Protein AF-A0A6G6IY30-F1 (afdb_monomer_lite)

Organism: Pseudomonas nitroreducens (NCBI:txid46680)

Structure (mmCIF, N/CA/C/O backbone):
data_AF-A0A6G6IY30-F1
#
_entry.id   AF-A0A6G6IY30-F1
#
loop_
_atom_site.group_PDB
_atom_site.id
_atom_site.type_symbol
_atom_site.label_atom_id
_atom_site.label_alt_id
_atom_site.label_comp_id
_atom_site.label_asym_id
_atom_site.label_entity_id
_atom_site.label_seq_id
_atom_site.pdbx_PDB_ins_code
_atom_site.Cartn_x
_atom_site.Cartn_y
_atom_site.Cartn_z
_atom_site.occupancy
_atom_site.B_iso_or_equiv
_atom_site.auth_seq_id
_atom_site.auth_comp_id
_atom_site.auth_asym_id
_atom_site.auth_atom_id
_atom_site.pdbx_PDB_model_num
ATOM 1 N N . MET A 1 1 ? -0.760 -27.935 48.244 1.00 74.88 1 MET A N 1
ATOM 2 C CA . MET A 1 1 ? -1.096 -29.223 47.609 1.00 74.88 1 MET A CA 1
ATOM 3 C C . MET A 1 1 ? -0.314 -30.324 48.293 1.00 74.88 1 MET A C 1
ATOM 5 O O . MET A 1 1 ? 0.797 -30.069 48.748 1.00 74.88 1 MET A O 1
ATOM 9 N N . ALA A 1 2 ? -0.911 -31.503 48.416 1.00 81.94 2 ALA A N 1
ATOM 10 C CA . ALA A 1 2 ? -0.220 -32.692 48.879 1.00 81.94 2 ALA A CA 1
ATOM 11 C C . ALA A 1 2 ? 0.757 -33.182 47.806 1.00 81.94 2 ALA A C 1
ATOM 13 O O . ALA A 1 2 ? 0.450 -33.161 46.615 1.00 81.94 2 ALA A O 1
ATOM 14 N N . ASP A 1 3 ? 1.928 -33.615 48.257 1.00 88.12 3 ASP A N 1
ATOM 15 C CA . ASP A 1 3 ? 3.005 -34.149 47.432 1.00 88.12 3 ASP A CA 1
ATOM 16 C C . ASP A 1 3 ? 3.190 -35.632 47.764 1.00 88.12 3 ASP A C 1
ATOM 18 O O . ASP A 1 3 ? 3.112 -36.033 48.930 1.00 88.12 3 ASP A O 1
ATOM 22 N N . ILE A 1 4 ? 3.431 -36.451 46.744 1.00 89.62 4 ILE A N 1
ATOM 23 C CA . ILE A 1 4 ? 3.616 -37.892 46.898 1.00 89.62 4 ILE A CA 1
ATOM 24 C C . ILE A 1 4 ? 4.835 -38.248 47.760 1.00 89.62 4 ILE A C 1
ATOM 26 O O . ILE A 1 4 ? 4.812 -39.245 48.489 1.00 89.62 4 ILE A O 1
ATOM 30 N N . SER A 1 5 ? 5.865 -37.399 47.766 1.00 87.88 5 SER A N 1
ATOM 31 C CA . SER A 1 5 ? 7.059 -37.551 48.605 1.00 87.88 5 SER A CA 1
ATOM 32 C C . SER A 1 5 ? 6.736 -37.559 50.101 1.00 87.88 5 SER A C 1
ATOM 34 O O . SER A 1 5 ? 7.393 -38.277 50.856 1.00 87.88 5 SER A O 1
ATOM 36 N N . ASN A 1 6 ? 5.670 -36.870 50.526 1.00 87.75 6 ASN A N 1
ATOM 37 C CA . ASN A 1 6 ? 5.211 -36.884 51.918 1.00 87.75 6 ASN A CA 1
ATOM 38 C C . ASN A 1 6 ? 4.704 -38.266 52.355 1.00 87.75 6 ASN A C 1
ATOM 40 O O . ASN A 1 6 ? 4.743 -38.582 53.541 1.00 87.75 6 ASN A O 1
ATOM 44 N N . TYR A 1 7 ? 4.232 -39.086 51.412 1.00 87.31 7 TYR A N 1
ATOM 45 C CA . TYR A 1 7 ? 3.699 -40.421 51.683 1.00 87.31 7 TYR A CA 1
ATOM 46 C C . TYR A 1 7 ? 4.750 -41.508 51.462 1.00 87.31 7 TYR A C 1
ATOM 48 O O . TYR A 1 7 ? 4.895 -42.405 52.289 1.00 87.31 7 TYR A O 1
ATOM 56 N N . ILE A 1 8 ? 5.540 -41.403 50.391 1.00 87.69 8 ILE A N 1
ATOM 57 C CA . ILE A 1 8 ? 6.654 -42.323 50.117 1.00 87.69 8 ILE A CA 1
ATOM 58 C C . ILE A 1 8 ? 7.752 -42.192 51.186 1.00 87.69 8 ILE A C 1
ATOM 60 O O . ILE A 1 8 ? 8.374 -43.186 51.557 1.00 87.69 8 ILE A O 1
ATOM 64 N N . GLY A 1 9 ? 7.942 -40.998 51.754 1.00 86.06 9 GLY A N 1
ATOM 65 C CA . GLY A 1 9 ? 8.866 -40.759 52.866 1.00 86.06 9 GLY A CA 1
ATOM 66 C C . GLY A 1 9 ? 8.504 -41.479 54.173 1.00 86.06 9 GLY A C 1
ATOM 67 O O . GLY A 1 9 ? 9.334 -41.533 55.076 1.00 86.06 9 GLY A O 1
ATOM 68 N N . LEU A 1 10 ? 7.298 -42.055 54.282 1.00 89.62 10 LEU A N 1
ATOM 69 C CA . LEU A 1 10 ? 6.868 -42.859 55.435 1.00 89.62 10 LEU A CA 1
ATOM 70 C C . LEU A 1 10 ? 7.262 -44.341 55.319 1.00 89.62 10 LEU A C 1
ATOM 72 O O . LEU A 1 10 ? 7.050 -45.108 56.260 1.00 89.62 10 LEU A O 1
ATOM 76 N N . ILE A 1 11 ? 7.816 -44.765 54.178 1.00 89.75 11 ILE A N 1
ATOM 77 C CA . ILE A 1 11 ? 8.273 -46.140 53.970 1.00 89.75 11 ILE A CA 1
ATOM 78 C C . ILE A 1 11 ? 9.508 -46.396 54.841 1.00 89.75 11 ILE A C 1
ATOM 80 O O . ILE A 1 11 ? 10.459 -45.615 54.856 1.00 89.75 11 ILE A O 1
ATOM 84 N N . THR A 1 12 ? 9.502 -47.508 55.576 1.00 88.88 12 THR A N 1
ATOM 85 C CA . THR A 1 12 ? 10.610 -47.886 56.458 1.00 88.88 12 THR A CA 1
ATOM 86 C C . THR A 1 12 ? 11.897 -48.150 55.671 1.00 88.88 12 THR A C 1
ATOM 88 O O . THR A 1 12 ? 11.880 -48.575 54.512 1.00 88.88 12 THR A O 1
ATOM 91 N N . THR A 1 13 ? 13.041 -47.959 56.329 1.00 86.38 13 THR A N 1
ATOM 92 C CA . THR A 1 13 ? 14.377 -48.124 55.728 1.00 86.38 13 THR A CA 1
ATOM 93 C C . THR A 1 13 ? 14.647 -49.526 55.169 1.00 86.38 13 THR A C 1
ATOM 95 O O . THR A 1 13 ? 15.509 -49.688 54.311 1.00 86.38 13 THR A O 1
ATOM 98 N N . GLU A 1 14 ? 13.902 -50.539 55.620 1.00 86.56 14 GLU A N 1
ATOM 99 C CA . GLU A 1 14 ? 13.985 -51.926 55.141 1.00 86.56 14 GLU A CA 1
ATOM 100 C C . GLU A 1 14 ? 13.488 -52.108 53.694 1.00 86.56 14 GLU A C 1
ATOM 102 O O . GLU A 1 14 ? 13.921 -53.028 52.995 1.00 86.56 14 GLU A O 1
ATOM 107 N N . HIS A 1 15 ? 12.588 -51.237 53.228 1.00 85.25 15 HIS A N 1
ATOM 108 C CA . HIS A 1 15 ? 11.982 -51.330 51.896 1.00 85.25 15 HIS A CA 1
ATOM 109 C C . HIS A 1 15 ? 12.271 -50.121 51.000 1.00 85.25 15 HIS A C 1
ATOM 111 O O . HIS A 1 15 ? 12.047 -50.195 49.789 1.00 85.25 15 HIS A O 1
ATOM 117 N N . SER A 1 16 ? 12.818 -49.035 51.556 1.00 84.12 16 SER A N 1
ATOM 118 C CA . SER A 1 16 ? 13.135 -47.806 50.820 1.00 84.12 16 SER A CA 1
ATOM 119 C C . SER A 1 16 ? 14.216 -47.985 49.745 1.00 84.12 16 SER A C 1
ATOM 121 O O . SER A 1 16 ? 14.288 -47.195 48.809 1.00 84.12 16 SER A O 1
ATOM 123 N N . ASP A 1 17 ? 15.063 -49.015 49.858 1.00 87.50 17 ASP A N 1
ATOM 124 C CA . ASP A 1 17 ? 16.134 -49.324 48.901 1.00 87.50 17 ASP A CA 1
ATOM 125 C C . ASP A 1 17 ? 15.680 -50.230 47.736 1.00 87.50 17 ASP A C 1
ATOM 127 O O . ASP A 1 17 ? 16.493 -50.573 46.876 1.00 87.50 17 ASP A O 1
ATOM 131 N N . LYS A 1 18 ? 14.403 -50.647 47.691 1.00 91.00 18 LYS A N 1
ATOM 132 C CA . LYS A 1 18 ? 13.867 -51.589 46.692 1.00 91.00 18 LYS A CA 1
ATOM 133 C C . LYS A 1 18 ? 13.130 -50.849 45.560 1.00 91.00 18 LYS A C 1
ATOM 135 O O . LYS A 1 18 ? 11.953 -50.522 45.718 1.00 91.00 18 LYS A O 1
ATOM 140 N N . PRO A 1 19 ? 13.722 -50.678 44.358 1.00 90.06 19 PRO A N 1
ATOM 141 C CA . PRO A 1 19 ? 13.162 -49.793 43.326 1.00 90.06 19 PRO A CA 1
ATOM 142 C C . PRO A 1 19 ? 11.775 -50.213 42.820 1.00 90.06 19 PRO A C 1
ATOM 144 O O . PRO A 1 19 ? 10.910 -49.375 42.595 1.00 90.06 19 PRO A O 1
ATOM 147 N N . LYS A 1 20 ? 11.531 -51.524 42.676 1.00 91.38 20 LYS A N 1
ATOM 148 C CA . LYS A 1 20 ? 10.233 -52.053 42.213 1.00 91.38 20 LYS A CA 1
ATOM 149 C C . LYS A 1 20 ? 9.117 -51.886 43.245 1.00 91.38 20 LYS A C 1
ATOM 151 O O . LYS A 1 20 ? 7.963 -51.746 42.861 1.00 91.38 20 LYS A O 1
ATOM 156 N N . PHE A 1 21 ? 9.458 -51.933 44.532 1.00 90.50 21 PHE A N 1
ATOM 157 C CA . PHE A 1 21 ? 8.496 -51.729 45.611 1.00 90.50 21 PHE A CA 1
ATOM 158 C C . PHE A 1 21 ? 8.098 -50.255 45.687 1.00 90.50 21 PHE A C 1
ATOM 160 O O . PHE A 1 21 ? 6.912 -49.951 45.658 1.00 90.50 21 PHE A O 1
ATOM 167 N N . MET A 1 22 ? 9.084 -49.353 45.665 1.00 90.81 22 MET A N 1
ATOM 168 C CA . MET A 1 22 ? 8.852 -47.906 45.654 1.00 90.81 22 MET A CA 1
ATOM 169 C C . MET A 1 22 ? 7.984 -47.481 44.464 1.00 90.81 22 MET A C 1
ATOM 171 O O . MET A 1 22 ? 6.976 -46.817 44.667 1.00 90.81 22 MET A O 1
ATOM 175 N N . ALA A 1 23 ? 8.294 -47.963 43.254 1.00 89.31 23 ALA A N 1
ATOM 176 C CA . ALA A 1 23 ? 7.504 -47.674 42.056 1.00 89.31 23 ALA A CA 1
ATOM 177 C C . ALA A 1 23 ? 6.065 -48.225 42.124 1.00 89.31 23 ALA A C 1
ATOM 179 O O . ALA A 1 23 ? 5.136 -47.614 41.601 1.00 89.31 23 ALA A O 1
ATOM 180 N N . MET A 1 24 ? 5.860 -49.381 42.764 1.00 92.44 24 MET A N 1
ATOM 181 C CA . MET A 1 24 ? 4.523 -49.952 42.956 1.00 92.44 24 MET A CA 1
ATOM 182 C C . MET A 1 24 ? 3.704 -49.131 43.954 1.00 92.44 24 MET A C 1
ATOM 184 O O . MET A 1 24 ? 2.546 -48.826 43.677 1.00 92.44 24 MET A O 1
ATOM 188 N N . VAL A 1 25 ? 4.303 -48.736 45.081 1.00 89.75 25 VAL A N 1
ATOM 189 C CA . VAL A 1 25 ? 3.638 -47.885 46.077 1.00 89.75 25 VAL A CA 1
ATOM 190 C C . VAL A 1 25 ? 3.325 -46.513 45.483 1.00 89.75 25 VAL A C 1
ATOM 192 O O . VAL A 1 25 ? 2.208 -46.034 45.641 1.00 89.75 25 VAL A O 1
ATOM 195 N N . GLU A 1 26 ? 4.257 -45.919 44.739 1.00 91.81 26 GLU A N 1
ATOM 196 C CA . GLU A 1 26 ? 4.050 -44.659 44.022 1.00 91.81 26 GLU A CA 1
ATOM 197 C C . GLU A 1 26 ? 2.852 -44.744 43.070 1.00 91.81 26 GLU A C 1
ATOM 199 O O . GLU A 1 26 ? 1.930 -43.938 43.162 1.00 91.81 26 GLU A O 1
ATOM 204 N N . ALA A 1 27 ? 2.793 -45.784 42.233 1.00 91.81 27 ALA A N 1
ATOM 205 C CA . ALA A 1 27 ? 1.693 -45.985 41.291 1.00 91.81 27 ALA A CA 1
ATOM 206 C C . ALA A 1 27 ? 0.325 -46.184 41.973 1.00 91.81 27 ALA A C 1
ATOM 208 O O . ALA A 1 27 ? -0.705 -45.833 41.400 1.00 91.81 27 ALA A O 1
ATOM 209 N N . VAL A 1 28 ? 0.296 -46.747 43.185 1.00 93.25 28 VAL A N 1
ATOM 210 C CA . VAL A 1 28 ? -0.941 -46.950 43.958 1.00 93.25 28 VAL A CA 1
ATOM 211 C C . VAL A 1 28 ? -1.367 -45.677 44.691 1.00 93.25 28 VAL A C 1
ATOM 213 O O . VAL A 1 28 ? -2.562 -45.406 44.807 1.00 93.25 28 VAL A O 1
ATOM 216 N N . VAL A 1 29 ? -0.408 -44.898 45.194 1.00 92.69 29 VAL A N 1
ATOM 217 C CA . VAL A 1 29 ? -0.665 -43.720 46.033 1.00 92.69 29 VAL A CA 1
ATOM 218 C C . VAL A 1 29 ? -0.887 -42.457 45.196 1.00 92.69 29 VAL A C 1
ATOM 220 O O . VAL A 1 29 ? -1.693 -41.619 45.598 1.00 92.69 29 VAL A O 1
ATOM 223 N N . GLN A 1 30 ? -0.263 -42.325 44.020 1.00 93.19 30 GLN A N 1
ATOM 224 C CA . GLN A 1 30 ? -0.407 -41.147 43.151 1.00 93.19 30 GLN A CA 1
ATOM 225 C C . GLN A 1 30 ? -1.874 -40.801 42.838 1.00 93.19 30 GLN A C 1
ATOM 227 O O . GLN A 1 30 ? -2.254 -39.658 43.087 1.00 93.19 30 GLN A O 1
ATOM 232 N N . PRO A 1 31 ? -2.756 -41.750 42.453 1.00 93.56 31 PRO A N 1
ATOM 233 C CA . PRO A 1 31 ? -4.168 -41.434 42.223 1.00 93.56 31 PRO A CA 1
ATOM 234 C C . PRO A 1 31 ? -4.896 -40.898 43.467 1.00 93.56 31 PRO A C 1
ATOM 236 O O . PRO A 1 31 ? -5.834 -40.114 43.345 1.00 93.56 31 PRO A O 1
ATOM 239 N N . MET A 1 32 ? -4.482 -41.305 44.675 1.00 92.88 32 MET A N 1
ATOM 240 C CA . MET A 1 32 ? -5.059 -40.800 45.928 1.00 92.88 32 MET A CA 1
ATOM 241 C C . MET A 1 32 ? -4.589 -39.376 46.234 1.00 92.88 32 MET A C 1
ATOM 243 O O . MET A 1 32 ? -5.383 -38.560 46.699 1.00 92.88 32 MET A O 1
ATOM 247 N N . VAL A 1 33 ? -3.317 -39.069 45.959 1.00 93.06 33 VAL A N 1
ATOM 248 C CA . VAL A 1 33 ? -2.762 -37.712 46.079 1.00 93.06 33 VAL A CA 1
ATOM 249 C C . VAL A 1 33 ? -3.434 -36.777 45.075 1.00 93.06 33 VAL A C 1
ATOM 251 O O . VAL A 1 33 ? -3.845 -35.679 45.449 1.00 93.06 33 VAL A O 1
ATOM 254 N N . ASP A 1 34 ? -3.633 -37.237 43.840 1.00 92.50 34 ASP A N 1
ATOM 255 C CA . ASP A 1 34 ? -4.336 -36.487 42.798 1.00 92.50 34 ASP A CA 1
ATOM 256 C C . ASP A 1 34 ? -5.797 -36.226 43.188 1.00 92.50 34 ASP A C 1
ATOM 258 O O . ASP A 1 34 ? -6.268 -35.094 43.084 1.00 92.50 34 ASP A O 1
ATOM 262 N N . ALA A 1 35 ? -6.503 -37.231 43.720 1.00 91.75 35 ALA A N 1
ATOM 263 C CA . ALA A 1 35 ? -7.871 -37.068 44.217 1.00 91.75 35 ALA A CA 1
ATOM 264 C C . ALA A 1 35 ? -7.954 -36.082 45.395 1.00 91.75 35 ALA A C 1
ATOM 266 O O . ALA A 1 35 ? -8.883 -35.274 45.466 1.00 91.75 35 ALA A O 1
ATOM 267 N N . LEU A 1 36 ? -6.973 -36.109 46.305 1.00 92.19 36 LEU A N 1
ATOM 268 C CA . LEU A 1 36 ? -6.897 -35.160 47.412 1.00 92.19 36 LEU A CA 1
ATOM 269 C C . LEU A 1 36 ? -6.678 -33.735 46.889 1.00 92.19 36 LEU A C 1
ATOM 271 O O . LEU A 1 36 ? -7.414 -32.831 47.280 1.00 92.19 36 LEU A O 1
ATOM 275 N N . ASN A 1 37 ? -5.721 -33.544 45.980 1.00 92.50 37 ASN A N 1
ATOM 276 C CA . ASN A 1 37 ? -5.433 -32.246 45.374 1.00 92.50 37 ASN A CA 1
ATOM 277 C C . ASN A 1 37 ? -6.635 -31.709 44.589 1.00 92.50 37 ASN A C 1
ATOM 279 O O . ASN A 1 37 ? -6.975 -30.541 44.751 1.00 92.50 37 ASN A O 1
ATOM 283 N N . ALA A 1 38 ? -7.333 -32.563 43.836 1.00 90.44 38 ALA A N 1
ATOM 284 C CA . ALA A 1 38 ? -8.576 -32.198 43.166 1.00 90.44 38 ALA A CA 1
ATOM 285 C C . ALA A 1 38 ? -9.639 -31.737 44.178 1.00 90.44 38 ALA A C 1
ATOM 287 O O . ALA A 1 38 ? -10.200 -30.656 44.036 1.00 90.44 38 ALA A O 1
ATOM 288 N N . SER A 1 39 ? -9.867 -32.499 45.256 1.00 90.69 39 SER A N 1
ATOM 289 C CA . SER A 1 39 ? -10.851 -32.130 46.286 1.00 90.69 39 SER A CA 1
ATOM 290 C C . SER A 1 39 ? -10.506 -30.833 47.030 1.00 90.69 39 SER A C 1
ATOM 292 O O . SER A 1 39 ? -11.401 -30.067 47.380 1.00 90.69 39 SER A O 1
ATOM 294 N N . GLN A 1 40 ? -9.215 -30.573 47.252 1.00 91.12 40 GLN A N 1
ATOM 295 C CA . GLN A 1 40 ? -8.723 -29.355 47.896 1.00 91.12 40 GLN A CA 1
ATOM 296 C C . GLN A 1 40 ? -8.741 -28.144 46.958 1.00 91.12 40 GLN A C 1
ATOM 298 O O . GLN A 1 40 ? -8.815 -27.020 47.447 1.00 91.12 40 GLN A O 1
ATOM 303 N N . GLY A 1 41 ? -8.667 -28.366 45.642 1.00 89.62 41 GLY A N 1
ATOM 304 C CA . GLY A 1 41 ? -8.769 -27.327 44.617 1.00 89.62 41 GLY A CA 1
ATOM 305 C C . GLY A 1 41 ? -10.199 -26.835 44.391 1.00 89.62 41 GLY A C 1
ATOM 306 O O . GLY A 1 41 ? -10.386 -25.656 44.108 1.00 89.62 41 GLY A O 1
ATOM 307 N N . LEU A 1 42 ? -11.207 -27.688 44.620 1.00 89.50 42 LEU A N 1
ATOM 308 C CA . LEU A 1 42 ? -12.617 -27.361 44.364 1.00 89.50 42 LEU A CA 1
ATOM 309 C C . LEU A 1 42 ? -13.079 -26.010 44.946 1.00 89.50 42 LEU A C 1
ATOM 311 O O . LEU A 1 42 ? -13.721 -25.267 44.214 1.00 89.50 42 LEU A O 1
ATOM 315 N N . PRO A 1 43 ? -12.785 -25.627 46.207 1.00 91.31 43 PRO A N 1
ATOM 316 C CA . PRO A 1 43 ? -13.203 -24.321 46.717 1.00 91.31 43 PRO A CA 1
ATOM 317 C C . PRO A 1 43 ? -12.634 -23.138 45.923 1.00 91.31 43 PRO A C 1
ATOM 319 O O . PRO A 1 43 ? -13.337 -22.149 45.749 1.00 91.31 43 PRO A O 1
ATOM 322 N N . ALA A 1 44 ? -11.393 -23.245 45.436 1.00 89.38 44 ALA A N 1
ATOM 323 C CA . ALA A 1 44 ? -10.766 -22.206 44.623 1.00 89.38 44 ALA A CA 1
ATOM 324 C C . ALA A 1 44 ? -11.379 -22.144 43.216 1.00 89.38 44 ALA A C 1
ATOM 326 O O . ALA A 1 44 ? -11.564 -21.054 42.685 1.00 89.38 44 ALA A O 1
ATOM 327 N N . ASP A 1 45 ? -11.770 -23.289 42.647 1.00 89.56 45 ASP A N 1
ATOM 328 C CA . ASP A 1 45 ? -12.423 -23.347 41.332 1.00 89.56 45 ASP A CA 1
ATOM 329 C C . ASP A 1 45 ? -13.791 -22.634 41.310 1.00 89.56 45 ASP A C 1
ATOM 331 O O . ASP A 1 45 ? -14.236 -22.200 40.249 1.00 89.56 45 ASP A O 1
ATOM 335 N N . PHE A 1 46 ? -14.461 -22.503 42.465 1.00 92.25 46 PHE A N 1
ATOM 336 C CA . PHE A 1 46 ? -15.724 -21.764 42.633 1.00 92.25 46 PHE A CA 1
ATOM 337 C C . PHE A 1 46 ? -15.550 -20.390 43.302 1.00 92.25 46 PHE A C 1
ATOM 339 O O . PHE A 1 46 ? -16.545 -19.723 43.600 1.00 92.25 46 PHE A O 1
ATOM 346 N N . ASP A 1 47 ? -14.314 -19.951 43.546 1.00 92.44 47 ASP A N 1
ATOM 347 C CA . ASP A 1 47 ? -14.049 -18.595 44.019 1.00 92.44 47 ASP A CA 1
ATOM 348 C C . ASP A 1 47 ? -14.381 -17.598 42.900 1.00 92.44 47 ASP A C 1
ATOM 350 O O . ASP A 1 47 ? -13.940 -17.765 41.764 1.00 92.44 47 ASP A O 1
ATOM 354 N N . LEU A 1 48 ? -15.149 -16.546 43.195 1.00 91.12 48 LEU A N 1
ATOM 355 C CA . LEU A 1 48 ? -15.557 -15.558 42.192 1.00 91.12 48 LEU A CA 1
ATOM 356 C C . LEU A 1 48 ? -14.364 -14.857 41.526 1.00 91.12 48 LEU A C 1
ATOM 358 O O . LEU A 1 48 ? -14.522 -14.341 40.424 1.00 91.12 48 LEU A O 1
ATOM 362 N N . ASP A 1 49 ? -13.189 -14.841 42.153 1.00 90.69 49 ASP A N 1
ATOM 363 C CA . ASP A 1 49 ? -11.974 -14.195 41.652 1.00 90.69 49 ASP A CA 1
ATOM 364 C C . ASP A 1 49 ? -11.086 -15.140 40.832 1.00 90.69 49 ASP A C 1
ATOM 366 O O . ASP A 1 49 ? -10.238 -14.673 40.074 1.00 90.69 49 ASP A O 1
ATOM 370 N N . LEU A 1 50 ? -11.359 -16.450 40.847 1.00 89.56 50 LEU A N 1
ATOM 371 C CA . LEU A 1 50 ? -10.577 -17.464 40.124 1.00 89.56 50 LEU A CA 1
ATOM 372 C C . LEU A 1 50 ? -11.405 -18.339 39.169 1.00 89.56 50 LEU A C 1
ATOM 374 O O . LEU A 1 50 ? -10.850 -18.871 38.211 1.00 89.56 50 LEU A O 1
ATOM 378 N N . ALA A 1 51 ? -12.714 -18.462 39.387 1.00 90.50 51 ALA A N 1
ATOM 379 C CA . ALA A 1 51 ? -13.602 -19.305 38.595 1.00 90.50 51 ALA A CA 1
ATOM 380 C C . ALA A 1 51 ? -13.618 -18.891 37.117 1.00 90.50 51 ALA A C 1
ATOM 382 O O . ALA A 1 51 ? -13.628 -17.702 36.789 1.00 90.50 51 ALA A O 1
ATOM 383 N N . ILE A 1 52 ? -13.660 -19.881 36.226 1.00 88.81 52 ILE A N 1
ATOM 384 C CA . ILE A 1 52 ? -13.710 -19.717 34.766 1.00 88.81 52 ILE A CA 1
ATOM 385 C C . ILE A 1 52 ? -14.736 -20.685 34.169 1.00 88.81 52 ILE A C 1
ATOM 387 O O . ILE A 1 52 ? -15.037 -21.721 34.766 1.00 88.81 52 ILE A O 1
ATOM 391 N N . GLY A 1 53 ? -15.293 -20.353 33.004 1.00 89.62 53 GLY A N 1
ATOM 392 C CA . GLY A 1 53 ? -16.222 -21.210 32.264 1.00 89.62 53 GLY A CA 1
ATOM 393 C C . GLY A 1 53 ? -17.378 -21.766 33.109 1.00 89.62 53 GLY A C 1
ATOM 394 O O . GLY A 1 53 ? -18.128 -21.022 33.742 1.00 89.62 53 GLY A O 1
ATOM 395 N N . ALA A 1 54 ? -17.516 -23.096 33.129 1.00 90.62 54 ALA A N 1
ATOM 396 C CA . ALA A 1 54 ? -18.649 -23.785 33.750 1.00 90.62 54 ALA A CA 1
ATOM 397 C C . ALA A 1 54 ? -18.768 -23.537 35.264 1.00 90.62 54 ALA A C 1
ATOM 399 O O . ALA A 1 54 ? -19.878 -23.454 35.788 1.00 90.62 54 ALA A O 1
ATOM 400 N N . GLN A 1 55 ? -17.654 -23.403 35.985 1.00 93.19 55 GLN A N 1
ATOM 401 C CA . GLN A 1 55 ? -17.679 -23.119 37.419 1.00 93.19 55 GLN A CA 1
ATOM 402 C C . GLN A 1 55 ? -18.212 -21.710 37.689 1.00 93.19 55 GLN A C 1
ATOM 404 O O . GLN A 1 55 ? -19.056 -21.533 38.569 1.00 93.19 55 GLN A O 1
ATOM 409 N N . LEU A 1 56 ? -17.800 -20.728 36.882 1.00 92.56 56 LEU A N 1
ATOM 410 C CA . LEU A 1 56 ? -18.316 -19.360 36.961 1.00 92.56 56 LEU A CA 1
ATOM 411 C C . LEU A 1 56 ? -19.816 -19.302 36.614 1.00 92.56 56 LEU A C 1
ATOM 413 O O . LEU A 1 56 ? -20.569 -18.560 37.244 1.00 92.56 56 LEU A O 1
ATOM 417 N N . ASP A 1 57 ? -20.277 -20.138 35.679 1.00 91.94 57 ASP A N 1
ATOM 418 C CA . ASP A 1 57 ? -21.706 -20.282 35.359 1.00 91.94 57 ASP A CA 1
ATOM 419 C C . ASP A 1 57 ? -22.526 -20.802 36.526 1.00 91.94 57 ASP A C 1
ATOM 421 O O . ASP A 1 57 ? -23.614 -20.287 36.794 1.00 91.94 57 ASP A O 1
ATOM 425 N N . VAL A 1 58 ? -21.991 -21.785 37.252 1.00 93.44 58 VAL A N 1
ATOM 426 C CA . VAL A 1 58 ? -22.613 -22.264 38.484 1.00 93.44 58 VAL A CA 1
ATOM 427 C C . VAL A 1 58 ? -22.672 -21.129 39.504 1.00 93.44 58 VAL A C 1
ATOM 429 O O . VAL A 1 58 ? -23.745 -20.881 40.041 1.00 93.44 58 VAL A O 1
ATOM 432 N N . VAL A 1 59 ? -21.590 -20.379 39.734 1.00 93.75 59 VAL A N 1
ATOM 433 C CA . VAL A 1 59 ? -21.619 -19.233 40.666 1.00 93.75 59 VAL A CA 1
ATOM 434 C C . VAL A 1 59 ? -22.695 -18.213 40.268 1.00 93.75 59 VAL A C 1
ATOM 436 O O . VAL A 1 59 ? -23.484 -17.788 41.114 1.00 93.75 59 VAL A O 1
ATOM 439 N N . GLY A 1 60 ? -22.794 -17.863 38.984 1.00 91.88 60 GLY A N 1
ATOM 440 C CA . GLY A 1 60 ? -23.824 -16.944 38.498 1.00 91.88 60 GLY A CA 1
ATOM 441 C C . GLY A 1 60 ? -25.250 -17.470 38.690 1.00 91.88 60 GLY A C 1
ATOM 442 O O . GLY A 1 60 ? -26.119 -16.724 39.150 1.00 91.88 60 GLY A O 1
ATOM 443 N N . LEU A 1 61 ? -25.482 -18.771 38.472 1.00 92.88 61 LEU A N 1
ATOM 444 C CA . LEU A 1 61 ? -26.772 -19.414 38.741 1.00 92.88 61 LEU A CA 1
ATOM 445 C C . LEU A 1 61 ? -27.192 -19.262 40.210 1.00 92.88 61 LEU A C 1
ATOM 447 O O . LEU A 1 61 ? -28.354 -18.966 40.483 1.00 92.88 61 LEU A O 1
ATOM 451 N N . TRP A 1 62 ? -26.256 -19.420 41.151 1.00 90.56 62 TRP A N 1
ATOM 452 C CA . TRP A 1 62 ? -26.521 -19.246 42.586 1.00 90.56 62 TRP A CA 1
ATOM 453 C C . TRP A 1 62 ? -26.837 -17.793 42.954 1.00 90.56 62 TRP A C 1
ATOM 455 O O . TRP A 1 62 ? -27.668 -17.538 43.824 1.00 90.56 62 TRP A O 1
ATOM 465 N N . VAL A 1 63 ? -26.194 -16.836 42.285 1.00 91.25 63 VAL A N 1
ATOM 466 C CA . VAL A 1 63 ? -26.434 -15.395 42.466 1.00 91.25 63 VAL A CA 1
ATOM 467 C C . VAL A 1 63 ? -27.734 -14.934 41.781 1.00 91.25 63 VAL A C 1
ATOM 469 O O . VAL A 1 63 ? -28.302 -13.899 42.149 1.00 91.25 63 VAL A O 1
ATOM 472 N N . GLY A 1 64 ? -28.244 -15.720 40.829 1.00 89.69 64 GLY A N 1
ATOM 473 C CA . GLY A 1 64 ? -29.484 -15.461 40.101 1.00 89.69 64 GLY A CA 1
ATOM 474 C C . GLY A 1 64 ? -29.284 -14.621 38.840 1.00 89.69 64 GLY A C 1
ATOM 475 O O . GLY A 1 64 ? -30.121 -13.772 38.532 1.00 89.69 64 GLY A O 1
ATOM 476 N N . ILE A 1 65 ? -28.170 -14.819 38.132 1.00 89.12 65 ILE A N 1
ATOM 477 C CA . ILE A 1 65 ? -27.883 -14.172 36.849 1.00 89.12 65 ILE A CA 1
ATOM 478 C C . ILE A 1 65 ? -27.279 -15.179 35.866 1.00 89.12 65 ILE A C 1
ATOM 480 O O . ILE A 1 65 ? -26.558 -16.085 36.270 1.00 89.12 65 ILE A O 1
ATOM 484 N N . SER A 1 66 ? -27.609 -15.052 34.579 1.00 89.31 66 SER A N 1
ATOM 485 C CA . SER A 1 66 ? -27.079 -15.914 33.516 1.00 89.31 66 SER A CA 1
ATOM 486 C C . SER A 1 66 ? -26.045 -15.170 32.677 1.00 89.31 66 SER A C 1
ATOM 488 O O . SER A 1 66 ? -26.148 -13.957 32.502 1.00 89.31 66 SER A O 1
ATOM 490 N N . ARG A 1 67 ? -25.085 -15.914 32.118 1.00 87.19 67 ARG A N 1
ATOM 491 C CA . ARG A 1 67 ? -24.114 -15.439 31.119 1.00 87.19 67 ARG A CA 1
ATOM 492 C C . ARG A 1 67 ? -24.775 -15.037 29.802 1.00 87.19 67 ARG A C 1
ATOM 494 O O . ARG A 1 67 ? -24.245 -14.207 29.070 1.00 87.19 67 ARG A O 1
ATOM 501 N N . ASN A 1 68 ? -25.915 -15.650 29.498 1.00 84.31 68 ASN A N 1
ATOM 502 C CA . ASN A 1 68 ? -26.662 -15.395 28.279 1.00 84.31 68 ASN A CA 1
ATOM 503 C C . ASN A 1 68 ? -27.615 -14.227 28.516 1.00 84.31 68 ASN A C 1
ATOM 505 O O . ASN A 1 68 ? -28.578 -14.357 29.275 1.00 84.31 68 ASN A O 1
ATOM 509 N N . VAL A 1 69 ? -27.347 -13.100 27.864 1.00 79.31 69 VAL A N 1
ATOM 510 C CA . VAL A 1 69 ? -28.132 -11.874 28.012 1.00 79.31 69 VAL A CA 1
ATOM 511 C C . VAL A 1 69 ? -28.737 -11.469 26.678 1.00 79.31 69 VAL A C 1
ATOM 513 O O . VAL A 1 69 ? -28.118 -11.605 25.626 1.00 79.31 69 VAL A O 1
ATOM 516 N N . ASN A 1 70 ? -29.972 -10.979 26.720 1.00 73.69 70 ASN A N 1
ATOM 517 C CA . ASN A 1 70 ? -30.604 -10.348 25.571 1.00 73.69 70 ASN A CA 1
ATOM 518 C C . ASN A 1 70 ? -30.010 -8.953 25.388 1.00 73.69 70 ASN A C 1
ATOM 520 O O . ASN A 1 70 ? -30.195 -8.093 26.252 1.00 73.69 70 ASN A O 1
ATOM 524 N N . ALA A 1 71 ? -29.338 -8.739 24.264 1.00 66.81 71 ALA A N 1
ATOM 525 C CA . ALA A 1 71 ? -28.846 -7.440 23.832 1.00 66.81 71 ALA A CA 1
ATOM 526 C C . ALA A 1 71 ? -29.579 -6.997 22.553 1.00 66.81 71 ALA A C 1
ATOM 528 O O . ALA A 1 71 ? -30.020 -7.855 21.782 1.00 66.81 71 ALA A O 1
ATOM 529 N N . PRO A 1 72 ? -29.740 -5.686 22.304 1.00 64.12 72 PRO A N 1
ATOM 530 C CA . PRO A 1 72 ? -30.303 -5.182 21.055 1.00 64.12 72 PRO A CA 1
ATOM 531 C C . PRO A 1 72 ? -29.561 -5.747 19.841 1.00 64.12 72 PRO A C 1
ATOM 533 O O . PRO A 1 72 ? -28.328 -5.765 19.813 1.00 64.12 72 PRO A O 1
ATOM 536 N N . LEU A 1 73 ? -30.304 -6.202 18.829 1.00 61.53 73 LEU A N 1
ATOM 537 C CA . LEU A 1 73 ? -29.710 -6.613 17.557 1.00 61.53 73 LEU A CA 1
ATOM 538 C C . LEU A 1 73 ? -29.319 -5.364 16.767 1.00 61.53 73 LEU A C 1
ATOM 540 O O . LEU A 1 73 ? -30.119 -4.813 16.013 1.00 61.53 73 LEU A O 1
ATOM 544 N N . SER A 1 74 ? -28.078 -4.919 16.946 1.00 56.78 74 SER A N 1
ATOM 545 C CA . SER A 1 74 ? -27.461 -3.942 16.054 1.00 56.78 74 SER A CA 1
ATOM 546 C C . SER A 1 74 ? -26.870 -4.663 14.848 1.00 56.78 74 SER A C 1
ATOM 548 O O . SER A 1 74 ? -26.268 -5.727 14.982 1.00 56.78 74 SER A O 1
ATOM 550 N N . GLY A 1 75 ? -27.050 -4.095 13.661 1.00 56.19 75 GLY A N 1
ATOM 551 C CA . GLY A 1 75 ? -26.362 -4.585 12.476 1.00 56.19 75 GLY A CA 1
ATOM 552 C C . GLY A 1 75 ? -26.976 -5.823 11.790 1.00 56.19 75 GLY A C 1
ATOM 553 O O . GLY A 1 75 ? -26.281 -6.492 11.033 1.00 56.19 75 GLY A O 1
ATOM 554 N N . VAL A 1 76 ? -28.246 -6.163 12.052 1.00 62.59 76 VAL A N 1
ATOM 555 C CA . VAL A 1 76 ? -28.921 -7.344 11.456 1.00 62.59 76 VAL A CA 1
ATOM 556 C C . VAL A 1 76 ? -29.942 -6.967 10.382 1.00 62.59 76 VAL A C 1
ATOM 558 O O . VAL A 1 76 ? -30.088 -7.661 9.376 1.00 62.59 76 VAL A O 1
ATOM 561 N N . TYR A 1 77 ? -30.658 -5.866 10.595 1.00 72.00 77 TYR A N 1
ATOM 562 C CA . TYR A 1 77 ? -31.720 -5.419 9.702 1.00 72.00 77 TYR A CA 1
ATOM 563 C C . TYR A 1 77 ? -31.251 -4.296 8.792 1.00 72.00 77 TYR A C 1
ATOM 565 O O . TYR A 1 77 ? -30.289 -3.595 9.098 1.00 72.00 77 TYR A O 1
ATOM 573 N N . PHE A 1 78 ? -31.976 -4.121 7.689 1.00 72.44 78 PHE A N 1
ATOM 574 C CA . PHE A 1 78 ? -31.757 -3.048 6.737 1.00 72.44 78 PHE A CA 1
ATOM 575 C C . PHE A 1 78 ? -31.607 -1.705 7.455 1.00 72.44 78 PHE A C 1
ATOM 577 O O . PHE A 1 78 ? -32.499 -1.279 8.193 1.00 72.44 78 PHE A O 1
ATOM 584 N N . SER A 1 79 ? -30.484 -1.042 7.205 1.00 67.88 79 SER A N 1
ATOM 585 C CA . SER A 1 79 ? -30.194 0.291 7.704 1.00 67.88 79 SER A CA 1
ATOM 586 C C . SER A 1 79 ? -29.536 1.095 6.601 1.00 67.88 79 SER A C 1
ATOM 588 O O . SER A 1 79 ? -28.639 0.622 5.900 1.00 67.88 79 SER A O 1
ATOM 590 N N . LEU A 1 80 ? -29.975 2.341 6.468 1.00 60.34 80 LEU A N 1
ATOM 591 C CA . LEU A 1 80 ? -29.281 3.302 5.630 1.00 60.34 80 LEU A CA 1
ATOM 592 C C . LEU A 1 80 ? -27.910 3.592 6.247 1.00 60.34 80 LEU A C 1
ATOM 594 O O . LEU A 1 80 ? -27.766 3.597 7.469 1.00 60.34 80 LEU A O 1
ATOM 598 N N . ASP A 1 81 ? -26.920 3.792 5.381 1.00 47.44 81 ASP A N 1
ATOM 599 C CA . ASP A 1 81 ? -25.567 4.226 5.742 1.00 47.44 81 ASP A CA 1
ATOM 600 C C . ASP A 1 81 ? -24.795 3.283 6.691 1.00 47.44 81 ASP A C 1
ATOM 602 O O . ASP A 1 81 ? -23.832 3.694 7.337 1.00 47.44 81 ASP A O 1
ATOM 606 N N . VAL A 1 82 ? -25.172 1.996 6.741 1.00 47.75 82 VAL A N 1
ATOM 607 C CA . VAL A 1 82 ? -24.446 0.941 7.468 1.00 47.75 82 VAL A CA 1
ATOM 608 C C . VAL A 1 82 ? -23.991 -0.145 6.490 1.00 47.75 82 VAL A C 1
ATOM 610 O O . VAL A 1 82 ? -24.798 -0.739 5.769 1.00 47.75 82 VAL A O 1
ATOM 613 N N . VAL A 1 83 ? -22.679 -0.400 6.458 1.00 45.28 83 VAL A N 1
ATOM 614 C CA . VAL A 1 83 ? -22.049 -1.392 5.570 1.00 45.28 83 VAL A CA 1
ATOM 615 C C . VAL A 1 83 ? -22.657 -2.778 5.800 1.00 45.28 83 VAL A C 1
ATOM 617 O O . VAL A 1 83 ? -22.800 -3.216 6.938 1.00 45.28 83 VAL A O 1
ATOM 620 N N . GLY A 1 84 ? -23.020 -3.475 4.718 1.00 53.38 84 GLY A N 1
ATOM 621 C CA . GLY A 1 84 ? -23.597 -4.823 4.772 1.00 53.38 84 GLY A CA 1
ATOM 622 C C . GLY A 1 84 ? -25.108 -4.875 5.014 1.00 53.38 84 GLY A C 1
ATOM 623 O O . GLY A 1 84 ? -25.686 -5.956 4.952 1.00 53.38 84 GLY A O 1
ATOM 624 N N . LEU A 1 85 ? -25.762 -3.733 5.257 1.00 71.38 85 LEU A N 1
ATOM 625 C CA . LEU A 1 85 ? -27.196 -3.653 5.578 1.00 71.38 85 LEU A CA 1
ATOM 626 C C . LEU A 1 85 ? -27.960 -2.652 4.711 1.00 71.38 85 LEU A C 1
ATOM 628 O O . LEU A 1 85 ? -29.122 -2.358 4.981 1.00 71.38 85 LEU A O 1
ATOM 632 N N . GLY A 1 86 ? -27.320 -2.136 3.664 1.00 70.75 86 GLY A N 1
ATOM 633 C CA . GLY A 1 86 ? -27.938 -1.224 2.711 1.00 70.75 86 GLY A CA 1
ATOM 634 C C . GLY A 1 86 ? -28.861 -1.926 1.712 1.00 70.75 86 GLY A C 1
ATOM 635 O O . GLY A 1 86 ? -29.274 -3.078 1.883 1.00 70.75 86 GLY A O 1
ATOM 636 N N . PHE A 1 87 ? -29.181 -1.211 0.630 1.00 65.50 87 PHE A N 1
ATOM 637 C CA . PHE A 1 87 ? -29.976 -1.758 -0.472 1.00 65.50 87 PHE A CA 1
ATOM 638 C C . PHE A 1 87 ? -29.350 -3.046 -1.010 1.00 65.50 87 PHE A C 1
ATOM 640 O O . PHE A 1 87 ? -28.137 -3.129 -1.185 1.00 65.50 87 PHE A O 1
ATOM 647 N N . ASP A 1 88 ? -30.202 -4.050 -1.228 1.00 59.56 88 ASP A N 1
ATOM 648 C CA . ASP A 1 88 ? -29.841 -5.393 -1.698 1.00 59.56 88 ASP A CA 1
ATOM 649 C C . ASP A 1 88 ? -28.865 -6.177 -0.794 1.00 59.56 88 ASP A C 1
ATOM 651 O O . ASP A 1 88 ? -28.336 -7.208 -1.208 1.00 59.56 88 ASP A O 1
ATOM 655 N N . GLN A 1 89 ? -28.649 -5.726 0.449 1.00 59.31 89 GLN A N 1
ATOM 656 C CA . GLN A 1 89 ? -27.772 -6.384 1.429 1.00 59.31 89 GLN A CA 1
ATOM 657 C C . GLN A 1 89 ? -28.477 -6.652 2.767 1.00 59.31 89 GLN A C 1
ATOM 659 O O . GLN A 1 89 ? -28.359 -7.745 3.315 1.00 59.31 89 GLN A O 1
ATOM 664 N N . GLY A 1 90 ? -29.246 -5.685 3.277 1.00 57.94 90 GLY A N 1
ATOM 665 C CA . GLY A 1 90 ? -29.941 -5.804 4.559 1.00 57.94 90 GLY A CA 1
ATOM 666 C C . GLY A 1 90 ? -31.292 -6.514 4.474 1.00 57.94 90 GLY A C 1
ATOM 667 O O . GLY A 1 90 ? -32.074 -6.297 3.546 1.00 57.94 90 GLY A O 1
ATOM 668 N N . ALA A 1 91 ? -31.609 -7.326 5.485 1.00 73.38 91 ALA A N 1
ATOM 669 C CA . ALA A 1 91 ? -32.933 -7.922 5.637 1.00 73.38 91 ALA A CA 1
ATOM 670 C C . ALA A 1 91 ? -33.927 -6.888 6.187 1.00 73.38 91 ALA A C 1
ATOM 672 O O . ALA A 1 91 ? -33.690 -6.270 7.225 1.00 73.38 91 ALA A O 1
ATOM 673 N N . TRP A 1 92 ? -35.058 -6.694 5.511 1.00 75.12 92 TRP A N 1
ATOM 674 C CA . TRP A 1 92 ? -36.114 -5.813 6.009 1.00 75.12 92 TRP A CA 1
ATOM 675 C C . TRP A 1 92 ? -36.715 -6.387 7.288 1.00 75.12 92 TRP A C 1
ATOM 677 O O . TRP A 1 92 ? -37.218 -7.507 7.282 1.00 75.12 92 TRP A O 1
ATOM 687 N N . LYS A 1 93 ? -36.694 -5.598 8.362 1.00 73.00 93 LYS A N 1
ATOM 688 C CA . LYS A 1 93 ? -37.296 -5.975 9.639 1.00 73.00 93 LYS A CA 1
ATOM 689 C C . LYS A 1 93 ? -38.814 -6.080 9.505 1.00 73.00 93 LYS A C 1
ATOM 691 O O . LYS A 1 93 ? -39.493 -5.085 9.244 1.00 73.00 93 LYS A O 1
ATOM 696 N N . GLY A 1 94 ? -39.344 -7.283 9.677 1.00 69.56 94 GLY A N 1
ATOM 697 C CA . GLY A 1 94 ? -40.769 -7.561 9.708 1.00 69.56 94 GLY A CA 1
ATOM 698 C C . GLY A 1 94 ? -41.412 -7.258 11.071 1.00 69.56 94 GLY A C 1
ATOM 699 O O . GLY A 1 94 ? -40.719 -7.076 12.070 1.00 69.56 94 GLY A O 1
ATOM 700 N N . PRO A 1 95 ? -42.757 -7.253 11.157 1.00 70.31 95 PRO A N 1
ATOM 701 C CA . PRO A 1 95 ? -43.489 -6.962 12.398 1.00 70.31 95 PRO A CA 1
ATOM 702 C C . PRO A 1 95 ? -43.286 -7.970 13.544 1.00 70.31 95 PRO A C 1
ATOM 704 O O . PRO A 1 95 ? -43.686 -7.686 14.669 1.00 70.31 95 PRO A O 1
ATOM 707 N N . PHE A 1 96 ? -42.736 -9.154 13.256 1.00 70.75 96 PHE A N 1
ATOM 708 C CA . PHE A 1 96 ? -42.529 -10.246 14.217 1.00 70.75 96 PHE A CA 1
ATOM 709 C C . PHE A 1 96 ? -41.054 -10.640 14.364 1.00 70.75 96 PHE A C 1
ATOM 711 O O . PHE A 1 96 ? -40.754 -11.630 15.032 1.00 70.75 96 PHE A O 1
ATOM 718 N N . ASP A 1 97 ? -40.151 -9.893 13.730 1.00 70.56 97 ASP A N 1
ATOM 719 C CA . ASP A 1 97 ? -38.722 -10.147 13.832 1.00 70.56 97 ASP A CA 1
ATOM 720 C C . ASP A 1 97 ? -38.187 -9.592 15.160 1.00 70.56 97 ASP A C 1
ATOM 722 O O . ASP A 1 97 ? -38.624 -8.526 15.606 1.00 70.56 97 ASP A O 1
ATOM 726 N N . PRO A 1 98 ? -37.275 -10.312 15.834 1.00 68.25 98 PRO A N 1
ATOM 727 C CA . PRO A 1 98 ? -36.853 -9.960 17.181 1.00 68.25 98 PRO A CA 1
ATOM 728 C C . PRO A 1 98 ? -36.042 -8.657 17.208 1.00 68.25 98 PRO A C 1
ATOM 730 O O . PRO A 1 98 ? -35.147 -8.445 16.391 1.00 68.25 98 PRO A O 1
ATOM 733 N N . ASP A 1 99 ? -36.317 -7.803 18.196 1.00 64.88 99 ASP A N 1
ATOM 734 C CA . ASP A 1 99 ? -35.558 -6.569 18.466 1.00 64.88 99 ASP A CA 1
ATOM 735 C C . ASP A 1 99 ? -34.234 -6.832 19.205 1.00 64.88 99 ASP A C 1
ATOM 737 O O . ASP A 1 99 ? -33.330 -5.995 19.219 1.00 64.88 99 ASP A O 1
ATOM 741 N N . THR A 1 100 ? -34.120 -8.000 19.840 1.00 66.81 100 THR A N 1
ATOM 742 C CA . THR A 1 100 ? -32.996 -8.393 20.694 1.00 66.81 100 THR A CA 1
ATOM 743 C C . THR A 1 100 ? -32.532 -9.814 20.376 1.00 66.81 100 THR A C 1
ATOM 745 O O . THR A 1 100 ? -33.304 -10.645 19.897 1.00 66.81 100 THR A O 1
ATOM 748 N N . GLY A 1 101 ? -31.252 -10.087 20.611 1.00 68.19 101 GLY A N 1
ATOM 749 C CA . GLY A 1 101 ? -30.611 -11.382 20.415 1.00 68.19 101 GLY A CA 1
ATOM 750 C C . GLY A 1 101 ? -29.900 -11.834 21.680 1.00 68.19 101 GLY A C 1
ATOM 751 O O . GLY A 1 101 ? -29.523 -11.014 22.514 1.00 68.19 101 GLY A O 1
ATOM 752 N N . ILE A 1 102 ? -29.712 -13.145 21.820 1.00 73.56 102 ILE A N 1
ATOM 753 C CA . ILE A 1 102 ? -28.982 -13.721 22.950 1.00 73.56 102 ILE A CA 1
ATOM 754 C C . ILE A 1 102 ? -27.487 -13.655 22.641 1.00 73.56 102 ILE A C 1
ATOM 756 O O . ILE A 1 102 ? -27.028 -14.263 21.674 1.00 73.56 102 ILE A O 1
ATOM 760 N N . ILE A 1 103 ? -26.734 -12.959 23.486 1.00 73.44 103 ILE A N 1
ATOM 761 C CA . ILE A 1 103 ? -25.270 -12.954 23.477 1.00 73.44 103 ILE A CA 1
ATOM 762 C C . ILE A 1 103 ? -24.748 -13.668 24.726 1.00 73.44 103 ILE A C 1
ATOM 764 O O . ILE A 1 103 ? -25.327 -13.548 25.806 1.00 73.44 103 ILE A O 1
ATOM 768 N N . SER A 1 104 ? -23.657 -14.421 24.581 1.00 78.69 104 SER A N 1
ATOM 769 C CA . SER A 1 104 ? -22.937 -15.019 25.708 1.00 78.69 104 SER A CA 1
ATOM 770 C C . SER A 1 104 ? -21.781 -14.108 26.093 1.00 78.69 104 SER A C 1
ATOM 772 O O . SER A 1 104 ? -20.934 -13.810 25.254 1.00 78.69 104 SER A O 1
ATOM 774 N N . LEU A 1 105 ? -21.730 -13.698 27.356 1.00 80.06 105 LEU A N 1
ATOM 775 C CA . LEU A 1 105 ? -20.634 -12.893 27.895 1.00 80.06 105 LEU A CA 1
ATOM 776 C C . LEU A 1 105 ? -19.347 -13.721 28.059 1.00 80.06 105 LEU A C 1
ATOM 778 O O . LEU A 1 105 ? -19.398 -14.929 28.321 1.00 80.06 105 LEU A O 1
ATOM 782 N N . ASP A 1 106 ? -18.195 -13.067 27.925 1.00 82.38 106 ASP A N 1
ATOM 783 C CA . ASP A 1 106 ? -16.902 -13.620 28.331 1.00 82.38 106 ASP A CA 1
ATOM 784 C C . ASP A 1 106 ? -16.787 -13.687 29.870 1.00 82.38 106 ASP A C 1
ATOM 786 O O . ASP A 1 106 ? -17.576 -13.078 30.598 1.00 82.38 106 ASP A O 1
ATOM 790 N N . ASP A 1 107 ? -15.815 -14.449 30.378 1.00 81.81 107 ASP A N 1
ATOM 791 C CA . ASP A 1 107 ? -15.664 -14.694 31.820 1.00 81.81 107 ASP A CA 1
ATOM 792 C C . ASP A 1 107 ? -15.347 -13.422 32.627 1.00 81.81 107 ASP A C 1
ATOM 794 O O . ASP A 1 107 ? -15.704 -13.341 33.805 1.00 81.81 107 ASP A O 1
ATOM 798 N N . GLU A 1 108 ? -14.689 -12.425 32.033 1.00 84.25 108 GLU A N 1
ATOM 799 C CA . GLU A 1 108 ? -14.329 -11.185 32.720 1.00 84.25 108 GLU A CA 1
ATOM 800 C C . GLU A 1 108 ? -15.555 -10.276 32.853 1.00 84.25 108 GLU A C 1
ATOM 802 O O . GLU A 1 108 ? -15.938 -9.903 33.969 1.00 84.25 108 GLU A O 1
ATOM 807 N N . THR A 1 109 ? -16.262 -10.032 31.745 1.00 83.62 109 THR A N 1
ATOM 808 C CA . THR A 1 109 ? -17.515 -9.261 31.740 1.00 83.62 109 THR A CA 1
ATOM 809 C C . THR A 1 109 ? -18.584 -9.922 32.611 1.00 83.62 109 THR A C 1
ATOM 811 O O . THR A 1 109 ? -19.288 -9.256 33.378 1.00 83.62 109 THR A O 1
ATOM 814 N N . TYR A 1 110 ? -18.702 -11.251 32.550 1.00 89.25 110 TYR A N 1
ATOM 815 C CA . TYR A 1 110 ? -19.688 -11.979 33.342 1.00 89.25 110 TYR A CA 1
ATOM 816 C C . TYR A 1 110 ? -19.403 -11.905 34.847 1.00 89.25 110 TYR A C 1
ATOM 818 O O . TYR A 1 110 ? -20.324 -11.747 35.650 1.00 89.25 110 TYR A O 1
ATOM 826 N N . ARG A 1 111 ? -18.131 -11.934 35.252 1.00 90.62 111 ARG A N 1
ATOM 827 C CA . ARG A 1 111 ? -17.729 -11.771 36.656 1.00 90.62 111 ARG A CA 1
ATOM 828 C C . ARG A 1 111 ? -18.097 -10.396 37.203 1.00 90.62 111 ARG A C 1
ATOM 830 O O . ARG A 1 111 ? -18.594 -10.307 38.328 1.00 90.62 111 ARG A O 1
ATOM 837 N N . ILE A 1 112 ? -17.905 -9.340 36.411 1.00 87.88 112 ILE A N 1
ATOM 838 C CA . ILE A 1 112 ? -18.342 -7.980 36.762 1.00 87.88 112 ILE A CA 1
ATOM 839 C C . ILE A 1 112 ? -19.859 -7.958 36.983 1.00 87.88 112 ILE A C 1
ATOM 841 O O . ILE A 1 112 ? -20.330 -7.465 38.012 1.00 87.88 112 ILE A O 1
ATOM 845 N N . LEU A 1 113 ? -20.625 -8.574 36.079 1.00 88.25 113 LEU A N 1
ATOM 846 C CA . LEU A 1 113 ? -22.079 -8.679 36.206 1.00 88.25 113 LEU A CA 1
ATOM 847 C C . LEU A 1 113 ? -22.504 -9.444 37.474 1.00 88.25 113 LEU A C 1
ATOM 849 O O . LEU A 1 113 ? -23.413 -9.005 38.180 1.00 88.25 113 LEU A O 1
ATOM 853 N N . ILE A 1 114 ? -21.832 -10.551 37.809 1.00 91.81 114 ILE A N 1
ATOM 854 C CA . ILE A 1 114 ? -22.086 -11.303 39.047 1.00 91.81 114 ILE A CA 1
ATOM 855 C C . ILE A 1 114 ? -21.805 -10.430 40.277 1.00 91.81 114 ILE A C 1
ATOM 857 O O . ILE A 1 114 ? -22.637 -10.373 41.185 1.00 91.81 114 ILE A O 1
ATOM 861 N N . ARG A 1 115 ? -20.677 -9.707 40.313 1.00 90.69 115 ARG A N 1
ATOM 862 C CA . ARG A 1 115 ? -20.343 -8.787 41.417 1.00 90.69 115 ARG A CA 1
ATOM 863 C C . ARG A 1 115 ? -21.405 -7.705 41.587 1.00 90.69 115 ARG A C 1
ATOM 865 O O . ARG A 1 115 ? -21.872 -7.473 42.704 1.00 90.69 115 ARG A O 1
ATOM 872 N N . ALA A 1 116 ? -21.837 -7.100 40.486 1.00 88.56 116 ALA A N 1
ATOM 873 C CA . ALA A 1 116 ? -22.899 -6.106 40.501 1.00 88.56 116 ALA A CA 1
ATOM 874 C C . ALA A 1 116 ? -24.225 -6.687 41.006 1.00 88.56 116 ALA A C 1
ATOM 876 O O . ALA A 1 116 ? -24.910 -6.059 41.813 1.00 88.56 116 ALA A O 1
ATOM 877 N N . LYS A 1 117 ? -24.570 -7.916 40.600 1.00 89.88 117 LYS A N 1
ATOM 878 C CA . LYS A 1 117 ? -25.779 -8.603 41.063 1.00 89.88 117 LYS A CA 1
ATOM 879 C C . LYS A 1 117 ? -25.724 -8.934 42.555 1.00 89.88 117 LYS A C 1
ATOM 881 O O . LYS A 1 117 ? -26.723 -8.749 43.246 1.00 89.88 117 LYS A O 1
ATOM 886 N N . ILE A 1 118 ? -24.571 -9.362 43.073 1.00 90.56 118 ILE A N 1
ATOM 887 C CA . ILE A 1 118 ? -24.359 -9.554 44.518 1.00 90.56 118 ILE A CA 1
ATOM 888 C C . ILE A 1 118 ? -24.580 -8.234 45.266 1.00 90.56 118 ILE A C 1
ATOM 890 O O . ILE A 1 118 ? -25.250 -8.226 46.299 1.00 90.56 118 ILE A O 1
ATOM 894 N N . GLY A 1 119 ? -24.047 -7.127 44.737 1.00 89.00 119 GLY A N 1
ATOM 895 C CA . GLY A 1 119 ? -24.270 -5.786 45.276 1.00 89.00 119 GLY A CA 1
ATOM 896 C C . GLY A 1 119 ? -25.752 -5.410 45.289 1.00 89.00 119 GLY A C 1
ATOM 897 O O . GLY A 1 119 ? -26.286 -5.059 46.337 1.00 89.00 119 GLY A O 1
ATOM 898 N N . ALA A 1 120 ? -26.440 -5.580 44.158 1.00 87.00 120 ALA A N 1
ATOM 899 C CA . ALA A 1 120 ? -27.869 -5.301 44.025 1.00 87.00 120 ALA A CA 1
ATOM 900 C C . ALA A 1 120 ? -28.731 -6.153 44.973 1.00 87.00 120 ALA A C 1
ATOM 902 O O . ALA A 1 120 ? -29.672 -5.643 45.570 1.00 87.00 120 ALA A O 1
ATOM 903 N N . ASN A 1 121 ? -28.389 -7.429 45.180 1.00 88.38 121 ASN A N 1
ATOM 904 C CA . ASN A 1 121 ? -29.105 -8.308 46.111 1.00 88.38 121 ASN A CA 1
ATOM 905 C C . ASN A 1 121 ? -28.940 -7.890 47.589 1.00 88.38 121 ASN A C 1
ATOM 907 O O . ASN A 1 121 ? -29.743 -8.293 48.428 1.00 88.38 121 ASN A O 1
ATOM 911 N N . ARG A 1 122 ? -27.896 -7.119 47.927 1.00 88.19 122 ARG A N 1
ATOM 912 C CA . ARG A 1 122 ? -27.628 -6.600 49.284 1.00 88.19 122 ARG A CA 1
ATOM 913 C C . ARG A 1 122 ? -28.062 -5.147 49.478 1.00 88.19 122 ARG A C 1
ATOM 915 O O . ARG A 1 122 ? -27.880 -4.608 50.566 1.00 88.19 122 ARG A O 1
ATOM 922 N N . TRP A 1 123 ? -28.585 -4.519 48.435 1.00 88.19 123 TRP A N 1
ATOM 923 C CA . TRP A 1 123 ? -28.876 -3.097 48.410 1.00 88.19 123 TRP A CA 1
ATOM 924 C C . TRP A 1 123 ? -30.118 -2.742 49.234 1.00 88.19 123 TRP A C 1
ATOM 926 O O . TRP A 1 123 ? -31.154 -3.398 49.134 1.00 88.19 123 TRP A O 1
ATOM 936 N N . ASP A 1 124 ? -30.023 -1.670 50.020 1.00 85.31 124 ASP A N 1
ATOM 937 C CA . ASP A 1 124 ? -31.095 -1.178 50.894 1.00 85.31 124 ASP A CA 1
ATOM 938 C C . ASP A 1 124 ? -32.041 -0.150 50.240 1.00 85.31 124 ASP A C 1
ATOM 940 O O . ASP A 1 124 ? -32.937 0.377 50.901 1.00 85.31 124 ASP A O 1
ATOM 944 N N . GLY A 1 125 ? -31.857 0.147 48.950 1.00 81.12 125 GLY A N 1
ATOM 945 C CA . GLY A 1 125 ? -32.666 1.120 48.208 1.00 81.12 125 GLY A CA 1
ATOM 946 C C . GLY A 1 125 ? -32.134 2.558 48.243 1.00 81.12 125 GLY A C 1
ATOM 947 O O . GLY A 1 125 ? -32.727 3.439 47.620 1.00 81.12 125 GLY A O 1
ATOM 948 N N . THR A 1 126 ? -31.021 2.827 48.935 1.00 85.38 126 THR A N 1
ATOM 949 C CA . THR A 1 126 ? -30.436 4.176 49.019 1.00 85.38 126 THR A CA 1
ATOM 950 C C . THR A 1 126 ? -29.591 4.544 47.794 1.00 85.38 126 THR A C 1
ATOM 952 O O . THR A 1 126 ? -28.881 3.712 47.222 1.00 85.38 126 THR A O 1
ATOM 955 N N . LEU A 1 127 ? -29.593 5.831 47.423 1.00 80.62 127 LEU A N 1
ATOM 956 C CA . LEU A 1 127 ? -28.795 6.338 46.296 1.00 80.62 127 LEU A CA 1
ATOM 957 C C . LEU A 1 127 ? -27.284 6.135 46.504 1.00 80.62 127 LEU A C 1
ATOM 959 O O . LEU A 1 127 ? -26.579 5.741 45.577 1.00 80.62 127 LEU A O 1
ATOM 963 N N . GLY A 1 128 ? -26.787 6.324 47.731 1.00 80.38 128 GLY A N 1
ATOM 964 C CA . GLY A 1 128 ? -25.360 6.186 48.042 1.00 80.38 128 GLY A CA 1
ATOM 965 C C . GLY A 1 128 ? -24.808 4.783 47.773 1.00 80.38 128 GLY A C 1
ATOM 966 O O . GLY A 1 128 ? -23.754 4.648 47.156 1.00 80.38 128 GLY A O 1
ATOM 967 N N . GLN A 1 129 ? -25.535 3.733 48.170 1.00 85.00 129 GLN A N 1
ATOM 968 C CA . GLN A 1 129 ? -25.128 2.352 47.881 1.00 85.00 129 GLN A CA 1
ATOM 969 C C . GLN A 1 129 ? -25.308 1.991 46.403 1.00 85.00 129 GLN A C 1
ATOM 971 O O . GLN A 1 129 ? -24.486 1.265 45.850 1.00 85.00 129 GLN A O 1
ATOM 976 N N . SER A 1 130 ? -26.336 2.526 45.733 1.00 83.25 130 SER A N 1
ATOM 977 C CA . SER A 1 130 ? -26.541 2.264 44.302 1.00 83.25 130 SER A CA 1
ATOM 978 C C . SER A 1 130 ? -25.382 2.772 43.437 1.00 83.25 130 SER A C 1
ATOM 980 O O . SER A 1 130 ? -24.979 2.088 42.498 1.00 83.25 130 SER A O 1
ATOM 982 N N . LYS A 1 131 ? -24.766 3.906 43.811 1.00 82.75 131 LYS A N 1
ATOM 983 C CA . LYS A 1 131 ? -23.558 4.426 43.155 1.00 82.75 131 LYS A CA 1
ATOM 984 C C . LYS A 1 131 ? -22.378 3.463 43.288 1.00 82.75 131 LYS A C 1
ATOM 986 O O . LYS A 1 131 ? -21.724 3.182 42.296 1.00 82.75 131 LYS A O 1
ATOM 991 N N . GLN A 1 132 ? -22.158 2.890 44.473 1.00 83.81 132 GLN A N 1
ATOM 992 C CA . GLN A 1 132 ? -21.084 1.909 44.684 1.00 83.81 132 GLN A CA 1
ATOM 993 C C . GLN A 1 132 ? -21.258 0.659 43.812 1.00 83.81 132 GLN A C 1
ATOM 995 O O . GLN A 1 132 ? -20.274 0.083 43.365 1.00 83.81 132 GLN A O 1
ATOM 1000 N N . ILE A 1 133 ? -22.503 0.241 43.562 1.00 86.44 133 ILE A N 1
ATOM 1001 C CA . ILE A 1 133 ? -22.807 -0.901 42.689 1.00 86.44 133 ILE A CA 1
ATOM 1002 C C . ILE A 1 133 ? -22.551 -0.544 41.223 1.00 86.44 133 ILE A C 1
ATOM 1004 O O . ILE A 1 133 ? -21.970 -1.344 40.495 1.00 86.44 133 ILE A O 1
ATOM 1008 N N . LEU A 1 134 ? -22.962 0.652 40.795 1.00 84.88 134 LEU A N 1
ATOM 1009 C CA . LEU A 1 134 ? -22.695 1.161 39.450 1.00 84.88 134 LEU A CA 1
ATOM 1010 C C . LEU A 1 134 ? -21.196 1.299 39.174 1.00 84.88 134 LEU A C 1
ATOM 1012 O O . LEU A 1 134 ? -20.760 0.914 38.096 1.00 84.88 134 LEU A O 1
ATOM 1016 N N . ASP A 1 135 ? -20.418 1.741 40.160 1.00 83.31 135 ASP A N 1
ATOM 1017 C CA . ASP A 1 135 ? -18.964 1.923 40.045 1.00 83.31 135 ASP A CA 1
ATOM 1018 C C . ASP A 1 135 ? -18.191 0.605 39.902 1.00 83.31 135 ASP A C 1
ATOM 1020 O O . ASP A 1 135 ? -17.053 0.595 39.438 1.00 83.31 135 ASP A O 1
ATOM 1024 N N . LEU A 1 136 ? -18.804 -0.529 40.269 1.00 81.75 136 LEU A N 1
ATOM 1025 C CA . LEU A 1 136 ? -18.242 -1.854 39.984 1.00 81.75 136 LEU A CA 1
ATOM 1026 C C . LEU A 1 136 ? -18.342 -2.220 38.499 1.00 81.75 136 LEU A C 1
ATOM 1028 O O . LEU A 1 136 ? -17.553 -3.036 38.032 1.00 81.75 136 LEU A O 1
ATOM 1032 N N . ILE A 1 137 ? -19.333 -1.674 37.789 1.00 80.50 137 ILE A N 1
ATOM 1033 C CA . ILE A 1 137 ? -19.613 -1.969 36.376 1.00 80.50 137 ILE A CA 1
ATOM 1034 C C . ILE A 1 137 ? -18.952 -0.925 35.482 1.00 80.50 137 ILE A C 1
ATOM 1036 O O . ILE A 1 137 ? -18.292 -1.261 34.504 1.00 80.50 137 ILE A O 1
ATOM 1040 N N . PHE A 1 138 ? -19.151 0.343 35.828 1.00 81.12 138 PHE A N 1
ATOM 1041 C CA . PHE A 1 138 ? -18.678 1.503 35.099 1.00 81.12 138 PHE A CA 1
ATOM 1042 C C . PHE A 1 138 ? -17.567 2.140 35.927 1.00 81.12 138 PHE A C 1
ATOM 1044 O O . PHE A 1 138 ? -17.824 2.782 36.941 1.00 81.12 138 PHE A O 1
ATOM 1051 N N . SER A 1 139 ? -16.323 1.897 35.525 1.00 70.44 139 SER A N 1
ATOM 1052 C CA . SER A 1 139 ? -15.133 2.408 36.206 1.00 70.44 139 SER A CA 1
ATOM 1053 C C . SER A 1 139 ? -14.223 3.132 35.214 1.00 70.44 139 SER A C 1
ATOM 1055 O O . SER A 1 139 ? -14.381 2.991 34.002 1.00 70.44 139 SER A O 1
ATOM 1057 N N . GLY A 1 140 ? -13.281 3.926 35.724 1.00 79.56 140 GLY A N 1
ATOM 1058 C CA . GLY A 1 140 ? -12.426 4.772 34.890 1.00 79.56 140 GLY A CA 1
ATOM 1059 C C . GLY A 1 140 ? -13.150 6.041 34.441 1.00 79.56 140 GLY A C 1
ATOM 1060 O O . GLY A 1 140 ? -13.708 6.753 35.275 1.00 79.56 140 GLY A O 1
ATOM 1061 N N . ASP A 1 141 ? -13.130 6.301 33.134 1.00 81.50 141 ASP A N 1
ATOM 1062 C CA . ASP A 1 141 ? -13.613 7.549 32.525 1.00 81.50 141 ASP A CA 1
ATOM 1063 C C . ASP A 1 141 ? -15.118 7.523 32.188 1.00 81.50 141 ASP A C 1
ATOM 1065 O O . ASP A 1 141 ? -15.661 8.500 31.675 1.00 81.50 141 ASP A O 1
ATOM 1069 N N . THR A 1 142 ? -15.818 6.413 32.454 1.00 85.50 142 THR A N 1
ATOM 1070 C CA . THR A 1 142 ? -17.285 6.361 32.394 1.00 85.50 142 THR A CA 1
ATOM 1071 C C . THR A 1 142 ? -17.860 6.785 33.739 1.00 85.50 142 THR A C 1
ATOM 1073 O O . THR A 1 142 ? -17.687 6.106 34.753 1.00 85.50 142 THR A O 1
ATOM 1076 N N . HIS A 1 143 ? -18.630 7.865 33.739 1.00 87.50 143 HIS A N 1
ATOM 1077 C CA . HIS A 1 143 ? -19.218 8.433 34.941 1.00 87.50 143 HIS A CA 1
ATOM 1078 C C . HIS A 1 143 ? -20.735 8.259 34.933 1.00 87.50 143 HIS A C 1
ATOM 1080 O O . HIS A 1 143 ? -21.424 8.686 34.010 1.00 87.50 143 HIS A O 1
ATOM 1086 N N . VAL A 1 144 ? -21.276 7.641 35.984 1.00 87.44 144 VAL A N 1
ATOM 1087 C CA . VAL A 1 144 ? -22.719 7.401 36.114 1.00 87.44 144 VAL A CA 1
ATOM 1088 C C . VAL A 1 144 ? -23.278 8.171 37.302 1.00 87.44 144 VAL A C 1
ATOM 1090 O O . VAL A 1 144 ? -22.732 8.107 38.403 1.00 87.44 144 VAL A O 1
ATOM 1093 N N . PHE A 1 145 ? -24.394 8.866 37.104 1.00 86.31 145 PHE A N 1
ATOM 1094 C CA . PHE A 1 145 ? -25.113 9.565 38.165 1.00 86.31 145 PHE A CA 1
ATOM 1095 C C . PHE A 1 145 ? -26.608 9.251 38.133 1.00 86.31 145 PHE A C 1
ATOM 1097 O O . PHE A 1 145 ? -27.175 8.907 37.097 1.00 86.31 145 PHE A O 1
ATOM 1104 N N . ILE A 1 146 ? -27.247 9.372 39.296 1.00 87.31 146 ILE A N 1
ATOM 1105 C CA . ILE A 1 146 ? -28.691 9.206 39.452 1.00 87.31 146 ILE A CA 1
ATOM 1106 C C . ILE A 1 146 ? -29.280 10.546 39.875 1.00 87.31 146 ILE A C 1
ATOM 1108 O O . ILE A 1 146 ? -28.805 11.159 40.831 1.00 87.31 146 ILE A O 1
ATOM 1112 N N . GLU A 1 147 ? -30.334 10.972 39.191 1.00 86.31 147 GLU A N 1
ATOM 1113 C CA . GLU A 1 147 ? -31.136 12.135 39.556 1.00 86.31 147 GLU A CA 1
ATOM 1114 C C . GLU A 1 147 ? -32.516 11.670 40.036 1.00 86.31 147 GLU A C 1
ATOM 1116 O O . GLU A 1 147 ? -33.254 11.005 39.303 1.00 86.31 147 GLU A O 1
ATOM 1121 N N . ASP A 1 148 ? -32.869 12.021 41.273 1.00 85.81 148 ASP A N 1
ATOM 1122 C CA . ASP A 1 148 ? -34.232 11.876 41.786 1.00 85.81 148 ASP A CA 1
ATOM 1123 C C . ASP A 1 148 ? -35.074 13.078 41.350 1.00 85.81 148 ASP A C 1
ATOM 1125 O O . ASP A 1 148 ? -34.797 14.218 41.726 1.00 85.81 148 ASP A O 1
ATOM 1129 N N . ARG A 1 149 ? -36.131 12.814 40.580 1.00 86.38 149 ARG A N 1
ATOM 1130 C CA . ARG A 1 149 ? -37.048 13.846 40.079 1.00 86.38 149 ARG A CA 1
ATOM 1131 C C . ARG A 1 149 ? -38.137 14.231 41.078 1.00 86.38 149 ARG A C 1
ATOM 1133 O O . ARG A 1 149 ? -38.991 15.054 40.756 1.00 86.38 149 ARG A O 1
ATOM 1140 N N . GLN A 1 150 ? -38.133 13.641 42.275 1.00 86.19 150 GLN A N 1
ATOM 1141 C CA . GLN A 1 150 ? -39.089 13.902 43.357 1.00 86.19 150 GLN A CA 1
ATOM 1142 C C . GLN A 1 150 ? -40.556 13.591 42.999 1.00 86.19 150 GLN A C 1
ATOM 1144 O O . GLN A 1 150 ? -41.481 14.008 43.692 1.00 86.19 150 GLN A O 1
ATOM 1149 N N . ASP A 1 151 ? -40.795 12.824 41.934 1.00 88.56 151 ASP A N 1
ATOM 1150 C CA . ASP A 1 151 ? -42.122 12.482 41.407 1.00 88.56 151 ASP A CA 1
ATOM 1151 C C . ASP A 1 151 ? -42.352 10.955 41.353 1.00 88.56 151 ASP A C 1
ATOM 1153 O O . ASP A 1 151 ? -43.136 10.447 40.537 1.00 88.56 151 ASP A O 1
ATOM 1157 N N . MET A 1 152 ? -41.656 10.226 42.237 1.00 85.50 152 MET A N 1
ATOM 1158 C CA . MET A 1 152 ? -41.492 8.765 42.217 1.00 85.50 152 MET A CA 1
ATOM 1159 C C . MET A 1 152 ? -40.822 8.253 40.935 1.00 85.50 152 MET A C 1
ATOM 1161 O O . MET A 1 152 ? -41.096 7.131 40.499 1.00 85.50 152 MET A O 1
ATOM 1165 N N . SER A 1 153 ? -39.941 9.055 40.331 1.00 85.56 153 SER A N 1
ATOM 1166 C CA . SER A 1 153 ? -39.077 8.630 39.238 1.00 85.56 153 SER A CA 1
ATOM 1167 C C . SER A 1 153 ? -37.620 9.008 39.430 1.00 85.56 153 SER A C 1
ATOM 1169 O O . SER A 1 153 ? -37.299 10.023 40.041 1.00 85.56 153 SER A O 1
ATOM 1171 N N . ILE A 1 154 ? -36.752 8.175 38.866 1.00 87.25 154 ILE A N 1
ATOM 1172 C CA . ILE A 1 154 ? -35.319 8.434 38.781 1.00 87.25 154 ILE A CA 1
ATOM 1173 C C . ILE A 1 154 ? -34.875 8.475 37.320 1.00 87.25 154 ILE A C 1
ATOM 1175 O O . ILE A 1 154 ? -35.450 7.802 36.452 1.00 87.25 154 ILE A O 1
ATOM 1179 N N . LEU A 1 155 ? -33.851 9.280 37.066 1.00 86.38 155 LEU A N 1
ATOM 1180 C CA . LEU A 1 155 ? -33.076 9.299 35.833 1.00 86.38 155 LEU A CA 1
ATOM 1181 C C . LEU A 1 155 ? -31.686 8.745 36.125 1.00 86.38 155 LEU A C 1
ATOM 1183 O O . LEU A 1 155 ? -31.103 9.051 37.163 1.00 86.38 155 LEU A O 1
ATOM 1187 N N . LEU A 1 156 ? -31.159 7.962 35.189 1.00 87.25 156 LEU A N 1
ATOM 1188 C CA . LEU A 1 156 ? -29.761 7.559 35.194 1.00 87.25 156 LEU A CA 1
ATOM 1189 C C . LEU A 1 156 ? -29.035 8.257 34.043 1.00 87.25 156 LEU A C 1
ATOM 1191 O O . LEU A 1 156 ? -29.393 8.057 32.881 1.00 87.25 156 LEU A O 1
ATOM 1195 N N . GLY A 1 157 ? -28.035 9.067 34.373 1.00 88.62 157 GLY A N 1
ATOM 1196 C CA . GLY A 1 157 ? -27.168 9.742 33.415 1.00 88.62 157 GLY A CA 1
ATOM 1197 C C . GLY A 1 157 ? -25.808 9.057 33.324 1.00 88.62 157 GLY A C 1
ATOM 1198 O O . GLY A 1 157 ? -25.233 8.697 34.349 1.00 88.62 157 GLY A O 1
ATOM 1199 N N . ILE A 1 158 ? -25.304 8.885 32.105 1.00 89.12 158 ILE A N 1
ATOM 1200 C CA . ILE A 1 158 ? -23.979 8.343 31.797 1.00 89.12 158 ILE A CA 1
ATOM 1201 C C . ILE A 1 158 ? -23.220 9.387 30.977 1.00 89.12 158 ILE A C 1
ATOM 1203 O O . ILE A 1 158 ? -23.640 9.751 29.876 1.00 89.12 158 ILE A O 1
ATOM 1207 N N . SER A 1 159 ? -22.111 9.869 31.520 1.00 88.56 159 SER A N 1
ATOM 1208 C CA . SER A 1 159 ? -21.218 10.848 30.907 1.00 88.56 159 SER A CA 1
ATOM 1209 C C . SER A 1 159 ? -19.786 10.319 30.838 1.00 88.56 159 SER A C 1
ATOM 1211 O O . SER A 1 159 ? -19.473 9.272 31.408 1.00 88.56 159 SER A O 1
ATOM 1213 N N . GLY A 1 160 ? -18.912 11.045 30.140 1.00 86.31 160 GLY A N 1
ATOM 1214 C CA . GLY A 1 160 ? -17.548 10.587 29.894 1.00 86.31 160 GLY A CA 1
ATOM 1215 C C . GLY A 1 160 ? -17.527 9.516 28.805 1.00 86.31 160 GLY A C 1
ATOM 1216 O O . GLY A 1 160 ? -18.223 9.651 27.798 1.00 86.31 160 GLY A O 1
ATOM 1217 N N . GLU A 1 161 ? -16.720 8.471 28.965 1.00 81.81 161 GLU A N 1
ATOM 1218 C CA . GLU A 1 161 ? -16.631 7.395 27.971 1.00 81.81 161 GLU A CA 1
ATOM 1219 C C . GLU A 1 161 ? -17.941 6.614 27.860 1.00 81.81 161 GLU A C 1
ATOM 1221 O O . GLU A 1 161 ? -18.487 6.130 28.858 1.00 81.81 161 GLU A O 1
ATOM 1226 N N . ILE A 1 162 ? -18.441 6.474 26.630 1.00 80.19 162 ILE A N 1
ATOM 1227 C CA . ILE A 1 162 ? -19.669 5.737 26.345 1.00 80.19 162 ILE A CA 1
ATOM 1228 C C . ILE A 1 162 ? -19.385 4.236 26.525 1.00 80.19 162 ILE A C 1
ATOM 1230 O O . ILE A 1 162 ? -18.531 3.686 25.827 1.00 80.19 162 ILE A O 1
ATOM 1234 N N . PRO A 1 163 ? -20.114 3.530 27.411 1.00 78.75 163 PRO A N 1
ATOM 1235 C CA . PRO A 1 163 ? -19.935 2.095 27.607 1.00 78.75 163 PRO A CA 1
ATOM 1236 C C . PRO A 1 163 ? -20.198 1.297 26.334 1.00 78.75 163 PRO A C 1
ATOM 1238 O O . PRO A 1 163 ? -20.988 1.708 25.483 1.00 78.75 163 PRO A O 1
ATOM 1241 N N . SER A 1 164 ? -19.633 0.092 26.241 1.00 73.25 164 SER A N 1
ATOM 1242 C CA . SER A 1 164 ? -19.960 -0.823 25.143 1.00 73.25 164 SER A CA 1
ATOM 1243 C C . SER A 1 164 ? -21.469 -1.093 25.062 1.00 73.25 164 SER A C 1
ATOM 1245 O O . SER A 1 164 ? -22.182 -1.060 26.072 1.00 73.25 164 SER A O 1
ATOM 1247 N N . ALA A 1 165 ? -21.957 -1.424 23.862 1.00 69.12 165 ALA A N 1
ATOM 1248 C CA . ALA A 1 165 ? -23.367 -1.754 23.638 1.00 69.12 165 ALA A CA 1
ATOM 1249 C C . ALA A 1 165 ? -23.864 -2.869 24.575 1.00 69.12 165 ALA A C 1
ATOM 1251 O O . ALA A 1 165 ? -25.016 -2.860 25.002 1.00 69.12 165 ALA A O 1
ATOM 1252 N N . VAL A 1 166 ? -22.979 -3.802 24.944 1.00 72.56 166 VAL A N 1
ATOM 1253 C CA . VAL A 1 166 ? -23.266 -4.883 25.894 1.00 72.56 166 VAL A CA 1
ATOM 1254 C C . VAL A 1 166 ? -23.519 -4.332 27.297 1.00 72.56 166 VAL A C 1
ATOM 1256 O O . VAL A 1 166 ? -24.527 -4.678 27.903 1.00 72.56 166 VAL A O 1
ATOM 1259 N N . PHE A 1 167 ? -22.663 -3.446 27.814 1.00 77.06 167 PHE A N 1
ATOM 1260 C CA . PHE A 1 167 ? -22.859 -2.858 29.144 1.00 77.06 167 PHE A CA 1
ATOM 1261 C C . PHE A 1 167 ? -24.096 -1.961 29.213 1.00 77.06 167 PHE A C 1
ATOM 1263 O O . PHE A 1 167 ? -24.840 -2.007 30.195 1.00 77.06 167 PHE A O 1
ATOM 1270 N N . LEU A 1 168 ? -24.360 -1.194 28.155 1.00 76.75 168 LEU A N 1
ATOM 1271 C CA . LEU A 1 168 ? -25.590 -0.417 28.040 1.00 76.75 168 LEU A CA 1
ATOM 1272 C C . LEU A 1 168 ? -26.827 -1.323 27.986 1.00 76.75 168 LEU A C 1
ATOM 1274 O O . LEU A 1 168 ? -27.789 -1.057 28.702 1.00 76.75 168 LEU A O 1
ATOM 1278 N N . ALA A 1 169 ? -26.774 -2.444 27.261 1.00 73.88 169 ALA A N 1
ATOM 1279 C CA . ALA A 1 169 ? -27.841 -3.445 27.240 1.00 73.88 169 ALA A CA 1
ATOM 1280 C C . ALA A 1 169 ? -28.051 -4.145 28.593 1.00 73.88 169 ALA A C 1
ATOM 1282 O O . ALA A 1 169 ? -29.187 -4.421 28.975 1.00 73.88 169 ALA A O 1
ATOM 1283 N N . LEU A 1 170 ? -26.982 -4.412 29.353 1.00 78.31 170 LEU A N 1
ATOM 1284 C CA . LEU A 1 170 ? -27.089 -4.967 30.708 1.00 78.31 170 LEU A CA 1
ATOM 1285 C C . LEU A 1 170 ? -27.866 -4.028 31.640 1.00 78.31 170 LEU A C 1
ATOM 1287 O O . LEU A 1 170 ? -28.634 -4.471 32.500 1.00 78.31 170 LEU A O 1
ATOM 1291 N N . LEU A 1 171 ? -27.684 -2.726 31.441 1.00 77.88 171 LEU A N 1
ATOM 1292 C CA . LEU A 1 171 ? -28.302 -1.683 32.236 1.00 77.88 171 LEU A CA 1
ATOM 1293 C C . LEU A 1 171 ? -29.750 -1.388 31.808 1.00 77.88 171 LEU A C 1
ATOM 1295 O O . LEU A 1 171 ? -30.640 -1.357 32.661 1.00 77.88 171 LEU A O 1
ATOM 1299 N N . THR A 1 172 ? -30.011 -1.219 30.508 1.00 75.06 172 THR A N 1
ATOM 1300 C CA . THR A 1 172 ? -31.365 -0.979 29.976 1.00 75.06 172 THR A CA 1
ATOM 1301 C C . THR A 1 172 ? -32.239 -2.231 30.036 1.00 75.06 172 THR A C 1
ATOM 1303 O O . THR A 1 172 ? -33.438 -2.137 30.292 1.00 75.06 172 THR A O 1
ATOM 1306 N N . GLY A 1 173 ? -31.639 -3.415 29.891 1.00 74.38 173 GLY A N 1
ATOM 1307 C CA . GLY A 1 173 ? -32.298 -4.716 30.012 1.00 74.38 173 GLY A CA 1
ATOM 1308 C C . GLY A 1 173 ? -32.649 -5.118 31.447 1.00 74.38 173 GLY A C 1
ATOM 1309 O O . GLY A 1 173 ? -33.276 -6.155 31.654 1.00 74.38 173 GLY A O 1
ATOM 1310 N N . GLY A 1 174 ? -32.267 -4.317 32.450 1.00 75.56 174 GLY A N 1
ATOM 1311 C CA . GLY A 1 174 ? -32.628 -4.547 33.851 1.00 75.56 174 GLY A CA 1
ATOM 1312 C C . GLY A 1 174 ? -31.910 -5.728 34.511 1.00 75.56 174 GLY A C 1
ATOM 1313 O O . GLY A 1 174 ? -32.356 -6.205 35.556 1.00 75.56 174 GLY A O 1
ATOM 1314 N N . TYR A 1 175 ? -30.792 -6.194 33.945 1.00 78.62 175 TYR A N 1
ATOM 1315 C CA . TYR A 1 175 ? -29.990 -7.279 34.526 1.00 78.62 175 TYR A CA 1
ATOM 1316 C C . TYR A 1 175 ? -29.342 -6.867 35.855 1.00 78.62 175 TYR A C 1
ATOM 1318 O O . TYR A 1 175 ? -29.109 -7.708 36.727 1.00 78.62 175 TYR A O 1
ATOM 1326 N N . ILE A 1 176 ? -29.134 -5.560 36.045 1.00 77.56 176 ILE A N 1
ATOM 1327 C CA . ILE A 1 176 ? -28.708 -4.946 37.303 1.00 77.56 176 ILE A CA 1
ATOM 1328 C C . ILE A 1 176 ? -29.880 -4.116 37.861 1.00 77.56 176 ILE A C 1
ATOM 1330 O O . ILE A 1 176 ? -30.090 -2.977 37.438 1.00 77.56 176 ILE A O 1
ATOM 1334 N N . PRO A 1 177 ? -30.683 -4.659 38.795 1.00 70.88 177 PRO A N 1
ATOM 1335 C CA . PRO A 1 177 ? -31.884 -3.992 39.293 1.00 70.88 177 PRO A CA 1
ATOM 1336 C C . PRO A 1 177 ? -31.544 -2.937 40.358 1.00 70.88 177 PRO A C 1
ATOM 1338 O O . PRO A 1 177 ? -31.836 -3.101 41.537 1.00 70.88 177 PRO A O 1
ATOM 1341 N N . ILE A 1 178 ? -30.944 -1.824 39.943 1.00 78.00 178 ILE A N 1
ATOM 1342 C CA . ILE A 1 178 ? -30.684 -0.635 40.781 1.00 78.00 178 ILE A CA 1
ATOM 1343 C C . ILE A 1 178 ? -31.875 0.332 40.765 1.00 78.00 178 ILE A C 1
ATOM 1345 O O . ILE A 1 178 ? -31.758 1.532 40.525 1.00 78.00 178 ILE A O 1
ATOM 1349 N N . LYS A 1 179 ? -33.066 -0.219 40.978 1.00 83.00 179 LYS A N 1
ATOM 1350 C CA . LYS A 1 179 ? -34.328 0.516 40.999 1.00 83.00 179 LYS A CA 1
ATOM 1351 C C . LYS A 1 179 ? -35.120 0.098 42.239 1.00 83.00 179 LYS A C 1
ATOM 1353 O O . LYS A 1 179 ? -35.449 -1.085 42.335 1.00 83.00 179 LYS A O 1
ATOM 1358 N N . PRO A 1 180 ? -35.466 1.021 43.155 1.00 81.38 180 PRO A N 1
ATOM 1359 C CA . PRO A 1 180 ? -36.291 0.671 44.304 1.00 81.38 180 PRO A CA 1
ATOM 1360 C C . PRO A 1 180 ? -37.698 0.248 43.858 1.00 81.38 180 PRO A C 1
ATOM 1362 O O . PRO A 1 180 ? -38.225 0.737 42.851 1.00 81.38 180 PRO A O 1
ATOM 1365 N N . GLU A 1 181 ? -38.328 -0.649 44.614 1.00 81.06 181 GLU A N 1
ATOM 1366 C CA . GLU A 1 181 ? -39.704 -1.069 44.347 1.00 81.06 181 GLU A CA 1
ATOM 1367 C C . GLU A 1 181 ? -40.662 0.137 44.415 1.00 81.06 181 GLU A C 1
ATOM 1369 O O . GLU A 1 181 ? -40.570 0.979 45.306 1.00 81.06 181 GLU A O 1
ATOM 1374 N N . GLY A 1 182 ? -41.565 0.258 43.436 1.00 78.62 182 GLY A N 1
ATOM 1375 C CA . GLY A 1 182 ? -42.521 1.371 43.342 1.00 78.62 182 GLY A CA 1
ATOM 1376 C C . GLY A 1 182 ? -41.998 2.659 42.685 1.00 78.62 182 GLY A C 1
ATOM 1377 O O . GLY A 1 182 ? -42.808 3.507 42.317 1.00 78.62 182 GLY A O 1
ATOM 1378 N N . VAL A 1 183 ? -40.688 2.799 42.447 1.00 83.75 183 VAL A N 1
ATOM 1379 C CA . VAL A 1 183 ? -40.095 3.960 41.749 1.00 83.75 183 VAL A CA 1
ATOM 1380 C C . VAL A 1 183 ? -39.963 3.669 40.254 1.00 83.75 183 VAL A C 1
ATOM 1382 O O . VAL A 1 183 ? -39.484 2.606 39.858 1.00 83.75 183 VAL A O 1
ATOM 1385 N N . ARG A 1 184 ? -40.378 4.583 39.368 1.00 83.25 184 ARG A N 1
ATOM 1386 C CA . ARG A 1 184 ? -40.223 4.399 37.911 1.00 83.25 184 ARG A CA 1
ATOM 1387 C C . ARG A 1 184 ? -38.816 4.803 37.451 1.00 83.25 184 ARG A C 1
ATOM 1389 O O . ARG A 1 184 ? -38.316 5.853 37.835 1.00 83.25 184 ARG A O 1
ATOM 1396 N N . MET A 1 185 ? -38.197 3.982 36.603 1.00 77.81 185 MET A N 1
ATOM 1397 C CA . MET A 1 185 ? -37.023 4.417 35.845 1.00 77.81 185 MET A CA 1
ATOM 1398 C C . MET A 1 185 ? -37.573 5.211 34.667 1.00 77.81 185 MET A C 1
ATOM 1400 O O . MET A 1 185 ? -38.279 4.638 33.838 1.00 77.81 185 MET A O 1
ATOM 1404 N N . SER A 1 186 ? -37.387 6.530 34.664 1.00 68.00 186 SER A N 1
ATOM 1405 C CA . SER A 1 186 ? -38.044 7.371 33.664 1.00 68.00 186 SER A CA 1
ATOM 1406 C C . SER A 1 186 ? -37.253 7.441 32.368 1.00 68.00 186 SER A C 1
ATOM 1408 O O . SER A 1 186 ? -37.871 7.425 31.308 1.00 68.00 186 SER A O 1
ATOM 1410 N N . VAL A 1 187 ? -35.929 7.602 32.453 1.00 66.69 187 VAL A N 1
ATOM 1411 C CA . VAL A 1 187 ? -35.050 7.814 31.298 1.00 66.69 187 VAL A CA 1
ATOM 1412 C C . VAL A 1 187 ? -33.638 7.340 31.643 1.00 66.69 187 VAL A C 1
ATOM 1414 O O . VAL A 1 187 ? -33.136 7.622 32.733 1.00 66.69 187 VAL A O 1
ATOM 1417 N N . TYR A 1 188 ? -33.004 6.668 30.688 1.00 80.94 188 TYR A N 1
ATOM 1418 C CA . TYR A 1 188 ? -31.557 6.519 30.622 1.00 80.94 188 TYR A CA 1
ATOM 1419 C C . TYR A 1 188 ? -31.026 7.585 29.667 1.00 80.94 188 TYR A C 1
ATOM 1421 O O . TYR A 1 188 ? -31.535 7.707 28.551 1.00 80.94 188 TYR A O 1
ATOM 1429 N N . VAL A 1 189 ? -30.054 8.375 30.107 1.00 84.25 189 VAL A N 1
ATOM 1430 C CA . VAL A 1 189 ? -29.438 9.422 29.291 1.00 84.25 189 VAL A CA 1
ATOM 1431 C C . VAL A 1 189 ? -27.962 9.109 29.151 1.00 84.25 189 VAL A C 1
ATOM 1433 O O . VAL A 1 189 ? -27.269 8.978 30.152 1.00 84.25 189 VAL A O 1
ATOM 1436 N N . VAL A 1 190 ? -27.482 9.008 27.919 1.00 85.88 190 VAL A N 1
ATOM 1437 C CA . VAL A 1 190 ? -26.061 8.818 27.611 1.00 85.88 190 VAL A CA 1
ATOM 1438 C C . VAL A 1 190 ? -25.570 10.036 26.852 1.00 85.88 190 VAL A C 1
ATOM 1440 O O . VAL A 1 190 ? -26.297 10.571 26.012 1.00 85.88 190 VAL A O 1
ATOM 1443 N N . THR A 1 191 ? -24.359 10.494 27.146 1.00 86.31 191 THR A N 1
ATOM 1444 C CA . THR A 1 191 ? -23.699 11.527 26.344 1.00 86.31 191 THR A CA 1
ATOM 1445 C C . THR A 1 191 ? -23.639 11.124 24.863 1.00 86.31 191 THR A C 1
ATOM 1447 O O . THR A 1 191 ? -23.435 9.960 24.525 1.00 86.31 191 THR A O 1
ATOM 1450 N N . SER A 1 192 ? -23.857 12.080 23.961 1.00 77.69 192 SER A N 1
ATOM 1451 C CA . SER A 1 192 ? -23.810 11.849 22.507 1.00 77.69 192 SER A CA 1
ATOM 1452 C C . SER A 1 192 ? -22.391 11.806 21.942 1.00 77.69 192 SER A C 1
ATOM 1454 O O . SER A 1 192 ? -22.211 11.414 20.791 1.00 77.69 192 SER A O 1
ATOM 1456 N N . VAL A 1 193 ? -21.392 12.205 22.730 1.00 72.06 193 VAL A N 1
ATOM 1457 C CA . VAL A 1 193 ? -19.978 12.216 22.347 1.00 72.06 193 VAL A CA 1
ATOM 1458 C C . VAL A 1 193 ? -19.191 11.484 23.428 1.00 72.06 193 VAL A C 1
ATOM 1460 O O . VAL A 1 193 ? -19.272 11.859 24.598 1.00 72.06 193 VAL A O 1
ATOM 1463 N N . SER A 1 194 ? -18.442 10.444 23.045 1.00 74.31 194 SER A N 1
ATOM 1464 C CA . SER A 1 194 ? -17.590 9.711 23.991 1.00 74.31 194 SER A CA 1
ATOM 1465 C C . SER A 1 194 ? -16.565 10.645 24.627 1.00 74.31 194 SER A C 1
ATOM 1467 O O . SER A 1 194 ? -16.054 11.548 23.967 1.00 74.31 194 SER A O 1
ATOM 1469 N N . GLY A 1 195 ? -16.322 10.466 25.921 1.00 75.62 195 GLY A N 1
ATOM 1470 C CA . GLY A 1 195 ? -15.428 11.287 26.739 1.00 75.62 195 GLY A CA 1
ATOM 1471 C C . GLY A 1 195 ? -15.994 12.646 27.166 1.00 75.62 195 GLY A C 1
ATOM 1472 O O . GLY A 1 195 ? -15.338 13.354 27.927 1.00 75.62 195 GLY A O 1
ATOM 1473 N N . ALA A 1 196 ? -17.199 13.032 26.729 1.00 82.88 196 ALA A N 1
ATOM 1474 C CA . ALA A 1 196 ? -17.775 14.338 27.053 1.00 82.88 196 ALA A CA 1
ATOM 1475 C C . ALA A 1 196 ? -18.774 14.283 28.232 1.00 82.88 196 ALA A C 1
ATOM 1477 O O . ALA A 1 196 ? -19.590 13.353 28.310 1.00 82.88 196 ALA A O 1
ATOM 1478 N N . PRO A 1 197 ? -18.793 15.302 29.118 1.00 89.31 197 PRO A N 1
ATOM 1479 C CA . PRO A 1 197 ? -19.890 15.525 30.059 1.00 89.31 197 PRO A CA 1
ATOM 1480 C C . PRO A 1 197 ? -21.225 15.741 29.334 1.00 89.31 197 PRO A C 1
ATOM 1482 O O . PRO A 1 197 ? -21.251 16.207 28.193 1.00 89.31 197 PRO A O 1
ATOM 1485 N N . ILE A 1 198 ? -22.349 15.475 30.000 1.00 90.94 198 ILE A N 1
ATOM 1486 C CA . ILE A 1 198 ? -23.671 15.798 29.448 1.00 90.94 198 ILE A CA 1
ATOM 1487 C C . ILE A 1 198 ? -23.877 17.321 29.468 1.00 90.94 198 ILE A C 1
ATOM 1489 O O . ILE A 1 198 ? -23.482 18.016 30.400 1.00 90.94 198 ILE A O 1
ATOM 1493 N N . PHE A 1 199 ? -24.510 17.867 28.437 1.00 91.56 199 PHE A N 1
ATOM 1494 C CA . PHE A 1 199 ? -24.815 19.286 28.351 1.00 91.56 199 PHE A CA 1
ATOM 1495 C C . PHE A 1 199 ? -25.813 19.707 29.438 1.00 91.56 199 PHE A C 1
ATOM 1497 O O . PHE A 1 199 ? -26.897 19.130 29.559 1.00 91.56 199 PHE A O 1
ATOM 1504 N N . GLY A 1 200 ? -25.485 20.764 30.180 1.00 89.44 200 GLY A N 1
ATOM 1505 C CA . GLY A 1 200 ? -26.384 21.390 31.144 1.00 89.44 200 GLY A CA 1
ATOM 1506 C C . GLY A 1 200 ? -25.993 22.826 31.477 1.00 89.44 200 GLY A C 1
ATOM 1507 O O . GLY A 1 200 ? -24.902 23.292 31.157 1.00 89.44 200 GLY A O 1
ATOM 1508 N N . PHE A 1 201 ? -26.911 23.554 32.108 1.00 90.06 201 PHE A N 1
ATOM 1509 C CA . PHE A 1 201 ? -26.703 24.955 32.478 1.00 90.06 201 PHE A CA 1
ATOM 1510 C C . PHE A 1 201 ? -26.154 25.081 33.899 1.00 90.06 201 PHE A C 1
ATOM 1512 O O . PHE A 1 201 ? -26.504 24.292 34.772 1.00 90.06 201 PHE A O 1
ATOM 1519 N N . ASP A 1 202 ? -25.316 26.097 34.122 1.00 86.56 202 ASP A N 1
ATOM 1520 C CA . ASP A 1 202 ? -24.786 26.491 35.437 1.00 86.56 202 ASP A CA 1
ATOM 1521 C C . ASP A 1 202 ? -24.067 25.373 36.224 1.00 86.56 202 ASP A C 1
ATOM 1523 O O . ASP A 1 202 ? -23.923 25.438 37.446 1.00 86.56 202 ASP A O 1
ATOM 1527 N N . MET A 1 203 ? -23.557 24.361 35.515 1.00 85.94 203 MET A N 1
ATOM 1528 C CA . MET A 1 203 ? -22.737 23.275 36.050 1.00 85.94 203 MET A CA 1
ATOM 1529 C C . MET A 1 203 ? -21.464 23.115 35.216 1.00 85.94 203 MET A C 1
ATOM 1531 O O . MET A 1 203 ? -21.474 23.321 34.002 1.00 85.94 203 MET A O 1
ATOM 1535 N N . ASN A 1 204 ? -20.356 22.777 35.878 1.00 89.12 204 ASN A N 1
ATOM 1536 C CA . ASN A 1 204 ? -19.081 22.502 35.221 1.00 89.12 204 ASN A CA 1
ATOM 1537 C C . ASN A 1 204 ? -18.302 21.430 35.996 1.00 89.12 204 ASN A C 1
ATOM 1539 O O . ASN A 1 204 ? -17.536 21.747 36.909 1.00 89.12 204 ASN A O 1
ATOM 1543 N N . ASN A 1 205 ? -18.560 20.162 35.681 1.00 90.25 205 ASN A N 1
ATOM 1544 C CA . ASN A 1 205 ? -17.880 18.997 36.249 1.00 90.25 205 ASN A CA 1
ATOM 1545 C C . ASN A 1 205 ? -17.865 17.819 35.248 1.00 90.25 205 ASN A C 1
ATOM 1547 O O . ASN A 1 205 ? -18.317 17.953 34.115 1.00 90.25 205 ASN A O 1
ATOM 1551 N N . GLU A 1 206 ? -17.347 16.664 35.674 1.00 88.06 206 GLU A N 1
ATOM 1552 C CA . GLU A 1 206 ? -17.244 15.426 34.874 1.00 88.06 206 GLU A CA 1
ATOM 1553 C C . GLU A 1 206 ? -18.602 14.826 34.438 1.00 88.06 206 GLU A C 1
ATOM 1555 O O . GLU A 1 206 ? -18.676 14.047 33.486 1.00 88.06 206 GLU A O 1
ATOM 1560 N N . TYR A 1 207 ? -19.696 15.213 35.104 1.00 89.81 207 TYR A N 1
ATOM 1561 C CA . TYR A 1 207 ? -21.050 14.750 34.798 1.00 89.81 207 TYR A CA 1
ATOM 1562 C C . TYR A 1 207 ? -21.778 15.682 33.836 1.00 89.81 207 TYR A C 1
ATOM 1564 O O . TYR A 1 207 ? -22.384 15.226 32.866 1.00 89.81 207 TYR A O 1
ATOM 1572 N N . VAL A 1 208 ? -21.725 16.987 34.120 1.00 91.38 208 VAL A N 1
ATOM 1573 C CA . VAL A 1 208 ? -22.490 18.019 33.422 1.00 91.38 208 VAL A CA 1
ATOM 1574 C C . VAL A 1 208 ? -21.637 19.264 33.178 1.00 91.38 208 VAL A C 1
ATOM 1576 O O . VAL A 1 208 ? -21.046 19.814 34.113 1.00 91.38 208 VAL A O 1
ATOM 1579 N N . ALA A 1 209 ? -21.623 19.741 31.931 1.00 92.31 209 ALA A N 1
ATOM 1580 C CA . ALA A 1 209 ? -20.919 20.954 31.522 1.00 92.31 209 ALA A CA 1
ATOM 1581 C C . ALA A 1 209 ? -21.740 21.803 30.535 1.00 92.31 209 ALA A C 1
ATOM 1583 O O . ALA A 1 209 ? -22.635 21.304 29.853 1.00 92.31 209 ALA A O 1
ATOM 1584 N N . GLY A 1 210 ? -21.429 23.099 30.469 1.00 90.06 210 GLY A N 1
ATOM 1585 C CA . GLY A 1 210 ? -22.098 24.064 29.592 1.00 90.06 210 GLY A CA 1
ATOM 1586 C C . GLY A 1 210 ? -21.670 23.998 28.124 1.00 90.06 210 GLY A C 1
ATOM 1587 O O . GLY A 1 210 ? -21.122 23.005 27.648 1.00 90.06 210 GLY A O 1
ATOM 1588 N N . PHE A 1 211 ? -21.927 25.089 27.398 1.00 83.12 211 PHE A N 1
ATOM 1589 C CA . PHE A 1 211 ? -21.536 25.236 25.992 1.00 83.12 211 PHE A CA 1
ATOM 1590 C C . PHE A 1 211 ? -20.040 24.970 25.771 1.00 83.12 211 PHE A C 1
ATOM 1592 O O . PHE A 1 211 ? -19.224 25.184 26.665 1.00 83.12 211 PHE A O 1
ATOM 1599 N N . ASP A 1 212 ? -19.714 24.494 24.569 1.00 77.44 212 ASP A N 1
ATOM 1600 C CA . ASP A 1 212 ? -18.364 24.163 24.085 1.00 77.44 212 ASP A CA 1
ATOM 1601 C C . ASP A 1 212 ? -17.650 22.998 24.799 1.00 77.44 212 ASP A C 1
ATOM 1603 O O . ASP A 1 212 ? -16.619 22.538 24.314 1.00 77.44 212 ASP A O 1
ATOM 1607 N N . VAL A 1 213 ? -18.201 22.480 25.905 1.00 82.00 213 VAL A N 1
ATOM 1608 C CA . VAL A 1 213 ? -17.650 21.334 26.653 1.00 82.00 213 VAL A CA 1
ATOM 1609 C C . VAL A 1 213 ? -18.653 20.182 26.753 1.00 82.00 213 VAL A C 1
ATOM 1611 O O . VAL A 1 213 ? -18.287 19.030 26.534 1.00 82.00 213 VAL A O 1
ATOM 1614 N N . GLY A 1 214 ? -19.915 20.467 27.084 1.00 83.81 214 GLY A N 1
ATOM 1615 C CA . GLY A 1 214 ? -20.953 19.452 27.258 1.00 83.81 214 GLY A CA 1
ATOM 1616 C C . GLY A 1 214 ? -21.569 18.981 25.938 1.00 83.81 214 GLY A C 1
ATOM 1617 O O . GLY A 1 214 ? -21.849 19.784 25.046 1.00 83.81 214 GLY A O 1
ATOM 1618 N N . ALA A 1 215 ? -21.845 17.681 25.837 1.00 86.06 215 ALA A N 1
ATOM 1619 C CA . ALA A 1 215 ? -22.519 17.052 24.704 1.00 86.06 215 ALA A CA 1
ATOM 1620 C C . ALA A 1 215 ? -23.972 16.684 25.042 1.00 86.06 215 ALA A C 1
ATOM 1622 O O . ALA A 1 215 ? -24.310 16.364 26.179 1.00 86.06 215 ALA A O 1
ATOM 1623 N N . TRP A 1 216 ? -24.871 16.713 24.057 1.00 87.12 216 TRP A N 1
ATOM 1624 C CA . TRP A 1 216 ? -26.288 16.418 24.293 1.00 87.12 216 TRP A CA 1
ATOM 1625 C C . TRP A 1 216 ? -26.493 15.013 24.860 1.00 87.12 216 TRP A C 1
ATOM 1627 O O . TRP A 1 216 ? -25.879 14.061 24.387 1.00 87.12 216 TRP A O 1
ATOM 1637 N N . GLY A 1 217 ? -27.384 14.878 25.840 1.00 84.44 217 GLY A N 1
ATOM 1638 C CA . GLY A 1 217 ? -27.818 13.581 26.345 1.00 84.44 217 GLY A CA 1
ATOM 1639 C C . GLY A 1 217 ? -28.879 12.950 25.438 1.00 84.44 217 GLY A C 1
ATOM 1640 O O . GLY A 1 217 ? -29.873 13.598 25.108 1.00 84.44 217 GLY A O 1
ATOM 1641 N N . GLY A 1 218 ? -28.685 11.693 25.046 1.00 82.25 218 GLY A N 1
ATOM 1642 C CA . GLY A 1 218 ? -29.593 10.924 24.195 1.00 82.25 218 GLY A CA 1
ATOM 1643 C C . GLY A 1 218 ? -30.059 9.614 24.834 1.00 82.25 218 GLY A C 1
ATOM 1644 O O . GLY A 1 218 ? -29.554 9.195 25.874 1.00 82.25 218 GLY A O 1
ATOM 1645 N N . ASN A 1 219 ? -31.037 8.962 24.198 1.00 78.56 219 ASN A N 1
ATOM 1646 C CA . ASN A 1 219 ? -31.442 7.601 24.561 1.00 78.56 219 ASN A CA 1
ATOM 1647 C C . ASN A 1 219 ? -30.286 6.622 24.241 1.00 78.56 219 ASN A C 1
ATOM 1649 O O . ASN A 1 219 ? -29.778 6.695 23.119 1.00 78.56 219 ASN A O 1
ATOM 1653 N N . PRO A 1 220 ? -29.909 5.705 25.158 1.00 72.00 220 PRO A N 1
ATOM 1654 C CA . PRO A 1 220 ? -29.033 4.559 24.899 1.00 72.00 220 PRO A CA 1
ATOM 1655 C C . PRO A 1 220 ? -29.191 3.894 23.534 1.00 72.00 220 PRO A C 1
ATOM 1657 O O . PRO A 1 220 ? -28.198 3.592 22.883 1.00 72.00 220 PRO A O 1
ATOM 1660 N N . ASP A 1 221 ? -30.431 3.692 23.085 1.00 65.38 221 ASP A N 1
ATOM 1661 C CA . ASP A 1 221 ? -30.717 2.970 21.840 1.00 65.38 221 ASP A CA 1
ATOM 1662 C C . ASP A 1 221 ? -30.283 3.747 20.584 1.00 65.38 221 ASP A C 1
ATOM 1664 O O . ASP A 1 221 ? -30.146 3.173 19.507 1.00 65.38 221 ASP A O 1
ATOM 1668 N N . ASN A 1 222 ? -30.053 5.057 20.721 1.00 65.50 222 ASN A N 1
ATOM 1669 C CA . ASN A 1 222 ? -29.628 5.951 19.643 1.00 65.50 222 ASN A CA 1
ATOM 1670 C C . ASN A 1 222 ? -28.125 6.263 19.696 1.00 65.50 222 ASN A C 1
ATOM 1672 O O . ASN A 1 222 ? -27.650 7.113 18.939 1.00 65.50 222 ASN A O 1
ATOM 1676 N N . VAL A 1 223 ? -27.380 5.626 20.602 1.00 63.62 223 VAL A N 1
ATOM 1677 C CA . VAL A 1 223 ? -25.927 5.761 20.668 1.00 63.62 223 VAL A CA 1
ATOM 1678 C C . VAL A 1 223 ? -25.330 5.083 19.436 1.00 63.62 223 VAL A C 1
ATOM 1680 O O . VAL A 1 223 ? -25.381 3.862 19.283 1.00 63.62 223 VAL A O 1
ATOM 1683 N N . VAL A 1 224 ? -24.773 5.887 18.531 1.00 59.06 224 VAL A N 1
ATOM 1684 C CA . VAL A 1 224 ? -24.072 5.378 17.352 1.00 59.06 224 VAL A CA 1
ATOM 1685 C C . VAL A 1 224 ? -22.652 5.027 17.764 1.00 59.06 224 VAL A C 1
ATOM 1687 O O . VAL A 1 224 ? -21.821 5.905 17.978 1.00 59.06 224 VAL A O 1
ATOM 1690 N N . TYR A 1 225 ? -22.379 3.731 17.871 1.00 63.06 225 TYR A N 1
ATOM 1691 C CA . TYR A 1 225 ? -21.027 3.249 18.106 1.00 63.06 225 TYR A CA 1
ATOM 1692 C C . TYR A 1 225 ? -20.199 3.367 16.836 1.00 63.06 225 TYR A C 1
ATOM 1694 O O . TYR A 1 225 ? -20.660 2.918 15.775 1.00 63.06 225 TYR A O 1
ATOM 1702 N N . PRO A 1 226 ? -18.965 3.876 16.938 1.00 67.12 226 PRO A N 1
ATOM 1703 C CA . PRO A 1 226 ? -18.034 3.764 15.843 1.00 67.12 226 PRO A CA 1
ATOM 1704 C C . PRO A 1 226 ? -17.869 2.301 15.441 1.00 67.12 226 PRO A C 1
ATOM 1706 O O . PRO A 1 226 ? -17.713 1.421 16.288 1.00 67.12 226 PRO A O 1
ATOM 1709 N N . GLN A 1 227 ? -17.998 2.033 14.145 1.00 72.69 227 GLN A N 1
ATOM 1710 C CA . GLN A 1 227 ? -17.876 0.688 13.597 1.00 72.69 227 GLN A CA 1
ATOM 1711 C C . GLN A 1 227 ? -16.447 0.454 13.110 1.00 72.69 227 GLN A C 1
ATOM 1713 O O . GLN A 1 227 ? -15.854 1.358 12.515 1.00 72.69 227 GLN A O 1
ATOM 1718 N N . PRO A 1 228 ? -15.884 -0.745 13.325 1.00 83.19 228 PRO A N 1
ATOM 1719 C CA . PRO A 1 228 ? -14.583 -1.073 12.775 1.00 83.19 228 PRO A CA 1
ATOM 1720 C C . PRO A 1 228 ? -14.622 -1.099 11.247 1.00 83.19 228 PRO A C 1
ATOM 1722 O O . PRO A 1 228 ? -15.612 -1.500 10.635 1.00 83.19 228 PRO A O 1
ATOM 1725 N N . LEU A 1 229 ? -13.510 -0.704 10.632 1.00 90.69 229 LEU A N 1
ATOM 1726 C CA . LEU A 1 229 ? -13.298 -0.803 9.194 1.00 90.69 229 LEU A CA 1
ATOM 1727 C C . LEU A 1 229 ? -12.334 -1.944 8.895 1.00 90.69 229 LEU A C 1
ATOM 1729 O O . LEU A 1 229 ? -11.307 -2.094 9.559 1.00 90.69 229 LEU A O 1
ATOM 1733 N N . ALA A 1 230 ? -12.630 -2.711 7.851 1.00 91.94 230 ALA A N 1
ATOM 1734 C CA . ALA A 1 230 ? -11.731 -3.723 7.324 1.00 91.94 230 ALA A CA 1
ATOM 1735 C C . ALA A 1 230 ? -11.800 -3.725 5.798 1.00 91.94 230 ALA A C 1
ATOM 1737 O O . ALA A 1 230 ? -12.802 -4.118 5.209 1.00 91.94 230 ALA A O 1
ATOM 1738 N N . PHE A 1 231 ? -10.715 -3.290 5.165 1.00 94.81 231 PHE A N 1
ATOM 1739 C CA . PHE A 1 231 ? -10.577 -3.250 3.719 1.00 94.81 231 PHE A CA 1
ATOM 1740 C C . PHE A 1 231 ? -9.615 -4.336 3.253 1.00 94.81 231 PHE A C 1
ATOM 1742 O O . PHE A 1 231 ? -8.490 -4.438 3.748 1.00 94.81 231 PHE A O 1
ATOM 1749 N N . GLU A 1 232 ? -10.062 -5.122 2.278 1.00 94.62 232 GLU A N 1
ATOM 1750 C CA . GLU A 1 232 ? -9.289 -6.171 1.622 1.00 94.62 232 GLU A CA 1
ATOM 1751 C C . GLU A 1 232 ? -9.071 -5.787 0.157 1.00 94.62 232 GLU A C 1
ATOM 1753 O O . GLU A 1 232 ? -10.016 -5.457 -0.555 1.00 94.62 232 GLU A O 1
ATOM 1758 N N . PHE A 1 233 ? -7.819 -5.813 -0.296 1.00 96.06 233 PHE A N 1
ATOM 1759 C CA . PHE A 1 233 ? -7.435 -5.373 -1.641 1.00 96.06 233 PHE A CA 1
ATOM 1760 C C . PHE A 1 233 ? -6.874 -6.509 -2.497 1.00 96.06 233 PHE A C 1
ATOM 1762 O O . PHE A 1 233 ? -6.444 -6.278 -3.629 1.00 96.06 233 PHE A O 1
ATOM 1769 N N . THR A 1 234 ? -6.846 -7.736 -1.973 1.00 93.94 234 THR A N 1
ATOM 1770 C CA . THR A 1 234 ? -6.443 -8.925 -2.733 1.00 93.94 234 THR A CA 1
ATOM 1771 C C . THR A 1 234 ? -7.617 -9.648 -3.394 1.00 93.94 234 THR A C 1
ATOM 1773 O O . THR A 1 234 ? -7.406 -10.538 -4.216 1.00 93.94 234 THR A O 1
ATOM 1776 N N . SER A 1 235 ? -8.856 -9.251 -3.093 1.00 88.12 235 SER A N 1
ATOM 1777 C CA . SER A 1 235 ? -10.066 -9.813 -3.693 1.00 88.12 235 SER A CA 1
ATOM 1778 C C . SER A 1 235 ? -11.207 -8.793 -3.712 1.00 88.12 235 SER A C 1
ATOM 1780 O O . SER A 1 235 ? -11.205 -7.847 -2.934 1.00 88.12 235 SER A O 1
ATOM 1782 N N . GLY A 1 236 ? -12.187 -9.001 -4.595 1.00 84.69 236 GLY A N 1
ATOM 1783 C CA . GLY A 1 236 ? -13.381 -8.155 -4.673 1.00 84.69 236 GLY A CA 1
ATOM 1784 C C . GLY A 1 236 ? -13.171 -6.786 -5.345 1.00 84.69 236 GLY A C 1
ATOM 1785 O O . GLY A 1 236 ? -12.068 -6.457 -5.789 1.00 84.69 236 GLY A O 1
ATOM 1786 N N . PRO A 1 237 ? -14.259 -6.011 -5.515 1.00 87.88 237 PRO A N 1
ATOM 1787 C CA . PRO A 1 237 ? -14.194 -4.624 -5.966 1.00 87.88 237 PRO A CA 1
ATOM 1788 C C . PRO A 1 237 ? -13.687 -3.693 -4.852 1.00 87.88 237 PRO A C 1
ATOM 1790 O O . PRO A 1 237 ? -13.629 -4.077 -3.688 1.00 87.88 237 PRO A O 1
ATOM 1793 N N . LEU A 1 238 ? -13.361 -2.445 -5.208 1.00 90.75 238 LEU A N 1
ATOM 1794 C CA . LEU A 1 238 ? -13.061 -1.411 -4.216 1.00 90.75 238 LEU A CA 1
ATOM 1795 C C . LEU A 1 238 ? -14.297 -1.136 -3.348 1.00 90.75 238 LEU A C 1
ATOM 1797 O O . LEU A 1 238 ? -15.392 -0.961 -3.887 1.00 90.75 238 LEU A O 1
ATOM 1801 N N . ASP A 1 239 ? -14.105 -1.076 -2.031 1.00 91.62 239 ASP A N 1
ATOM 1802 C CA . ASP A 1 239 ? -15.164 -0.723 -1.086 1.00 91.62 239 ASP A CA 1
ATOM 1803 C C . ASP A 1 239 ? -15.722 0.680 -1.379 1.00 91.62 239 ASP A C 1
ATOM 1805 O O . ASP A 1 239 ? -14.968 1.619 -1.645 1.00 91.62 239 ASP A O 1
ATOM 1809 N N . SER A 1 240 ? -17.046 0.830 -1.315 1.00 89.50 240 SER A N 1
ATOM 1810 C CA . SER A 1 240 ? -17.741 2.092 -1.589 1.00 89.50 240 SER A CA 1
ATOM 1811 C C . SER A 1 240 ? -17.391 3.233 -0.630 1.00 89.50 240 SER A C 1
ATOM 1813 O O . SER A 1 240 ? -17.608 4.392 -0.977 1.00 89.50 240 SER A O 1
ATOM 1815 N N . LEU A 1 241 ? -16.855 2.935 0.559 1.00 89.38 241 LEU A N 1
ATOM 1816 C CA . LEU A 1 241 ? -16.368 3.949 1.498 1.00 89.38 241 LEU A CA 1
ATOM 1817 C C . LEU A 1 241 ? -15.075 4.622 1.022 1.00 89.38 241 LEU A C 1
ATOM 1819 O O . LEU A 1 241 ? -14.744 5.718 1.479 1.00 89.38 241 LEU A O 1
ATOM 1823 N N . ILE A 1 242 ? -14.332 3.980 0.116 1.00 94.88 242 ILE A N 1
ATOM 1824 C CA . ILE A 1 242 ? -13.059 4.492 -0.379 1.00 94.88 242 ILE A CA 1
ATOM 1825 C C . ILE A 1 242 ? -13.309 5.378 -1.594 1.00 94.88 242 ILE A C 1
ATOM 1827 O O . ILE A 1 242 ? -13.755 4.935 -2.652 1.00 94.88 242 ILE A O 1
ATOM 1831 N N . THR A 1 243 ? -12.928 6.645 -1.471 1.00 95.62 243 THR A N 1
ATOM 1832 C CA . THR A 1 243 ? -12.823 7.548 -2.615 1.00 95.62 243 THR A CA 1
ATOM 1833 C C . THR A 1 243 ? -11.487 7.324 -3.308 1.00 95.62 243 THR A C 1
ATOM 1835 O O . THR A 1 243 ? -10.435 7.452 -2.682 1.00 95.62 243 THR A O 1
ATOM 1838 N N . PHE A 1 244 ? -11.527 7.021 -4.606 1.00 96.75 244 PHE A N 1
ATOM 1839 C CA . PHE A 1 244 ? -10.341 6.852 -5.443 1.00 96.75 244 PHE A CA 1
ATOM 1840 C C . PHE A 1 244 ? -10.323 7.858 -6.597 1.00 96.75 244 PHE A C 1
ATOM 1842 O O . PHE A 1 244 ? -11.340 8.074 -7.256 1.00 96.75 244 PHE A O 1
ATOM 1849 N N . SER A 1 245 ? -9.154 8.426 -6.896 1.00 96.31 245 SER A N 1
ATOM 1850 C CA . SER A 1 245 ? -8.950 9.237 -8.098 1.00 96.31 245 SER A CA 1
ATOM 1851 C C . SER A 1 245 ? -7.553 9.063 -8.699 1.00 96.31 245 SER A C 1
ATOM 1853 O O . SER A 1 245 ? -6.558 8.933 -7.987 1.00 96.31 245 SER A O 1
ATOM 1855 N N . ARG A 1 246 ? -7.504 9.066 -10.038 1.00 95.94 246 ARG A N 1
ATOM 1856 C CA . ARG A 1 246 ? -6.293 9.191 -10.866 1.00 95.94 246 ARG A CA 1
ATOM 1857 C C . ARG A 1 246 ? -6.718 9.775 -12.209 1.00 95.94 246 ARG A C 1
ATOM 1859 O O . ARG A 1 246 ? -7.515 9.153 -12.908 1.00 95.94 246 ARG A O 1
ATOM 1866 N N . THR A 1 247 ? -6.197 10.938 -12.592 1.00 93.88 247 THR A N 1
ATOM 1867 C CA . THR A 1 247 ? -6.681 11.671 -13.781 1.00 93.88 247 THR A CA 1
ATOM 1868 C C . THR A 1 247 ? -6.330 11.012 -15.113 1.00 93.88 247 THR A C 1
ATOM 1870 O O . THR A 1 247 ? -7.033 11.226 -16.096 1.00 93.88 247 THR A O 1
ATOM 1873 N N . ASP A 1 248 ? -5.287 10.183 -15.140 1.00 93.50 248 ASP A N 1
ATOM 1874 C CA . ASP A 1 248 ? -4.760 9.551 -16.350 1.00 93.50 248 ASP A CA 1
ATOM 1875 C C . ASP A 1 248 ? -4.855 8.022 -16.294 1.00 93.50 248 ASP A C 1
ATOM 1877 O O . ASP A 1 248 ? -5.169 7.410 -15.268 1.00 93.50 248 ASP A O 1
ATOM 1881 N N . VAL A 1 249 ? -4.554 7.377 -17.419 1.00 95.00 249 VAL A N 1
ATOM 1882 C CA . VAL A 1 249 ? -4.404 5.920 -17.471 1.00 95.00 249 VAL A CA 1
ATOM 1883 C C . VAL A 1 249 ? -3.153 5.465 -16.707 1.00 95.00 249 VAL A C 1
ATOM 1885 O O . VAL A 1 249 ? -2.182 6.206 -16.571 1.00 95.00 249 VAL A O 1
ATOM 1888 N N . GLY A 1 250 ? -3.153 4.228 -16.219 1.00 96.44 250 GLY A N 1
ATOM 1889 C CA . GLY A 1 250 ? -1.986 3.605 -15.585 1.00 96.44 250 GLY A CA 1
ATOM 1890 C C . GLY A 1 250 ? -1.885 2.135 -15.969 1.00 96.44 250 GLY A C 1
ATOM 1891 O O . GLY A 1 250 ? -2.885 1.545 -16.365 1.00 96.44 250 GLY A O 1
ATOM 1892 N N . THR A 1 251 ? -0.704 1.525 -15.864 1.00 97.25 251 THR A N 1
ATOM 1893 C CA . THR A 1 251 ? -0.543 0.095 -16.182 1.00 97.25 251 THR A CA 1
ATOM 1894 C C . THR A 1 251 ? -0.496 -0.774 -14.931 1.00 97.25 251 THR A C 1
ATOM 1896 O O . THR A 1 251 ? -0.190 -0.287 -13.839 1.00 97.25 251 THR A O 1
ATOM 1899 N N . ARG A 1 252 ? -0.836 -2.054 -15.092 1.00 96.56 252 ARG A N 1
ATOM 1900 C CA . ARG A 1 252 ? -0.704 -3.116 -14.083 1.00 96.56 252 ARG A CA 1
ATOM 1901 C C . ARG A 1 252 ? -0.575 -4.474 -14.772 1.00 96.56 252 ARG A C 1
ATOM 1903 O O . ARG A 1 252 ? -0.940 -4.594 -15.939 1.00 96.56 252 ARG A O 1
ATOM 1910 N N . PHE A 1 253 ? -0.124 -5.493 -14.060 1.00 97.19 253 PHE A N 1
ATOM 1911 C CA . PHE A 1 253 ? -0.313 -6.882 -14.456 1.00 97.19 253 PHE A CA 1
ATOM 1912 C C . PHE A 1 253 ? -1.679 -7.377 -13.979 1.00 97.19 253 PHE A C 1
ATOM 1914 O O . PHE A 1 253 ? -2.070 -7.175 -12.829 1.00 97.19 253 PHE A O 1
ATOM 1921 N N . ASN A 1 254 ? -2.421 -8.020 -14.876 1.00 96.00 254 ASN A N 1
ATOM 1922 C CA . ASN A 1 254 ? -3.715 -8.611 -14.553 1.00 96.00 254 ASN A CA 1
ATOM 1923 C C . ASN A 1 254 ? -3.585 -10.040 -14.009 1.00 96.00 254 ASN A C 1
ATOM 1925 O O . ASN A 1 254 ? -2.492 -10.600 -13.944 1.00 96.00 254 ASN A O 1
ATOM 1929 N N . ALA A 1 255 ? -4.717 -10.661 -13.672 1.00 95.50 255 ALA A N 1
ATOM 1930 C CA . ALA A 1 255 ? -4.769 -12.017 -13.117 1.00 95.50 255 ALA A CA 1
ATOM 1931 C C . ALA A 1 255 ? -4.160 -13.109 -14.025 1.00 95.50 255 ALA A C 1
ATOM 1933 O O . ALA A 1 255 ? -3.891 -14.212 -13.562 1.00 95.50 255 ALA A O 1
ATOM 1934 N N . SER A 1 256 ? -3.936 -12.822 -15.314 1.00 95.38 256 SER A N 1
ATOM 1935 C CA . SER A 1 256 ? -3.254 -13.720 -16.261 1.00 95.38 256 SER A CA 1
ATOM 1936 C C . SER A 1 256 ? -1.759 -13.412 -16.427 1.00 95.38 256 SER A C 1
ATOM 1938 O O . SER A 1 256 ? -1.106 -14.010 -17.279 1.00 95.38 256 SER A O 1
ATOM 1940 N N . GLY A 1 257 ? -1.209 -12.468 -15.656 1.00 94.50 257 GLY A N 1
ATOM 1941 C CA . GLY A 1 257 ? 0.189 -12.044 -15.745 1.00 94.50 257 GLY A CA 1
ATOM 1942 C C . GLY A 1 257 ? 0.506 -11.220 -16.995 1.00 94.50 257 GLY A C 1
ATOM 1943 O O . GLY A 1 257 ? 1.671 -11.101 -17.370 1.00 94.50 257 GLY A O 1
ATOM 1944 N N . VAL A 1 258 ? -0.512 -10.654 -17.651 1.00 96.44 258 VAL A N 1
ATOM 1945 C CA . VAL A 1 258 ? -0.356 -9.794 -18.832 1.00 96.44 258 VAL A CA 1
ATOM 1946 C C . VAL A 1 258 ? -0.417 -8.334 -18.400 1.00 96.44 258 VAL A C 1
ATOM 1948 O O . VAL A 1 258 ? -1.271 -7.955 -17.595 1.00 96.44 258 VAL A O 1
ATOM 1951 N N . LEU A 1 259 ? 0.495 -7.515 -18.924 1.00 97.19 259 LEU A N 1
ATOM 1952 C CA . LEU A 1 259 ? 0.499 -6.079 -18.679 1.00 97.19 259 LEU A CA 1
ATOM 1953 C C . LEU A 1 259 ? -0.670 -5.422 -19.426 1.00 97.19 259 LEU A C 1
ATOM 1955 O O . LEU A 1 259 ? -0.782 -5.532 -20.643 1.00 97.19 259 LEU A O 1
ATOM 1959 N N . GLU A 1 260 ? -1.521 -4.703 -18.709 1.00 96.50 260 GLU A N 1
ATOM 1960 C CA . GLU A 1 260 ? -2.679 -4.012 -19.271 1.00 96.50 260 GLU A CA 1
ATOM 1961 C C . GLU A 1 260 ? -2.716 -2.542 -18.854 1.00 96.50 260 GLU A C 1
ATOM 1963 O O . GLU A 1 260 ? -2.092 -2.129 -17.874 1.00 96.50 260 GLU A O 1
ATOM 1968 N N . THR A 1 261 ? -3.476 -1.742 -19.603 1.00 96.25 261 THR A N 1
ATOM 1969 C CA . THR A 1 261 ? -3.772 -0.349 -19.256 1.00 96.25 261 THR A CA 1
ATOM 1970 C C . THR A 1 261 ? -5.132 -0.257 -18.576 1.00 96.25 261 THR A C 1
ATOM 1972 O O . THR A 1 261 ? -6.137 -0.725 -19.102 1.00 96.25 261 THR A O 1
ATOM 1975 N N . VAL A 1 262 ? -5.158 0.394 -17.419 1.00 97.06 262 VAL A N 1
ATOM 1976 C CA . VAL A 1 262 ? -6.349 0.695 -16.626 1.00 97.06 262 VAL A CA 1
ATOM 1977 C C . VAL A 1 262 ? -6.726 2.156 -16.844 1.00 97.06 262 VAL A C 1
ATOM 1979 O O . VAL A 1 262 ? -5.873 3.046 -16.780 1.00 97.06 262 VAL A O 1
ATOM 1982 N N . ALA A 1 263 ? -8.011 2.398 -17.103 1.00 96.75 263 ALA A N 1
ATOM 1983 C CA . ALA A 1 263 ? -8.544 3.731 -17.363 1.00 96.75 263 ALA A CA 1
ATOM 1984 C C . ALA A 1 263 ? -8.366 4.690 -16.169 1.00 96.75 263 ALA A C 1
ATOM 1986 O O . ALA A 1 263 ? -8.074 4.277 -15.043 1.00 96.75 263 ALA A O 1
ATOM 1987 N N . ALA A 1 264 ? -8.540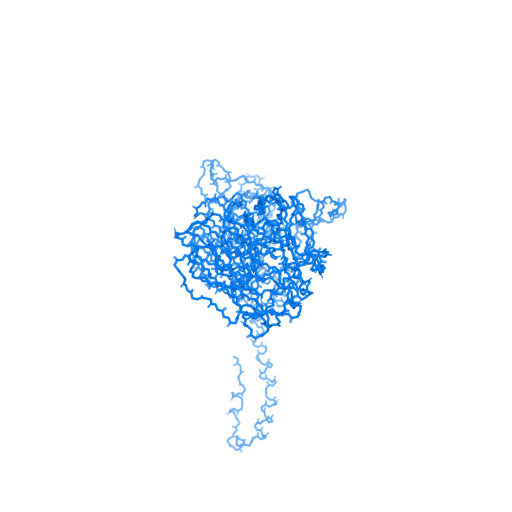 5.987 -16.427 1.00 95.69 264 ALA A N 1
ATOM 1988 C CA . ALA A 1 264 ? -8.581 7.008 -15.384 1.00 95.69 264 ALA A CA 1
ATOM 1989 C C . ALA A 1 264 ? -9.683 6.711 -14.350 1.00 95.69 264 ALA A C 1
ATOM 1991 O O . ALA A 1 264 ? -10.702 6.102 -14.673 1.00 95.69 264 ALA A O 1
ATOM 1992 N N . ASN A 1 265 ? -9.467 7.153 -13.110 1.00 95.12 265 ASN A N 1
ATOM 1993 C CA . ASN A 1 265 ? -10.364 6.990 -11.959 1.00 95.12 265 ASN A CA 1
ATOM 1994 C C . ASN A 1 265 ? -10.727 5.540 -11.597 1.00 95.12 265 ASN A C 1
ATOM 1996 O O . ASN A 1 265 ? -11.652 5.322 -10.821 1.00 95.12 265 ASN A O 1
ATOM 2000 N N . LEU A 1 266 ? -9.985 4.553 -12.108 1.00 95.00 266 LEU A N 1
ATOM 2001 C CA . LEU A 1 266 ? -10.119 3.159 -11.697 1.00 95.00 266 LEU A CA 1
ATOM 2002 C C . LEU A 1 266 ? -8.888 2.698 -10.898 1.00 95.00 266 LEU A C 1
ATOM 2004 O O . LEU A 1 266 ? -7.748 2.877 -11.368 1.00 95.00 266 LEU A O 1
ATOM 2008 N N . PRO A 1 267 ? -9.099 2.080 -9.718 1.00 95.62 267 PRO A N 1
ATOM 2009 C CA . PRO A 1 267 ? -8.020 1.543 -8.902 1.00 95.62 267 PRO A CA 1
ATOM 2010 C C . PRO A 1 267 ? -7.319 0.391 -9.625 1.00 95.62 267 PRO A C 1
ATOM 2012 O O . PRO A 1 267 ? -7.917 -0.359 -10.403 1.00 95.62 267 PRO A O 1
ATOM 2015 N N . ARG A 1 268 ? -6.021 0.240 -9.362 1.00 96.31 268 ARG A N 1
ATOM 2016 C CA . ARG A 1 268 ? -5.190 -0.802 -9.972 1.00 96.31 268 ARG A CA 1
ATOM 2017 C C . ARG A 1 268 ? -4.934 -1.916 -8.969 1.00 96.31 268 ARG A C 1
ATOM 2019 O O . ARG A 1 268 ? -3.990 -1.852 -8.199 1.00 96.31 268 ARG A O 1
ATOM 2026 N N . PHE A 1 269 ? -5.762 -2.952 -9.008 1.00 96.81 269 PHE A N 1
ATOM 2027 C CA . PHE A 1 269 ? -5.485 -4.219 -8.322 1.00 96.81 269 PHE A CA 1
ATOM 2028 C C . PHE A 1 269 ? -4.490 -5.031 -9.143 1.00 96.81 269 PHE A C 1
ATOM 2030 O O . PHE A 1 269 ? -4.858 -5.517 -10.213 1.00 96.81 269 PHE A O 1
ATOM 2037 N N . ASP A 1 270 ? -3.241 -5.084 -8.695 1.00 96.50 270 ASP A N 1
ATOM 2038 C CA . ASP A 1 270 ? -2.114 -5.647 -9.442 1.00 96.50 270 ASP A CA 1
ATOM 2039 C C . ASP A 1 270 ? -1.832 -7.094 -9.023 1.00 96.50 270 ASP A C 1
ATOM 2041 O O . ASP A 1 270 ? -2.114 -7.502 -7.892 1.00 96.50 270 ASP A O 1
ATOM 2045 N N . TYR A 1 271 ? -1.251 -7.865 -9.936 1.00 96.19 271 TYR A N 1
ATOM 2046 C CA . TYR A 1 271 ? -0.937 -9.276 -9.737 1.00 96.19 271 TYR A CA 1
ATOM 2047 C C . TYR A 1 271 ? 0.551 -9.528 -9.925 1.00 96.19 271 TYR A C 1
ATOM 2049 O O . TYR A 1 271 ? 1.233 -8.876 -10.712 1.00 96.19 271 TYR A O 1
ATOM 2057 N N . ASP A 1 272 ? 1.072 -10.514 -9.208 1.00 95.19 272 ASP A N 1
ATOM 2058 C CA . ASP A 1 272 ? 2.409 -11.010 -9.470 1.00 95.19 272 ASP A CA 1
ATOM 2059 C C . ASP A 1 272 ? 2.415 -11.772 -10.808 1.00 95.19 272 ASP A C 1
ATOM 2061 O O . ASP A 1 272 ? 1.712 -12.773 -10.939 1.00 95.19 272 ASP A O 1
ATOM 2065 N N . PRO A 1 273 ? 3.196 -11.351 -11.815 1.00 95.38 273 PRO A N 1
ATOM 2066 C CA . PRO A 1 273 ? 3.110 -11.927 -13.159 1.00 95.38 273 PRO A CA 1
ATOM 2067 C C . PRO A 1 273 ? 3.694 -13.344 -13.280 1.00 95.38 273 PRO A C 1
ATOM 2069 O O . PRO A 1 273 ? 3.603 -13.953 -14.344 1.00 95.38 273 PRO A O 1
ATOM 2072 N N . VAL A 1 274 ? 4.317 -13.873 -12.220 1.00 95.75 274 VAL A N 1
ATOM 2073 C CA . VAL A 1 274 ? 4.893 -15.225 -12.194 1.00 95.75 274 VAL A CA 1
ATOM 2074 C C . VAL A 1 274 ? 3.977 -16.179 -11.434 1.00 95.75 274 VAL A C 1
ATOM 2076 O O . VAL A 1 274 ? 3.606 -17.228 -11.951 1.00 95.75 274 VAL A O 1
ATOM 2079 N N . SER A 1 275 ? 3.616 -15.820 -10.204 1.00 96.31 275 SER A N 1
ATOM 2080 C CA . SER A 1 275 ? 2.783 -16.638 -9.315 1.00 96.31 275 SER A CA 1
ATOM 2081 C C . SER A 1 275 ? 1.281 -16.432 -9.520 1.00 96.31 275 SER A C 1
ATOM 2083 O O . SER A 1 275 ? 0.487 -17.214 -8.995 1.00 96.31 275 SER A O 1
ATOM 2085 N N . LEU A 1 276 ? 0.891 -15.389 -10.262 1.00 94.88 276 LEU A N 1
ATOM 2086 C CA . LEU A 1 276 ? -0.493 -14.972 -10.513 1.00 94.88 276 LEU A CA 1
ATOM 2087 C C . LEU A 1 276 ? -1.287 -14.665 -9.236 1.00 94.88 276 LEU A C 1
ATOM 2089 O O . LEU A 1 276 ? -2.513 -14.586 -9.264 1.00 94.88 276 LEU A O 1
ATOM 2093 N N . GLN A 1 277 ? -0.594 -14.475 -8.110 1.00 95.75 277 GLN A N 1
ATOM 2094 C CA . GLN A 1 277 ? -1.217 -14.090 -6.853 1.00 95.75 277 GLN A CA 1
ATOM 2095 C C . GLN A 1 277 ? -1.498 -12.582 -6.838 1.00 95.75 277 GLN A C 1
ATOM 2097 O O . GLN A 1 277 ? -0.665 -11.801 -7.315 1.00 95.75 277 GLN A O 1
ATOM 2102 N N . PRO A 1 278 ? -2.639 -12.147 -6.279 1.00 95.69 278 PRO A N 1
ATOM 2103 C CA . PRO A 1 278 ? -2.927 -10.731 -6.105 1.00 95.69 278 PRO A CA 1
ATOM 2104 C C . PRO A 1 278 ? -1.892 -10.091 -5.171 1.00 95.69 278 PRO A C 1
ATOM 2106 O O . PRO A 1 278 ? -1.594 -10.603 -4.090 1.00 95.69 278 PRO A O 1
ATOM 2109 N N . ARG A 1 279 ? -1.332 -8.950 -5.581 1.00 94.81 279 ARG A N 1
ATOM 2110 C CA . ARG A 1 279 ? -0.392 -8.171 -4.759 1.00 94.81 279 ARG A CA 1
ATOM 2111 C C . ARG A 1 279 ? -1.090 -7.138 -3.886 1.00 94.81 279 ARG A C 1
ATOM 2113 O O . ARG A 1 279 ? -0.518 -6.764 -2.865 1.00 94.81 279 ARG A O 1
ATOM 2120 N N . GLY A 1 280 ? -2.288 -6.704 -4.275 1.00 96.00 280 GLY A N 1
ATOM 2121 C CA . GLY A 1 280 ? -3.070 -5.667 -3.605 1.00 96.00 280 GLY A CA 1
ATOM 2122 C C . GLY A 1 280 ? -3.391 -4.484 -4.522 1.00 96.00 280 GLY A C 1
ATOM 2123 O O . GLY A 1 280 ? -3.134 -4.518 -5.730 1.00 96.00 280 GLY A O 1
ATOM 2124 N N . MET A 1 281 ? -3.926 -3.414 -3.937 1.00 97.19 281 MET A N 1
ATOM 2125 C CA . MET A 1 281 ? -4.143 -2.140 -4.619 1.00 97.19 281 MET A CA 1
ATOM 2126 C C . MET A 1 281 ? -2.809 -1.400 -4.760 1.00 97.19 281 MET A C 1
ATOM 2128 O O . MET A 1 281 ? -2.162 -1.068 -3.767 1.00 97.19 281 MET A O 1
ATOM 2132 N N . LEU A 1 282 ? -2.395 -1.155 -6.000 1.00 96.88 282 LEU A N 1
ATOM 2133 C CA . LEU A 1 282 ? -1.195 -0.404 -6.345 1.00 96.88 282 LEU A CA 1
ATOM 2134 C C . LEU A 1 282 ? -1.437 1.096 -6.129 1.00 96.88 282 LEU A C 1
ATOM 2136 O O . LEU A 1 282 ? -2.350 1.664 -6.732 1.00 96.88 282 LEU A O 1
ATOM 2140 N N . ILE A 1 283 ? -0.594 1.712 -5.299 1.00 96.44 283 ILE A N 1
ATOM 2141 C CA . ILE A 1 283 ? -0.569 3.152 -5.034 1.00 96.44 283 ILE A CA 1
ATOM 2142 C C . ILE A 1 283 ? 0.806 3.697 -5.398 1.00 96.44 283 ILE A C 1
ATOM 2144 O O . ILE A 1 283 ? 1.820 3.289 -4.825 1.00 96.44 283 ILE A O 1
ATOM 2148 N N . GLU A 1 284 ? 0.843 4.635 -6.338 1.00 95.50 284 GLU A N 1
ATOM 2149 C CA . GLU A 1 284 ? 2.077 5.256 -6.804 1.00 95.50 284 GLU A CA 1
ATOM 2150 C C . GLU A 1 284 ? 1.924 6.770 -6.972 1.00 95.50 284 GLU A C 1
ATOM 2152 O O . GLU A 1 284 ? 0.893 7.268 -7.426 1.00 95.50 284 GLU A O 1
ATOM 2157 N N . GLU A 1 285 ? 2.999 7.504 -6.696 1.00 94.25 285 GLU A N 1
ATOM 2158 C CA . GLU A 1 285 ? 3.070 8.950 -6.916 1.00 94.25 285 GLU A CA 1
ATOM 2159 C C . GLU A 1 285 ? 3.039 9.341 -8.400 1.00 94.25 285 GLU A C 1
ATOM 2161 O O . GLU A 1 285 ? 3.111 8.495 -9.298 1.00 94.25 285 GLU A O 1
ATOM 2166 N N . GLN A 1 286 ? 3.001 10.648 -8.666 1.00 94.69 286 GLN A N 1
ATOM 2167 C CA . GLN A 1 286 ? 3.152 11.174 -10.016 1.00 94.69 286 GLN A CA 1
ATOM 2168 C C . GLN A 1 286 ? 4.543 10.858 -10.582 1.00 94.69 286 GLN A C 1
ATOM 2170 O O . GLN A 1 286 ? 5.574 11.180 -9.982 1.00 94.69 286 GLN A O 1
ATOM 2175 N N . ARG A 1 287 ? 4.582 10.307 -11.796 1.00 94.75 287 ARG A N 1
ATOM 2176 C CA . ARG A 1 287 ? 5.830 10.092 -12.538 1.00 94.75 287 ARG A CA 1
ATOM 2177 C C . ARG A 1 287 ? 5.678 10.401 -14.016 1.00 94.75 287 ARG A C 1
ATOM 2179 O O . ARG A 1 287 ? 4.586 10.338 -14.571 1.00 94.75 287 ARG A O 1
ATOM 2186 N N . ALA A 1 288 ? 6.797 10.734 -14.649 1.00 95.12 288 ALA A N 1
ATOM 2187 C CA . ALA A 1 288 ? 6.891 10.974 -16.081 1.00 95.12 288 ALA A CA 1
ATOM 2188 C C . ALA A 1 288 ? 7.939 10.044 -16.685 1.00 95.12 288 ALA A C 1
ATOM 2190 O O . ALA A 1 288 ? 9.048 9.942 -16.157 1.00 95.12 288 ALA A O 1
ATOM 2191 N N . ASN A 1 289 ? 7.609 9.415 -17.812 1.00 96.12 289 ASN A N 1
ATOM 2192 C CA . ASN A 1 289 ? 8.596 8.683 -18.592 1.00 96.12 289 ASN A CA 1
ATOM 2193 C C . ASN A 1 289 ? 9.260 9.635 -19.593 1.00 96.12 289 ASN A C 1
ATOM 2195 O O . ASN A 1 289 ? 8.613 10.158 -20.503 1.00 96.12 289 ASN A O 1
ATOM 2199 N N . LEU A 1 290 ? 10.563 9.856 -19.417 1.00 95.38 290 LEU A N 1
ATOM 2200 C CA . LEU A 1 290 ? 11.350 10.776 -20.238 1.00 95.38 290 LEU A CA 1
ATOM 2201 C C . LEU A 1 290 ? 11.700 10.207 -21.623 1.00 95.38 290 LEU A C 1
ATOM 2203 O O . LEU A 1 290 ? 12.151 10.955 -22.493 1.00 95.38 290 LEU A O 1
ATOM 2207 N N . ILE A 1 291 ? 11.506 8.902 -21.828 1.00 94.44 291 ILE A N 1
ATOM 2208 C CA . ILE A 1 291 ? 11.778 8.196 -23.082 1.00 94.44 291 ILE A CA 1
ATOM 2209 C C . ILE A 1 291 ? 10.607 8.372 -24.048 1.00 94.44 291 ILE A C 1
ATOM 2211 O O . ILE A 1 291 ? 9.451 8.309 -23.644 1.00 94.44 291 ILE A O 1
ATOM 2215 N N . LEU A 1 292 ? 10.902 8.530 -25.338 1.00 95.88 292 LEU A N 1
ATOM 2216 C CA . LEU A 1 292 ? 9.921 8.431 -26.422 1.00 95.88 292 LEU A CA 1
ATOM 2217 C C . LEU A 1 292 ? 9.961 7.032 -27.038 1.00 95.88 292 LEU A C 1
ATOM 2219 O O . LEU A 1 292 ? 11.001 6.375 -27.014 1.00 95.88 292 LEU A O 1
ATOM 2223 N N . GLN A 1 293 ? 8.846 6.591 -27.623 1.00 96.06 293 GLN A N 1
ATOM 2224 C CA . GLN A 1 293 ? 8.735 5.277 -28.267 1.00 96.06 293 GLN A CA 1
ATOM 2225 C C . GLN A 1 293 ? 9.131 4.131 -27.323 1.00 96.06 293 GLN A C 1
ATOM 2227 O O . GLN A 1 293 ? 9.893 3.233 -27.687 1.00 96.06 293 GLN A O 1
ATOM 2232 N N . SER A 1 294 ? 8.621 4.171 -26.089 1.00 95.56 294 SER A N 1
ATOM 2233 C CA . SER A 1 294 ? 8.919 3.192 -25.028 1.00 95.56 294 SER A CA 1
ATOM 2234 C C . SER A 1 294 ? 8.760 1.726 -25.467 1.00 95.56 294 SER A C 1
ATOM 2236 O O . SER A 1 294 ? 9.564 0.880 -25.080 1.00 95.56 294 SER A O 1
ATOM 2238 N N . ALA A 1 295 ? 7.769 1.424 -26.311 1.00 94.69 295 ALA A N 1
ATOM 2239 C CA . ALA A 1 295 ? 7.477 0.079 -26.813 1.00 94.69 295 ALA A CA 1
ATOM 2240 C C . ALA A 1 295 ? 8.143 -0.255 -28.166 1.00 94.69 295 ALA A C 1
ATOM 2242 O O . ALA A 1 295 ? 8.116 -1.410 -28.581 1.00 94.69 295 ALA A O 1
ATOM 2243 N N . ASN A 1 296 ? 8.748 0.718 -28.862 1.00 95.38 296 ASN A N 1
ATOM 2244 C CA . ASN A 1 296 ? 9.306 0.534 -30.206 1.00 95.38 296 ASN A CA 1
ATOM 2245 C C . ASN A 1 296 ? 10.770 0.994 -30.291 1.00 95.38 296 ASN A C 1
ATOM 2247 O O . ASN A 1 296 ? 11.087 2.097 -30.735 1.00 95.38 296 ASN A O 1
ATOM 2251 N N . LEU A 1 297 ? 11.684 0.097 -29.923 1.00 95.38 297 LEU A N 1
ATOM 2252 C CA . LEU A 1 297 ? 13.126 0.360 -29.940 1.00 95.38 297 LEU A CA 1
ATOM 2253 C C . LEU A 1 297 ? 13.722 0.477 -31.358 1.00 95.38 297 LEU A C 1
ATOM 2255 O O . LEU A 1 297 ? 14.850 0.948 -31.527 1.00 95.38 297 LEU A O 1
ATOM 2259 N N . ALA A 1 298 ? 12.999 0.052 -32.398 1.00 95.94 298 ALA A N 1
ATOM 2260 C CA . ALA A 1 298 ? 13.458 0.198 -33.778 1.00 95.94 298 ALA A CA 1
ATOM 2261 C C . ALA A 1 298 ? 13.344 1.646 -34.283 1.00 95.94 298 ALA A C 1
ATOM 2263 O O . ALA A 1 298 ? 14.087 2.027 -35.189 1.00 95.94 298 ALA A O 1
ATOM 2264 N N . ASP A 1 299 ? 12.494 2.464 -33.657 1.00 96.75 299 ASP A N 1
ATOM 2265 C CA . ASP A 1 299 ? 12.261 3.860 -34.027 1.00 96.75 299 ASP A CA 1
ATOM 2266 C C . ASP A 1 299 ? 13.528 4.734 -33.934 1.00 96.75 299 ASP A C 1
ATOM 2268 O O . ASP A 1 299 ? 14.467 4.436 -33.187 1.00 96.75 299 ASP A O 1
ATOM 2272 N N . ALA A 1 300 ? 13.558 5.830 -34.696 1.00 95.25 300 ALA A N 1
ATOM 2273 C CA . ALA A 1 300 ? 14.654 6.797 -34.714 1.00 95.25 300 ALA A CA 1
ATOM 2274 C C . ALA A 1 300 ? 14.834 7.551 -33.382 1.00 95.25 300 ALA A C 1
ATOM 2276 O O . ALA A 1 300 ? 15.933 8.034 -33.107 1.00 95.25 300 ALA A O 1
ATOM 2277 N N . ALA A 1 301 ? 13.804 7.601 -32.529 1.00 95.38 301 ALA A N 1
ATOM 2278 C CA . ALA A 1 301 ? 13.896 8.107 -31.157 1.00 95.38 301 ALA A CA 1
ATOM 2279 C C . ALA A 1 301 ? 14.950 7.368 -30.310 1.00 95.38 301 ALA A C 1
ATOM 2281 O O . ALA A 1 301 ? 15.471 7.927 -29.338 1.00 95.38 301 ALA A O 1
ATOM 2282 N N . TRP A 1 302 ? 15.288 6.135 -30.702 1.00 96.88 302 TRP A N 1
ATOM 2283 C CA . TRP A 1 302 ? 16.367 5.343 -30.132 1.00 96.88 302 TRP A CA 1
ATOM 2284 C C . TRP A 1 302 ? 17.608 5.389 -31.032 1.00 96.88 302 TRP A C 1
ATOM 2286 O O . TRP A 1 302 ? 17.637 4.791 -32.113 1.00 96.88 302 TRP A O 1
ATOM 2296 N N . THR A 1 303 ? 18.658 6.074 -30.574 1.00 96.12 303 THR A N 1
ATOM 2297 C CA . THR A 1 303 ? 19.947 6.170 -31.279 1.00 96.12 303 THR A CA 1
ATOM 2298 C C . THR A 1 303 ? 20.681 4.834 -31.217 1.00 96.12 303 THR A C 1
ATOM 2300 O O . THR A 1 303 ? 20.810 4.250 -30.143 1.00 96.12 303 THR A O 1
ATOM 2303 N N . LYS A 1 304 ? 21.187 4.360 -32.358 1.00 94.25 304 LYS A N 1
ATOM 2304 C CA . LYS A 1 304 ? 21.828 3.045 -32.501 1.00 94.25 304 LYS A CA 1
ATOM 2305 C C . LYS A 1 304 ? 23.265 3.217 -32.988 1.00 94.25 304 LYS A C 1
ATOM 2307 O O . LYS A 1 304 ? 23.507 3.968 -33.929 1.00 94.25 304 LYS A O 1
ATOM 2312 N N . SER A 1 305 ? 24.204 2.507 -32.372 1.00 93.38 305 SER A N 1
ATOM 2313 C CA . SER A 1 305 ? 25.609 2.448 -32.790 1.00 93.38 305 SER A CA 1
ATOM 2314 C C . SER A 1 305 ? 26.058 0.997 -32.797 1.00 93.38 305 SER A C 1
ATOM 2316 O O . SER A 1 305 ? 26.004 0.349 -31.755 1.00 93.38 305 SER A O 1
ATOM 2318 N N . ASN A 1 306 ? 26.493 0.480 -33.953 1.00 92.56 306 ASN A N 1
ATOM 2319 C CA . ASN A 1 306 ? 26.938 -0.913 -34.124 1.00 92.56 306 ASN A CA 1
ATOM 2320 C C . ASN A 1 306 ? 25.929 -1.961 -33.601 1.00 92.56 306 ASN A C 1
ATOM 2322 O O . ASN A 1 306 ? 26.310 -3.018 -33.093 1.00 92.56 306 ASN A O 1
ATOM 2326 N N . VAL A 1 307 ? 24.636 -1.647 -33.708 1.00 93.06 307 VAL A N 1
ATOM 2327 C CA . VAL A 1 307 ? 23.505 -2.470 -33.269 1.00 93.06 307 VAL A CA 1
ATOM 2328 C C . VAL A 1 307 ? 22.374 -2.324 -34.285 1.00 93.06 307 VAL A C 1
ATOM 2330 O O . VAL A 1 307 ? 22.115 -1.224 -34.772 1.00 93.06 307 VAL A O 1
ATOM 2333 N N . THR A 1 308 ? 21.682 -3.423 -34.574 1.00 95.19 308 THR A N 1
ATOM 2334 C CA . THR A 1 308 ? 20.432 -3.447 -35.348 1.00 95.19 308 THR A CA 1
ATOM 2335 C C . THR A 1 308 ? 19.281 -3.851 -34.435 1.00 95.19 308 THR A C 1
ATOM 2337 O O . THR A 1 308 ? 19.468 -4.665 -33.533 1.00 95.19 308 THR A O 1
ATOM 2340 N N . VAL A 1 309 ? 18.088 -3.292 -34.658 1.00 96.94 309 VAL A N 1
ATOM 2341 C CA . VAL A 1 309 ? 16.870 -3.713 -33.954 1.00 96.94 309 VAL A CA 1
ATOM 2342 C C . VAL A 1 309 ? 15.840 -4.205 -34.957 1.00 96.94 309 VAL A C 1
ATOM 2344 O O . VAL A 1 309 ? 15.383 -3.437 -35.800 1.00 96.94 309 VAL A O 1
ATOM 2347 N N . THR A 1 310 ? 15.453 -5.471 -34.846 1.00 97.19 310 THR A N 1
ATOM 2348 C CA . THR A 1 310 ? 14.326 -6.035 -35.597 1.00 97.19 310 THR A CA 1
ATOM 2349 C C . THR A 1 310 ? 13.045 -5.799 -34.803 1.00 97.19 310 THR A C 1
ATOM 2351 O O . THR A 1 310 ? 12.895 -6.350 -33.716 1.00 97.19 310 THR A O 1
ATOM 2354 N N . ALA A 1 311 ? 12.135 -4.967 -35.311 1.00 96.25 311 ALA A N 1
ATOM 2355 C CA . ALA A 1 311 ? 10.847 -4.700 -34.664 1.00 96.25 311 ALA A CA 1
ATOM 2356 C C . ALA A 1 311 ? 9.918 -5.929 -34.689 1.00 96.25 311 ALA A C 1
ATOM 2358 O O . ALA A 1 311 ? 10.000 -6.738 -35.611 1.00 96.25 311 ALA A O 1
ATOM 2359 N N . GLY A 1 312 ? 9.015 -6.037 -33.706 1.00 95.44 312 GLY A N 1
ATOM 2360 C CA . GLY A 1 312 ? 7.935 -7.036 -33.697 1.00 95.44 312 GLY A CA 1
ATOM 2361 C C . GLY A 1 312 ? 8.406 -8.494 -33.734 1.00 95.44 312 GLY A C 1
ATOM 2362 O O . GLY A 1 312 ? 7.769 -9.342 -34.353 1.00 95.44 312 GLY A O 1
ATOM 2363 N N . ALA A 1 313 ? 9.542 -8.785 -33.105 1.00 96.94 313 ALA A N 1
ATOM 2364 C CA . ALA A 1 313 ? 10.209 -10.080 -33.166 1.00 96.94 313 ALA A CA 1
ATOM 2365 C C . ALA A 1 313 ? 9.702 -11.093 -32.119 1.00 96.94 313 ALA A C 1
ATOM 2367 O O . ALA A 1 313 ? 9.982 -12.284 -32.245 1.00 96.94 313 ALA A O 1
ATOM 2368 N N . ALA A 1 314 ? 8.975 -10.646 -31.089 1.00 97.38 314 ALA A N 1
ATOM 2369 C CA . ALA A 1 314 ? 8.386 -11.508 -30.063 1.00 97.38 314 ALA A CA 1
ATOM 2370 C C . ALA A 1 314 ? 7.141 -10.872 -29.415 1.00 97.38 314 ALA A C 1
ATOM 2372 O O . ALA A 1 314 ? 6.911 -9.666 -29.535 1.00 97.38 314 ALA A O 1
ATOM 2373 N N . LEU A 1 315 ? 6.373 -11.688 -28.682 1.00 97.44 315 LEU A N 1
ATOM 2374 C CA . LEU A 1 315 ? 5.313 -11.209 -27.792 1.00 97.44 315 LEU A CA 1
ATOM 2375 C C . LEU A 1 315 ? 5.926 -10.457 -26.604 1.00 97.44 315 LEU A C 1
ATOM 2377 O O . LEU A 1 315 ? 6.725 -11.019 -25.845 1.00 97.44 315 LEU A O 1
ATOM 2381 N N . ALA A 1 316 ? 5.547 -9.194 -26.461 1.00 97.38 316 ALA A N 1
ATOM 2382 C CA . ALA A 1 316 ? 5.887 -8.329 -25.344 1.00 97.38 316 ALA A CA 1
ATOM 2383 C C . ALA A 1 316 ? 5.066 -8.685 -24.083 1.00 97.38 316 ALA A C 1
ATOM 2385 O O . ALA A 1 316 ? 4.099 -9.447 -24.171 1.00 97.38 316 ALA A O 1
ATOM 2386 N N . PRO A 1 317 ? 5.432 -8.156 -22.898 1.00 97.12 317 PRO A N 1
ATOM 2387 C CA . PRO A 1 317 ? 4.695 -8.382 -21.648 1.00 97.12 317 PRO A CA 1
ATOM 2388 C C . PRO A 1 317 ? 3.215 -7.967 -21.673 1.00 97.12 317 PRO A C 1
ATOM 2390 O O . PRO A 1 317 ? 2.434 -8.469 -20.871 1.00 97.12 317 PRO A O 1
ATOM 2393 N N . ASP A 1 318 ? 2.821 -7.077 -22.585 1.00 96.44 318 ASP A N 1
ATOM 2394 C CA . ASP A 1 318 ? 1.425 -6.675 -22.812 1.00 96.44 318 ASP A CA 1
ATOM 2395 C C . ASP A 1 318 ? 0.641 -7.639 -23.727 1.00 96.44 318 ASP A C 1
ATOM 2397 O O . ASP A 1 318 ? -0.521 -7.404 -24.050 1.00 96.44 318 ASP A O 1
ATOM 2401 N N . GLY A 1 319 ? 1.277 -8.729 -24.167 1.00 95.31 319 GLY A N 1
ATOM 2402 C CA . GLY A 1 319 ? 0.689 -9.725 -25.059 1.00 95.31 319 GLY A CA 1
ATOM 2403 C C . GLY A 1 319 ? 0.707 -9.344 -26.542 1.00 95.31 319 GLY A C 1
ATOM 2404 O O . GLY A 1 319 ? 0.197 -10.104 -27.363 1.00 95.31 319 GLY A O 1
ATOM 2405 N N . THR A 1 320 ? 1.301 -8.210 -26.924 1.00 95.81 320 THR A N 1
ATOM 2406 C CA . THR A 1 320 ? 1.363 -7.760 -28.324 1.00 95.81 320 THR A CA 1
ATOM 2407 C C . THR A 1 320 ? 2.672 -8.169 -29.009 1.00 95.81 320 THR A C 1
ATOM 2409 O O . THR A 1 320 ? 3.718 -8.283 -28.375 1.00 95.81 320 THR A O 1
ATOM 2412 N N . MET A 1 321 ? 2.663 -8.369 -30.334 1.00 95.81 321 MET A N 1
ATOM 2413 C CA . MET A 1 321 ? 3.876 -8.651 -31.131 1.00 95.81 321 MET A CA 1
ATOM 2414 C C . MET A 1 321 ? 4.699 -7.375 -31.392 1.00 95.81 321 MET A C 1
ATOM 2416 O O . MET A 1 321 ? 4.884 -6.967 -32.537 1.00 95.81 321 MET A O 1
ATOM 2420 N N . THR A 1 322 ? 5.165 -6.705 -30.336 1.00 96.56 322 THR A N 1
ATOM 2421 C CA . THR A 1 322 ? 5.861 -5.405 -30.432 1.00 96.56 322 THR A CA 1
ATOM 2422 C C . THR A 1 322 ? 7.300 -5.424 -29.916 1.00 96.56 322 THR A C 1
ATOM 2424 O O . THR A 1 322 ? 8.053 -4.492 -30.194 1.00 96.56 322 THR A O 1
ATOM 2427 N N . ALA A 1 323 ? 7.736 -6.486 -29.230 1.00 97.75 323 ALA A N 1
ATOM 2428 C CA . ALA A 1 323 ? 9.100 -6.575 -28.710 1.00 97.75 323 ALA A CA 1
ATOM 2429 C C . ALA A 1 323 ? 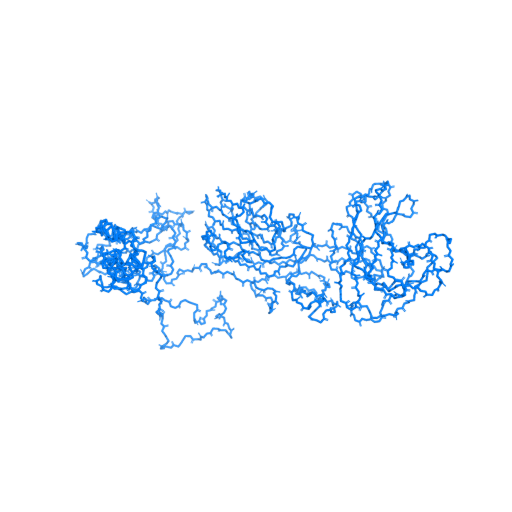10.150 -6.546 -29.830 1.00 97.75 323 ALA A C 1
ATOM 2431 O O . ALA A 1 323 ? 10.037 -7.262 -30.826 1.00 97.75 323 ALA A O 1
ATOM 2432 N N . GLY A 1 324 ? 11.197 -5.739 -29.656 1.00 97.88 324 GLY A N 1
ATOM 2433 C CA . GLY A 1 324 ? 12.300 -5.650 -30.609 1.00 97.88 324 GLY A CA 1
ATOM 2434 C C . GLY A 1 324 ? 13.414 -6.642 -30.281 1.00 97.88 324 GLY A C 1
ATOM 2435 O O . GLY A 1 324 ? 13.748 -6.817 -29.112 1.00 97.88 324 GLY A O 1
ATOM 2436 N N . LYS A 1 325 ? 14.032 -7.264 -31.290 1.00 97.94 325 LYS A N 1
ATOM 2437 C CA . LYS A 1 325 ? 15.273 -8.038 -31.119 1.00 97.94 325 LYS A CA 1
ATOM 2438 C C . LYS A 1 325 ? 16.479 -7.129 -31.332 1.00 97.94 325 LYS A C 1
ATOM 2440 O O . LYS A 1 325 ? 16.651 -6.601 -32.427 1.00 97.94 325 LYS A O 1
ATOM 2445 N N . VAL A 1 326 ? 17.299 -6.951 -30.303 1.00 97.00 326 VAL A N 1
ATOM 2446 C CA . VAL A 1 326 ? 18.519 -6.134 -30.324 1.00 97.00 326 VAL A CA 1
ATOM 2447 C C . VAL A 1 326 ? 19.705 -7.021 -30.687 1.00 97.00 326 VAL A C 1
ATOM 2449 O O . VAL A 1 326 ? 20.030 -7.948 -29.949 1.00 97.00 326 VAL A O 1
ATOM 2452 N N . ILE A 1 327 ? 20.352 -6.734 -31.815 1.00 95.31 327 ILE A N 1
ATOM 2453 C CA . ILE A 1 327 ? 21.416 -7.552 -32.410 1.00 95.31 327 ILE A CA 1
ATOM 2454 C C . ILE A 1 327 ? 22.693 -6.716 -32.503 1.00 95.31 327 ILE A C 1
ATOM 2456 O O . ILE A 1 327 ? 22.710 -5.663 -33.143 1.00 95.31 327 ILE A O 1
ATOM 2460 N N . GLY A 1 328 ? 23.774 -7.180 -31.876 1.00 91.88 328 GLY A N 1
ATOM 2461 C CA . GLY A 1 328 ? 25.084 -6.536 -31.988 1.00 91.88 328 GLY A CA 1
ATOM 2462 C C . GLY A 1 328 ? 25.728 -6.806 -33.350 1.00 91.88 328 GLY A C 1
ATOM 2463 O O . GLY A 1 328 ? 25.686 -7.933 -33.836 1.00 91.88 328 GLY A O 1
ATOM 2464 N N . ALA A 1 329 ? 26.353 -5.792 -33.953 1.00 90.19 329 ALA A N 1
ATOM 2465 C CA . ALA A 1 329 ? 27.095 -5.955 -35.205 1.00 90.19 329 ALA A CA 1
ATOM 2466 C C . ALA A 1 329 ? 28.243 -6.976 -35.071 1.00 90.19 329 ALA A C 1
ATOM 2468 O O . ALA A 1 329 ? 28.760 -7.208 -33.972 1.00 90.19 329 ALA A O 1
ATOM 2469 N N . SER A 1 330 ? 28.645 -7.566 -36.201 1.00 88.62 330 SER A N 1
ATOM 2470 C CA . SER A 1 330 ? 29.727 -8.551 -36.269 1.00 88.62 330 SER A CA 1
ATOM 2471 C C . SER A 1 330 ? 31.093 -7.939 -35.935 1.00 88.62 330 SER A C 1
ATOM 2473 O O . SER A 1 330 ? 31.439 -6.882 -36.466 1.00 88.62 330 SER A O 1
ATOM 2475 N N . GLY A 1 331 ? 31.902 -8.641 -35.139 1.00 81.31 331 GLY A N 1
ATOM 2476 C CA . GLY A 1 331 ? 33.268 -8.239 -34.782 1.00 81.31 331 GLY A CA 1
ATOM 2477 C C . GLY A 1 331 ? 33.389 -7.591 -33.397 1.00 81.31 331 GLY A C 1
ATOM 2478 O O . GLY A 1 331 ? 32.459 -7.637 -32.590 1.00 81.31 331 GLY A O 1
ATOM 2479 N N . SER A 1 332 ? 34.564 -7.014 -33.117 1.00 66.12 332 SER A N 1
ATOM 2480 C CA . SER A 1 332 ? 34.983 -6.631 -31.753 1.00 66.12 332 SER A CA 1
ATOM 2481 C C . SER A 1 332 ? 35.300 -5.140 -31.562 1.00 66.12 332 SER A C 1
ATOM 2483 O O . SER A 1 332 ? 35.874 -4.771 -30.539 1.00 66.12 332 SER A O 1
ATOM 2485 N N . SER A 1 333 ? 34.971 -4.267 -32.520 1.00 60.59 333 SER A N 1
ATOM 2486 C CA . SER A 1 333 ? 35.488 -2.889 -32.530 1.00 60.59 333 SER A CA 1
ATOM 2487 C C . SER A 1 333 ? 34.387 -1.834 -32.372 1.00 60.59 333 SER A C 1
ATOM 2489 O O . SER A 1 333 ? 33.548 -1.673 -33.253 1.00 60.59 333 SER A O 1
ATOM 2491 N N . GLY A 1 334 ? 34.442 -1.066 -31.275 1.00 67.75 334 GLY A N 1
ATOM 2492 C CA . GLY A 1 334 ? 33.641 0.147 -31.046 1.00 67.75 334 GLY A CA 1
ATOM 2493 C C . GLY A 1 334 ? 32.525 0.019 -30.000 1.00 67.75 334 GLY A C 1
ATOM 2494 O O . GLY A 1 334 ? 32.136 -1.077 -29.599 1.00 67.75 334 GLY A O 1
ATOM 2495 N N . SER A 1 335 ? 31.999 1.162 -29.548 1.00 77.81 335 SER A N 1
ATOM 2496 C CA . SER A 1 335 ? 30.837 1.209 -28.651 1.00 77.81 335 SER A CA 1
ATOM 2497 C C . SER A 1 335 ? 29.599 0.664 -29.366 1.00 77.81 335 SER A C 1
ATOM 2499 O O . SER A 1 335 ? 29.224 1.158 -30.437 1.00 77.81 335 SER A O 1
ATOM 2501 N N . ARG A 1 336 ? 28.971 -0.353 -28.770 1.00 88.62 336 ARG A N 1
ATOM 2502 C CA . ARG A 1 336 ? 27.743 -0.981 -29.268 1.00 88.62 336 ARG A CA 1
ATOM 2503 C C . ARG A 1 336 ? 26.626 -0.658 -28.308 1.00 88.62 336 ARG A C 1
ATOM 2505 O O . ARG A 1 336 ? 26.675 -1.125 -27.176 1.00 88.62 336 ARG A O 1
ATOM 2512 N N . PHE A 1 337 ? 25.669 0.135 -28.755 1.00 92.69 337 PHE A N 1
ATOM 2513 C CA . PHE A 1 337 ? 24.577 0.547 -27.897 1.00 92.69 337 PHE A CA 1
ATOM 2514 C C . PHE A 1 337 ? 23.320 0.860 -28.689 1.00 92.69 337 PHE A C 1
ATOM 2516 O O . PHE A 1 337 ? 23.359 1.258 -29.858 1.00 92.69 337 PHE A O 1
ATOM 2523 N N . ILE A 1 338 ? 22.206 0.748 -27.986 1.00 95.81 338 ILE A N 1
ATOM 2524 C CA . ILE A 1 338 ? 20.975 1.462 -28.286 1.00 95.81 338 ILE A CA 1
ATOM 2525 C C . ILE A 1 338 ? 20.677 2.387 -27.110 1.00 95.81 338 ILE A C 1
ATOM 2527 O O . ILE A 1 338 ? 20.745 1.955 -25.965 1.00 95.81 338 ILE A O 1
ATOM 2531 N N . ALA A 1 339 ? 20.376 3.655 -27.376 1.00 97.12 339 ALA A N 1
ATOM 2532 C CA . ALA A 1 339 ? 20.098 4.639 -26.338 1.00 97.12 339 ALA A CA 1
ATOM 2533 C C . ALA A 1 339 ? 18.824 5.421 -26.621 1.00 97.12 339 ALA A C 1
ATOM 2535 O O . ALA A 1 339 ? 18.537 5.759 -27.769 1.00 97.12 339 ALA A O 1
ATOM 2536 N N . SER A 1 340 ? 18.084 5.721 -25.561 1.00 96.88 340 SER A N 1
ATOM 2537 C CA . SER A 1 340 ? 16.841 6.475 -25.616 1.00 96.88 340 SER A CA 1
ATOM 2538 C C . SER A 1 340 ? 17.058 7.914 -26.078 1.00 96.88 340 SER A C 1
ATOM 2540 O O . SER A 1 340 ? 18.178 8.437 -26.116 1.00 96.88 340 SER A O 1
ATOM 2542 N N . THR A 1 341 ? 15.951 8.608 -26.331 1.00 92.75 341 THR A N 1
ATOM 2543 C CA . THR A 1 341 ? 15.946 10.072 -26.386 1.00 92.75 341 THR A CA 1
ATOM 2544 C C . THR A 1 341 ? 16.489 10.660 -25.073 1.00 92.75 341 THR A C 1
ATOM 2546 O O . THR A 1 341 ? 16.413 10.030 -24.014 1.00 92.75 341 THR A O 1
ATOM 2549 N N . ALA A 1 342 ? 17.084 11.851 -25.157 1.00 92.31 342 ALA A N 1
ATOM 2550 C CA . ALA A 1 342 ? 17.635 12.563 -24.009 1.00 92.31 342 ALA A CA 1
ATOM 2551 C C . ALA A 1 342 ? 16.541 13.079 -23.065 1.00 92.31 342 ALA A C 1
ATOM 2553 O O . ALA A 1 342 ? 15.648 13.806 -23.498 1.00 92.31 342 ALA A O 1
ATOM 2554 N N . GLY A 1 343 ? 16.677 12.779 -21.775 1.00 92.19 343 GLY A N 1
ATOM 2555 C CA . GLY A 1 343 ? 16.084 13.551 -20.686 1.00 92.19 343 GLY A CA 1
ATOM 2556 C C . GLY A 1 343 ? 17.057 14.624 -20.185 1.00 92.19 343 GLY A C 1
ATOM 2557 O O . GLY A 1 343 ? 18.268 14.496 -20.376 1.00 92.19 343 GLY A O 1
ATOM 2558 N N . ASN A 1 344 ? 16.537 15.673 -19.540 1.00 93.94 344 ASN A N 1
ATOM 2559 C CA . ASN A 1 344 ? 17.341 16.758 -18.967 1.00 93.94 344 ASN A CA 1
ATOM 2560 C C . ASN A 1 344 ? 17.086 16.889 -17.464 1.00 93.94 344 ASN A C 1
ATOM 2562 O O . ASN A 1 344 ? 16.027 17.360 -17.063 1.00 93.94 344 ASN A O 1
ATOM 2566 N N . VAL A 1 345 ? 18.051 16.468 -16.649 1.00 93.44 345 VAL A N 1
ATOM 2567 C CA . VAL A 1 345 ? 17.991 16.438 -15.182 1.00 93.44 345 VAL A CA 1
ATOM 2568 C C . VAL A 1 345 ? 19.389 16.638 -14.590 1.00 93.44 345 VAL A C 1
ATOM 2570 O O . VAL A 1 345 ? 20.397 16.316 -15.215 1.00 93.44 345 VAL A O 1
ATOM 2573 N N . SER A 1 346 ? 19.479 17.174 -13.378 1.00 94.69 346 SER A N 1
ATOM 2574 C CA . SER A 1 346 ? 20.756 17.431 -12.707 1.00 94.69 346 SER A CA 1
ATOM 2575 C C . SER A 1 346 ? 20.579 17.337 -11.200 1.00 94.69 346 SER A C 1
ATOM 2577 O O . SER A 1 346 ? 19.526 17.715 -10.690 1.00 94.69 346 SER A O 1
ATOM 2579 N N . ASN A 1 347 ? 21.607 16.842 -10.508 1.00 95.25 347 ASN A N 1
ATOM 2580 C CA . ASN A 1 347 ? 21.642 16.704 -9.051 1.00 95.25 347 ASN A CA 1
ATOM 2581 C C . ASN A 1 347 ? 20.427 15.957 -8.466 1.00 95.25 347 ASN A C 1
ATOM 2583 O O . ASN A 1 347 ? 19.820 16.403 -7.493 1.00 95.25 347 ASN A O 1
ATOM 2587 N N . VAL A 1 348 ? 20.045 14.838 -9.084 1.00 96.06 348 VAL A N 1
ATOM 2588 C CA . VAL A 1 348 ? 18.863 14.063 -8.687 1.00 96.06 348 VAL A CA 1
ATOM 2589 C C . VAL A 1 348 ? 19.066 12.574 -8.941 1.00 96.06 348 VAL A C 1
ATOM 2591 O O . VAL A 1 348 ? 19.802 12.182 -9.847 1.00 96.06 348 VAL A O 1
ATOM 2594 N N . VAL A 1 349 ? 18.411 11.727 -8.150 1.00 95.69 349 VAL A N 1
ATOM 2595 C CA . VAL A 1 349 ? 18.370 10.287 -8.423 1.00 95.69 349 VAL A CA 1
ATOM 2596 C C . VAL A 1 349 ? 17.497 10.036 -9.647 1.00 95.69 349 VAL A C 1
ATOM 2598 O O . VAL A 1 349 ? 16.398 10.580 -9.764 1.00 95.69 349 VAL A O 1
ATOM 2601 N N . VAL A 1 350 ? 17.993 9.211 -10.560 1.00 96.75 350 VAL A N 1
ATOM 2602 C CA . VAL A 1 350 ? 17.278 8.777 -11.760 1.00 96.75 350 VAL A CA 1
ATOM 2603 C C . VAL A 1 350 ? 17.245 7.261 -11.813 1.00 96.75 350 VAL A C 1
ATOM 2605 O O . VAL A 1 350 ? 18.227 6.603 -11.462 1.00 96.75 350 VAL A O 1
ATOM 2608 N N . THR A 1 351 ? 16.134 6.717 -12.297 1.00 96.88 351 THR A N 1
ATOM 2609 C CA . THR A 1 351 ? 15.956 5.278 -12.474 1.00 96.88 351 THR A CA 1
ATOM 2610 C C . THR A 1 351 ? 15.525 4.982 -13.903 1.00 96.88 351 THR A C 1
ATOM 2612 O O . THR A 1 351 ? 14.516 5.488 -14.390 1.00 96.88 351 THR A O 1
ATOM 2615 N N . GLY A 1 352 ? 16.315 4.164 -14.592 1.00 97.75 352 GLY A N 1
ATOM 2616 C CA . GLY A 1 352 ? 15.984 3.591 -15.886 1.00 97.75 352 GLY A CA 1
ATOM 2617 C C . GLY A 1 352 ? 15.491 2.157 -15.733 1.00 97.75 352 GLY A C 1
ATOM 2618 O O . GLY A 1 352 ? 16.019 1.405 -14.916 1.00 97.75 352 GLY A O 1
ATOM 2619 N N . SER A 1 353 ? 14.508 1.752 -16.531 1.00 97.75 353 SER A N 1
ATOM 2620 C CA . SER A 1 353 ? 14.049 0.368 -16.598 1.00 97.75 353 SER A CA 1
ATOM 2621 C C . SER A 1 353 ? 13.711 -0.066 -18.015 1.00 97.75 353 SER A C 1
ATOM 2623 O O . SER A 1 353 ? 13.345 0.753 -18.858 1.00 97.75 353 SER A O 1
ATOM 2625 N N . ILE A 1 354 ? 13.838 -1.362 -18.273 1.00 98.38 354 ILE A N 1
ATOM 2626 C CA . ILE A 1 354 ? 13.437 -1.978 -19.535 1.00 98.38 354 ILE A CA 1
ATOM 2627 C C . ILE A 1 354 ? 13.140 -3.464 -19.328 1.00 98.38 354 ILE A C 1
ATOM 2629 O O . ILE A 1 354 ? 13.760 -4.114 -18.484 1.00 98.38 354 ILE A O 1
ATOM 2633 N N . PHE A 1 355 ? 12.193 -4.009 -20.089 1.00 98.50 355 PHE A N 1
ATOM 2634 C CA . PHE A 1 355 ? 11.931 -5.443 -20.112 1.00 98.50 355 PHE A CA 1
ATOM 2635 C C . PHE A 1 355 ? 12.888 -6.121 -21.084 1.00 98.50 355 PHE A C 1
ATOM 2637 O O . PHE A 1 355 ? 12.994 -5.704 -22.237 1.00 98.50 355 PHE A O 1
ATOM 2644 N N . ILE A 1 356 ? 13.565 -7.170 -20.621 1.00 98.50 356 ILE A N 1
ATOM 2645 C CA . ILE A 1 356 ? 14.522 -7.966 -21.389 1.00 98.50 356 ILE A CA 1
ATOM 2646 C C . ILE A 1 356 ? 14.112 -9.434 -21.340 1.00 98.50 356 ILE A C 1
ATOM 2648 O O . ILE A 1 356 ? 13.729 -9.947 -20.291 1.00 98.50 356 ILE A O 1
ATOM 2652 N N . LYS A 1 357 ? 14.222 -10.125 -22.471 1.00 98.31 357 LYS A N 1
ATOM 2653 C CA . LYS A 1 357 ? 14.049 -11.575 -22.570 1.00 98.31 357 LYS A CA 1
ATOM 2654 C C . LYS A 1 357 ? 15.190 -12.158 -23.386 1.00 98.31 357 LYS A C 1
ATOM 2656 O O . LYS A 1 357 ? 15.510 -11.647 -24.460 1.00 98.31 357 LYS A O 1
ATOM 2661 N N . ALA A 1 358 ? 15.803 -13.222 -22.874 1.00 98.00 358 ALA A N 1
ATOM 2662 C CA . ALA A 1 358 ? 16.884 -13.899 -23.578 1.00 98.00 358 ALA A CA 1
ATOM 2663 C C . ALA A 1 358 ? 16.405 -14.411 -24.947 1.00 98.00 358 ALA A C 1
ATOM 2665 O O . ALA A 1 358 ? 15.286 -14.918 -25.077 1.00 98.00 358 ALA A O 1
ATOM 2666 N N . ALA A 1 359 ? 17.269 -14.282 -25.951 1.00 96.69 359 ALA A N 1
ATOM 2667 C CA . ALA A 1 359 ? 17.173 -15.047 -27.190 1.00 96.69 359 ALA A CA 1
ATOM 2668 C C . ALA A 1 359 ? 18.429 -15.923 -27.286 1.00 96.69 359 ALA A C 1
ATOM 2670 O O . ALA A 1 359 ? 18.619 -16.793 -26.440 1.00 96.69 359 ALA A O 1
ATOM 2671 N N . GLU A 1 360 ? 19.313 -15.683 -28.251 1.00 97.06 360 GLU A N 1
ATOM 2672 C CA . GLU A 1 360 ? 20.616 -16.352 -28.304 1.00 97.06 360 GLU A CA 1
ATOM 2673 C C . GLU A 1 360 ? 21.591 -15.784 -27.260 1.00 97.06 360 GLU A C 1
ATOM 2675 O O . GLU A 1 360 ? 22.446 -16.514 -26.750 1.00 97.06 360 GLU A O 1
ATOM 2680 N N . TYR A 1 361 ? 21.447 -14.502 -26.908 1.00 95.56 361 TYR A N 1
ATOM 2681 C CA . TYR A 1 361 ? 22.179 -13.855 -25.821 1.00 95.56 361 TYR A CA 1
ATOM 2682 C C . TYR A 1 361 ? 21.283 -13.599 -24.603 1.00 95.56 361 TYR A C 1
ATOM 2684 O O . TYR A 1 361 ? 20.100 -13.271 -24.733 1.00 95.56 361 TYR A O 1
ATOM 2692 N N . SER A 1 362 ? 21.873 -13.718 -23.410 1.00 96.88 362 SER A N 1
ATOM 2693 C CA . SER A 1 362 ? 21.233 -13.411 -22.121 1.00 96.88 362 SER A CA 1
ATOM 2694 C C . SER A 1 362 ? 21.864 -12.228 -21.385 1.00 96.88 362 SER A C 1
ATOM 2696 O O . SER A 1 362 ? 21.338 -11.796 -20.358 1.00 96.88 362 SER A O 1
ATOM 2698 N N . LYS A 1 363 ? 22.986 -11.700 -21.889 1.00 96.56 363 LYS A N 1
ATOM 2699 C CA . LYS A 1 363 ? 23.775 -10.679 -21.199 1.00 96.56 363 LYS A CA 1
ATOM 2700 C C . LYS A 1 363 ? 23.699 -9.315 -21.870 1.00 96.56 363 LYS A C 1
ATOM 2702 O O . LYS A 1 363 ? 23.750 -9.177 -23.092 1.00 96.56 363 LYS A O 1
ATOM 2707 N N . LEU A 1 364 ? 23.644 -8.280 -21.044 1.00 96.75 364 LEU A N 1
ATOM 2708 C CA . LEU A 1 364 ? 23.749 -6.888 -21.465 1.00 96.75 364 LEU A CA 1
ATOM 2709 C C . LEU A 1 364 ? 24.341 -6.034 -20.349 1.00 96.75 364 LEU A C 1
ATOM 2711 O O . LEU A 1 364 ? 24.315 -6.410 -19.180 1.00 96.75 364 LEU A O 1
ATOM 2715 N N . ARG A 1 365 ? 24.813 -4.843 -20.703 1.00 96.75 365 ARG A N 1
ATOM 2716 C CA . ARG A 1 365 ? 24.975 -3.752 -19.743 1.00 96.75 365 ARG A CA 1
ATOM 2717 C C . ARG A 1 365 ? 23.818 -2.779 -19.928 1.00 96.75 365 ARG A C 1
ATOM 2719 O O . ARG A 1 365 ? 23.578 -2.324 -21.043 1.00 96.75 365 ARG A O 1
ATOM 2726 N N . LEU A 1 366 ? 23.107 -2.490 -18.845 1.00 98.00 366 LEU A N 1
ATOM 2727 C CA . LEU A 1 366 ? 22.065 -1.472 -18.784 1.00 98.00 366 LEU A CA 1
ATOM 2728 C C . LEU A 1 366 ? 22.641 -0.256 -18.063 1.00 98.00 366 LEU A C 1
ATOM 2730 O O . LEU A 1 366 ? 23.050 -0.359 -16.906 1.00 98.00 366 LEU A O 1
ATOM 2734 N N . ASN A 1 367 ? 22.710 0.883 -18.741 1.00 97.44 367 ASN A N 1
ATOM 2735 C CA . ASN A 1 367 ? 23.446 2.043 -18.256 1.00 97.44 367 ASN A CA 1
ATOM 2736 C C . ASN A 1 367 ? 22.708 3.359 -18.472 1.00 97.44 367 ASN A C 1
ATOM 2738 O O . ASN A 1 367 ? 21.866 3.509 -19.354 1.00 97.44 367 ASN A O 1
ATOM 2742 N N . LEU A 1 368 ? 23.085 4.333 -17.652 1.00 97.56 368 LEU A N 1
ATOM 2743 C CA . LEU A 1 368 ? 22.728 5.729 -17.807 1.00 97.56 368 LEU A CA 1
ATOM 2744 C C . LEU A 1 368 ? 23.908 6.455 -18.447 1.00 97.56 368 LEU A C 1
ATOM 2746 O O . LEU A 1 368 ? 25.060 6.240 -18.063 1.00 97.56 368 LEU A O 1
ATOM 2750 N N . SER A 1 369 ? 23.637 7.291 -19.447 1.00 95.56 369 SER A N 1
ATOM 2751 C CA . SER A 1 369 ? 24.696 7.981 -20.183 1.00 95.56 369 SER A CA 1
ATOM 2752 C C . SER A 1 369 ? 24.350 9.419 -20.533 1.00 95.56 369 SER A C 1
ATOM 2754 O O . SER A 1 369 ? 23.218 9.726 -20.906 1.00 95.56 369 SER A O 1
ATOM 2756 N N . ASN A 1 370 ? 25.360 10.288 -20.490 1.00 94.56 370 ASN A N 1
ATOM 2757 C CA . ASN A 1 370 ? 25.263 11.660 -20.982 1.00 94.56 370 ASN A CA 1
ATOM 2758 C C . ASN A 1 370 ? 25.816 11.831 -22.417 1.00 94.56 370 ASN A C 1
ATOM 2760 O O . ASN A 1 370 ? 25.676 12.908 -22.992 1.00 94.56 370 ASN A O 1
ATOM 2764 N N . PHE A 1 371 ? 26.397 10.776 -23.018 1.00 91.25 371 PHE A N 1
ATOM 2765 C CA . PHE A 1 371 ? 27.079 10.781 -24.335 1.00 91.25 371 PHE A CA 1
ATOM 2766 C C . PHE A 1 371 ? 28.226 11.790 -24.495 1.00 91.25 371 PHE A C 1
ATOM 2768 O O . PHE A 1 371 ? 28.718 11.994 -25.602 1.00 91.25 371 PHE A O 1
ATOM 2775 N N . ALA A 1 372 ? 28.679 12.399 -23.406 1.00 89.56 372 ALA A N 1
ATOM 2776 C CA . ALA A 1 372 ? 29.766 13.363 -23.418 1.00 89.56 372 ALA A CA 1
ATOM 2777 C C . ALA A 1 372 ? 30.977 12.809 -22.669 1.00 89.56 372 ALA A C 1
ATOM 2779 O O . ALA A 1 372 ? 32.011 12.523 -23.262 1.00 89.56 372 ALA A O 1
ATOM 2780 N N . THR A 1 373 ? 30.834 12.646 -21.358 1.00 87.75 373 THR A N 1
ATOM 2781 C CA . THR A 1 373 ? 31.954 12.405 -20.442 1.00 87.75 373 THR A CA 1
ATOM 2782 C C . THR A 1 373 ? 31.759 11.182 -19.565 1.00 87.75 373 THR A C 1
ATOM 2784 O O . THR A 1 373 ? 32.739 10.690 -19.009 1.00 87.75 373 THR A O 1
ATOM 2787 N N . ASP A 1 374 ? 30.527 10.684 -19.422 1.00 95.12 374 ASP A N 1
ATOM 2788 C CA . ASP A 1 374 ? 30.249 9.612 -18.476 1.00 95.12 374 ASP A CA 1
ATOM 2789 C C . ASP A 1 374 ? 29.103 8.689 -18.904 1.00 95.12 374 ASP A C 1
ATOM 2791 O O . ASP A 1 374 ? 28.124 9.075 -19.556 1.00 95.12 374 ASP A O 1
ATOM 2795 N N . SER A 1 375 ? 29.258 7.422 -18.534 1.00 95.12 375 SER A N 1
ATOM 2796 C CA . SER A 1 375 ? 28.311 6.353 -18.823 1.00 95.12 375 SER A CA 1
ATOM 2797 C C . SER A 1 375 ? 28.521 5.222 -17.828 1.00 95.12 375 SER A C 1
ATOM 2799 O O . SER A 1 375 ? 29.574 4.577 -17.863 1.00 95.12 375 SER A O 1
ATOM 2801 N N . ARG A 1 376 ? 27.549 4.987 -16.941 1.00 97.06 376 ARG A N 1
ATOM 2802 C CA . ARG A 1 376 ? 27.651 4.019 -15.836 1.00 97.06 376 ARG A CA 1
ATOM 2803 C C . ARG A 1 376 ? 26.385 3.189 -15.710 1.00 97.06 376 ARG A C 1
ATOM 2805 O O . ARG A 1 376 ? 25.289 3.688 -15.953 1.00 97.06 376 ARG A O 1
ATOM 2812 N N . GLY A 1 377 ? 26.532 1.928 -15.333 1.00 97.31 377 GLY A N 1
ATOM 2813 C CA . GLY A 1 377 ? 25.405 1.027 -15.196 1.00 97.31 377 GLY A CA 1
ATOM 2814 C C . GLY A 1 377 ? 25.745 -0.309 -14.561 1.00 97.31 377 GLY A C 1
ATOM 2815 O O . GLY A 1 377 ? 26.769 -0.475 -13.897 1.00 97.31 377 GLY A O 1
ATOM 2816 N N . VAL A 1 378 ? 24.852 -1.261 -14.788 1.00 98.12 378 VAL A N 1
ATOM 2817 C CA . VAL A 1 378 ? 24.920 -2.623 -14.265 1.00 98.12 378 VAL A CA 1
ATOM 2818 C C . VAL A 1 378 ? 25.001 -3.618 -15.414 1.00 9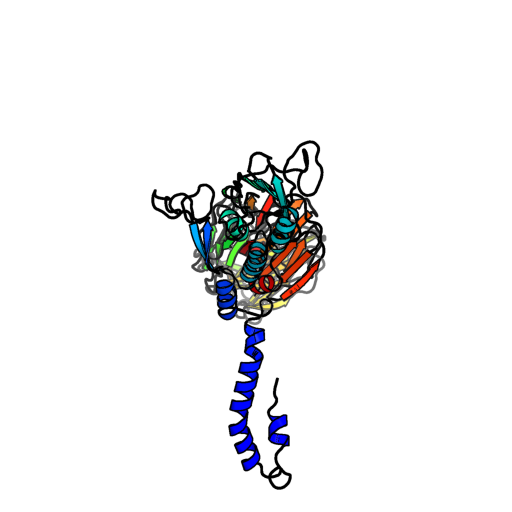8.12 378 VAL A C 1
ATOM 2820 O O . VAL A 1 378 ? 24.403 -3.422 -16.473 1.00 98.12 378 VAL A O 1
ATOM 2823 N N . TYR A 1 379 ? 25.749 -4.693 -15.210 1.00 97.94 379 TYR A N 1
ATOM 2824 C CA . TYR A 1 379 ? 25.857 -5.804 -16.142 1.00 97.94 379 TYR A CA 1
ATOM 2825 C C . TYR A 1 379 ? 24.955 -6.931 -15.665 1.00 97.94 379 TYR A C 1
ATOM 2827 O O . TYR A 1 379 ? 25.095 -7.430 -14.547 1.00 97.94 379 TYR A O 1
ATOM 2835 N N . ILE A 1 380 ? 24.020 -7.305 -16.524 1.00 98.31 380 ILE A N 1
ATOM 2836 C CA . ILE A 1 380 ? 22.897 -8.173 -16.208 1.00 98.31 380 ILE A CA 1
ATOM 2837 C C . ILE A 1 380 ? 23.023 -9.455 -17.015 1.00 98.31 380 ILE A C 1
ATOM 2839 O O . ILE A 1 380 ? 23.330 -9.412 -18.207 1.00 98.31 380 ILE A O 1
ATOM 2843 N N . ASP A 1 381 ? 22.734 -10.577 -16.366 1.00 97.81 381 ASP A N 1
ATOM 2844 C CA . ASP A 1 381 ? 22.431 -11.847 -17.013 1.00 97.81 381 ASP A CA 1
ATOM 2845 C C . ASP A 1 381 ? 20.987 -12.240 -16.682 1.00 97.81 381 ASP A C 1
ATOM 2847 O O . ASP A 1 381 ? 20.654 -12.557 -15.536 1.00 97.81 381 ASP A O 1
ATOM 2851 N N . VAL A 1 382 ? 20.107 -12.193 -17.686 1.00 97.44 382 VAL A N 1
ATOM 2852 C CA . VAL A 1 382 ? 18.695 -12.552 -17.497 1.00 97.44 382 VAL A CA 1
ATOM 2853 C C . VAL A 1 382 ? 18.468 -14.062 -17.428 1.00 97.44 382 VAL A C 1
ATOM 2855 O O . VAL A 1 382 ? 17.426 -14.480 -16.938 1.00 97.44 382 VAL A O 1
ATOM 2858 N N . ALA A 1 383 ? 19.427 -14.898 -17.848 1.00 96.19 383 ALA A N 1
ATOM 2859 C CA . ALA A 1 383 ? 19.299 -16.351 -17.705 1.00 96.19 383 ALA A CA 1
ATOM 2860 C C . ALA A 1 383 ? 19.420 -16.787 -16.237 1.00 96.19 383 ALA A C 1
ATOM 2862 O O . ALA A 1 383 ? 18.748 -17.722 -15.808 1.00 96.19 383 ALA A O 1
ATOM 2863 N N . THR A 1 384 ? 20.247 -16.084 -15.458 1.00 96.12 384 THR A N 1
ATOM 2864 C CA . THR A 1 384 ? 20.437 -16.317 -14.017 1.00 96.12 384 THR A CA 1
ATOM 2865 C C . THR A 1 384 ? 19.713 -15.300 -13.137 1.00 96.12 384 THR A C 1
ATOM 2867 O O . THR A 1 384 ? 19.828 -15.374 -11.917 1.00 96.12 384 THR A O 1
ATOM 2870 N N . ALA A 1 385 ? 18.983 -14.353 -13.737 1.00 96.81 385 ALA A N 1
ATOM 2871 C CA . ALA A 1 385 ? 18.291 -13.261 -13.052 1.00 96.81 385 ALA A CA 1
ATOM 2872 C C . ALA A 1 385 ? 19.199 -12.466 -12.090 1.00 96.81 385 ALA A C 1
ATOM 2874 O O . ALA A 1 385 ? 18.810 -12.164 -10.962 1.00 96.81 385 ALA A O 1
ATOM 2875 N N . SER A 1 386 ? 20.426 -12.145 -12.513 1.00 97.06 386 SER A N 1
ATOM 2876 C CA . SER A 1 386 ? 21.433 -11.548 -11.630 1.00 97.06 386 SER A CA 1
ATOM 2877 C C . SER A 1 386 ? 22.204 -10.392 -12.264 1.00 97.06 386 SER A C 1
ATOM 2879 O O . SER A 1 386 ? 22.332 -10.275 -13.484 1.00 97.06 386 SER A O 1
ATOM 2881 N N . ILE A 1 387 ? 22.735 -9.527 -11.397 1.00 98.00 387 ILE A N 1
ATOM 2882 C CA . ILE A 1 387 ? 23.735 -8.517 -11.748 1.00 98.00 387 ILE A CA 1
ATOM 2883 C C . ILE A 1 387 ? 25.101 -9.110 -11.422 1.00 98.00 387 ILE A C 1
ATOM 2885 O O . ILE A 1 387 ? 25.380 -9.409 -10.263 1.00 98.00 387 ILE A O 1
ATOM 2889 N N . TYR A 1 388 ? 25.945 -9.297 -12.436 1.00 97.06 388 TYR A N 1
ATOM 2890 C CA . TYR A 1 388 ? 27.263 -9.919 -12.264 1.00 97.06 388 TYR A CA 1
ATOM 2891 C C . TYR A 1 388 ? 28.406 -8.902 -12.153 1.00 97.06 388 TYR A C 1
ATOM 2893 O O . TYR A 1 388 ? 29.514 -9.263 -11.762 1.00 97.06 388 TYR A O 1
ATOM 2901 N N . GLN A 1 389 ? 28.154 -7.636 -12.494 1.00 97.19 389 GLN A N 1
ATOM 2902 C CA . GLN A 1 389 ? 29.105 -6.537 -12.337 1.00 97.19 389 GLN A CA 1
ATOM 2903 C C . GLN A 1 389 ? 28.356 -5.199 -12.273 1.00 97.19 389 GLN A C 1
ATOM 2905 O O . GLN A 1 389 ? 27.344 -5.018 -12.947 1.00 97.19 389 GLN A O 1
ATOM 2910 N N . THR A 1 390 ? 28.889 -4.239 -11.519 1.00 98.06 390 THR A N 1
ATOM 2911 C CA . THR A 1 390 ? 28.406 -2.851 -11.472 1.00 98.06 390 THR A CA 1
ATOM 2912 C C . THR A 1 390 ? 29.571 -1.919 -11.771 1.00 98.06 390 THR A C 1
ATOM 2914 O O . THR A 1 390 ? 30.677 -2.136 -11.273 1.00 98.06 390 THR A O 1
ATOM 2917 N N . ASP A 1 391 ? 29.356 -0.904 -12.608 1.00 97.25 391 ASP A N 1
ATOM 2918 C CA . ASP A 1 391 ? 30.385 0.106 -12.850 1.00 97.25 391 ASP A CA 1
ATOM 2919 C C . ASP A 1 391 ? 30.685 0.901 -11.574 1.00 97.25 391 ASP A C 1
ATOM 2921 O O . ASP A 1 391 ? 29.798 1.207 -10.779 1.00 97.25 391 ASP A O 1
ATOM 2925 N N . THR A 1 392 ? 31.944 1.291 -11.396 1.00 96.69 392 THR A N 1
ATOM 2926 C CA . THR A 1 392 ? 32.342 2.205 -10.321 1.00 96.69 392 THR A CA 1
ATOM 2927 C C . THR A 1 392 ? 31.789 3.610 -10.558 1.00 96.69 392 THR A C 1
ATOM 2929 O O . THR A 1 392 ? 31.514 3.984 -11.698 1.00 96.69 392 THR A O 1
ATOM 2932 N N . ASN A 1 393 ? 31.709 4.423 -9.502 1.00 96.56 393 ASN A N 1
ATOM 2933 C CA . ASN A 1 393 ? 31.307 5.828 -9.609 1.00 96.56 393 ASN A CA 1
ATOM 2934 C C . ASN A 1 393 ? 32.120 6.579 -10.677 1.00 96.56 393 ASN A C 1
ATOM 2936 O O . ASN A 1 393 ? 33.344 6.447 -10.757 1.00 96.56 393 ASN A O 1
ATOM 2940 N N . GLY A 1 394 ? 31.416 7.367 -11.484 1.00 94.88 394 GLY A N 1
ATOM 2941 C CA . GLY A 1 394 ? 31.981 8.276 -12.468 1.00 94.88 394 GLY A CA 1
ATOM 2942 C C . GLY A 1 394 ? 31.830 9.746 -12.061 1.00 94.88 394 GLY A C 1
ATOM 2943 O O . GLY A 1 394 ? 31.273 10.050 -11.004 1.00 94.88 394 GLY A O 1
ATOM 2944 N N . PRO A 1 395 ? 32.341 10.674 -12.887 1.00 92.75 395 PRO A N 1
ATOM 2945 C CA . PRO A 1 395 ? 32.244 12.113 -12.643 1.00 92.75 395 PRO A CA 1
ATOM 2946 C C . PRO A 1 395 ? 30.813 12.672 -12.692 1.00 92.75 395 PRO A C 1
ATOM 2948 O O . PRO A 1 395 ? 30.590 13.765 -12.180 1.00 92.75 395 PRO A O 1
ATOM 2951 N N . ASP A 1 396 ? 29.859 11.972 -13.313 1.00 95.31 396 ASP A N 1
ATOM 2952 C CA . ASP A 1 396 ? 28.490 12.467 -13.508 1.00 95.31 396 ASP A CA 1
ATOM 2953 C C . ASP A 1 396 ? 27.399 11.471 -13.081 1.00 95.31 396 ASP A C 1
ATOM 2955 O O . ASP A 1 396 ? 26.248 11.866 -12.905 1.00 95.31 396 ASP A O 1
ATOM 2959 N N . PHE A 1 397 ? 27.746 10.198 -12.875 1.00 97.38 397 PHE A N 1
ATOM 2960 C CA . PHE A 1 397 ? 26.858 9.188 -12.297 1.00 97.38 397 PHE A CA 1
ATOM 2961 C C . PHE A 1 397 ? 27.540 8.468 -11.130 1.00 97.38 397 PHE A C 1
ATOM 2963 O O . PHE A 1 397 ? 28.615 7.885 -11.290 1.00 97.38 397 PHE A O 1
ATOM 2970 N N . SER A 1 398 ? 26.902 8.467 -9.961 1.00 96.94 398 SER A N 1
ATOM 2971 C CA . SER A 1 398 ? 27.389 7.798 -8.748 1.00 96.94 398 SER A CA 1
ATOM 2972 C C . SER A 1 398 ? 26.288 6.976 -8.070 1.00 96.94 398 SER A C 1
ATOM 2974 O O . SER A 1 398 ? 25.120 7.068 -8.443 1.00 96.94 398 SER A O 1
ATOM 2976 N N . ASN A 1 399 ? 26.654 6.147 -7.088 1.00 95.81 399 ASN A N 1
ATOM 2977 C CA . ASN A 1 399 ? 25.737 5.270 -6.344 1.00 95.81 399 ASN A CA 1
ATOM 2978 C C . ASN A 1 399 ? 24.927 4.349 -7.269 1.00 95.81 399 ASN A C 1
ATOM 2980 O O . ASN A 1 399 ? 23.707 4.234 -7.156 1.00 95.81 399 ASN A O 1
ATOM 2984 N N . ILE A 1 400 ? 25.627 3.722 -8.218 1.00 97.31 400 ILE A N 1
ATOM 2985 C CA . ILE A 1 400 ? 25.018 2.865 -9.228 1.00 97.31 400 ILE A CA 1
ATOM 2986 C C . ILE A 1 400 ? 24.490 1.592 -8.568 1.00 97.31 400 ILE A C 1
ATOM 2988 O O . ILE A 1 400 ? 25.217 0.874 -7.882 1.00 97.31 400 ILE A O 1
ATOM 2992 N N . SER A 1 401 ? 23.222 1.301 -8.818 1.00 95.81 401 SER A N 1
ATOM 2993 C CA . SER A 1 401 ? 22.536 0.087 -8.391 1.00 95.81 401 SER A CA 1
ATOM 2994 C C . SER A 1 401 ? 21.549 -0.361 -9.468 1.00 95.81 401 SER A C 1
ATOM 2996 O O . SER A 1 401 ? 21.336 0.334 -10.462 1.00 95.81 401 SER A O 1
ATOM 2998 N N . GLY A 1 402 ? 20.969 -1.545 -9.309 1.00 95.50 402 GLY A N 1
ATOM 2999 C CA . GLY A 1 402 ? 19.973 -2.071 -10.230 1.00 95.50 402 GLY A CA 1
ATOM 3000 C C . GLY A 1 402 ? 19.280 -3.298 -9.657 1.00 95.50 402 GLY A C 1
ATOM 3001 O O . GLY A 1 402 ? 19.668 -3.817 -8.610 1.00 95.50 402 GLY A O 1
ATOM 3002 N N . SER A 1 403 ? 18.269 -3.780 -10.365 1.00 95.62 403 SER A N 1
ATOM 3003 C CA . SER A 1 403 ? 17.535 -4.999 -10.032 1.00 95.62 403 SER A CA 1
ATOM 3004 C C . SER A 1 403 ? 17.124 -5.756 -11.292 1.00 95.62 403 SER A C 1
ATOM 3006 O O . SER A 1 403 ? 17.026 -5.181 -12.378 1.00 95.62 403 SER A O 1
ATOM 3008 N N . VAL A 1 404 ? 16.898 -7.062 -11.148 1.00 97.19 404 VAL A N 1
ATOM 3009 C CA . VAL A 1 404 ? 16.450 -7.952 -12.226 1.00 97.19 404 VAL A CA 1
ATOM 3010 C C . VAL A 1 404 ? 15.253 -8.733 -11.699 1.00 97.19 404 VAL A C 1
ATOM 3012 O O . VAL A 1 404 ? 15.413 -9.672 -10.924 1.00 97.19 404 VAL A O 1
ATOM 3015 N N . VAL A 1 405 ? 14.043 -8.307 -12.062 1.00 95.50 405 VAL A N 1
ATOM 3016 C CA . VAL A 1 405 ? 12.796 -8.881 -11.532 1.00 95.50 405 VAL A CA 1
ATOM 3017 C C . VAL A 1 405 ? 12.128 -9.722 -12.609 1.00 95.50 405 VAL A C 1
ATOM 3019 O O . VAL A 1 405 ? 11.869 -9.225 -13.699 1.00 95.50 405 VAL A O 1
ATOM 3022 N N . ASN A 1 406 ? 11.839 -10.989 -12.314 1.00 96.56 406 ASN A N 1
ATOM 3023 C CA . ASN A 1 406 ? 11.109 -11.866 -13.229 1.00 96.56 406 ASN A CA 1
ATOM 3024 C C . ASN A 1 406 ? 9.668 -11.358 -13.426 1.00 96.56 406 ASN A C 1
ATOM 3026 O O . ASN A 1 406 ? 8.965 -11.075 -12.456 1.00 96.56 406 ASN A O 1
ATOM 3030 N N . CYS A 1 407 ? 9.239 -11.248 -14.681 1.00 95.81 407 CYS A N 1
ATOM 3031 C CA . CYS A 1 407 ? 7.918 -10.777 -15.093 1.00 95.81 407 CYS A CA 1
ATOM 3032 C C . CYS A 1 407 ? 7.112 -11.844 -15.851 1.00 95.81 407 CYS A C 1
ATOM 3034 O O . CYS A 1 407 ? 6.184 -11.505 -16.577 1.00 95.81 407 CYS A O 1
ATOM 3036 N N . GLY A 1 408 ? 7.472 -13.121 -15.704 1.00 94.69 408 GLY A N 1
ATOM 3037 C CA . GLY A 1 408 ? 6.789 -14.231 -16.362 1.00 94.69 408 GLY A CA 1
ATOM 3038 C C . GLY A 1 408 ? 7.168 -14.368 -17.838 1.00 94.69 408 GLY A C 1
ATOM 3039 O O . GLY A 1 408 ? 7.763 -13.484 -18.453 1.00 94.69 408 GLY A O 1
ATOM 3040 N N . ASN A 1 409 ? 6.866 -15.527 -18.431 1.00 93.75 409 ASN A N 1
ATOM 3041 C CA . ASN A 1 409 ? 7.090 -15.803 -19.859 1.00 93.75 409 ASN A CA 1
ATOM 3042 C C . ASN A 1 409 ? 8.529 -15.534 -20.366 1.00 93.75 409 ASN A C 1
ATOM 3044 O O . ASN A 1 409 ? 8.737 -15.253 -21.552 1.00 93.75 409 ASN A O 1
ATOM 3048 N N . GLY A 1 410 ? 9.528 -15.631 -19.480 1.00 95.56 410 GLY A N 1
ATOM 3049 C CA . GLY A 1 410 ? 10.945 -15.370 -19.763 1.00 95.56 410 GLY A CA 1
ATOM 3050 C C . GLY A 1 410 ? 11.332 -13.888 -19.835 1.00 95.56 410 GLY A C 1
ATOM 3051 O O . GLY A 1 410 ? 12.472 -13.586 -20.182 1.00 95.56 410 GLY A O 1
ATOM 3052 N N . TRP A 1 411 ? 10.405 -12.973 -19.544 1.00 98.06 411 TRP A N 1
ATOM 3053 C CA . TRP A 1 411 ? 10.672 -11.543 -19.442 1.00 98.06 411 TRP A CA 1
ATOM 3054 C C . TRP A 1 411 ? 11.171 -11.179 -18.047 1.00 98.06 411 TRP A C 1
ATOM 3056 O O . TRP A 1 411 ? 10.648 -11.654 -17.044 1.00 98.06 411 TRP A O 1
ATOM 3066 N N . TYR A 1 412 ? 12.142 -10.276 -17.992 1.00 98.31 412 TYR A N 1
ATOM 3067 C CA . TYR A 1 412 ? 12.662 -9.689 -16.766 1.00 98.31 412 TYR A CA 1
ATOM 3068 C C . TYR A 1 412 ? 12.611 -8.173 -16.880 1.00 98.31 412 TYR A C 1
ATOM 3070 O O . TYR A 1 412 ? 13.076 -7.616 -17.874 1.00 98.31 412 TYR A O 1
ATOM 3078 N N . ARG A 1 413 ? 12.077 -7.487 -15.868 1.00 97.50 413 ARG A N 1
ATOM 3079 C CA . ARG A 1 413 ? 12.209 -6.035 -15.753 1.00 97.50 413 ARG A CA 1
ATOM 3080 C C . ARG A 1 413 ? 13.541 -5.723 -15.088 1.00 97.50 413 ARG A C 1
ATOM 3082 O O . ARG A 1 413 ? 13.743 -5.983 -13.902 1.00 97.50 413 ARG A O 1
ATOM 3089 N N . CYS A 1 414 ? 14.449 -5.188 -15.887 1.00 98.12 414 CYS A N 1
ATOM 3090 C CA . CYS A 1 414 ? 15.784 -4.791 -15.481 1.00 98.12 414 CYS A CA 1
ATOM 3091 C C . CYS A 1 414 ? 15.789 -3.303 -15.138 1.00 98.12 414 CYS A C 1
ATOM 3093 O O . CYS A 1 414 ? 15.197 -2.511 -15.874 1.00 98.12 414 CYS A O 1
ATOM 3095 N N . THR A 1 415 ? 16.463 -2.917 -14.056 1.00 97.75 415 THR A N 1
ATOM 3096 C CA . THR A 1 415 ? 16.586 -1.514 -13.643 1.00 97.75 415 THR A CA 1
ATOM 3097 C C . THR A 1 415 ? 18.039 -1.090 -13.461 1.00 97.75 415 THR A C 1
ATOM 3099 O O . THR A 1 415 ? 18.910 -1.908 -13.162 1.00 97.75 415 THR A O 1
ATOM 3102 N N . VAL A 1 416 ? 18.285 0.205 -13.641 1.00 97.88 416 VAL A N 1
ATOM 3103 C CA . VAL A 1 416 ? 19.521 0.892 -13.267 1.00 97.88 416 VAL A CA 1
ATOM 3104 C C . VAL A 1 416 ? 19.151 2.200 -12.574 1.00 97.88 416 VAL A C 1
ATOM 3106 O O . VAL A 1 416 ? 18.409 3.009 -13.127 1.00 97.88 416 VAL A O 1
ATOM 3109 N N . THR A 1 417 ? 19.672 2.415 -11.374 1.00 97.00 417 THR A N 1
ATOM 3110 C CA . THR A 1 417 ? 19.457 3.626 -10.578 1.00 97.00 417 THR A CA 1
ATOM 3111 C C . THR A 1 417 ? 20.808 4.242 -10.255 1.00 97.00 417 THR A C 1
ATOM 3113 O O . THR A 1 417 ? 21.740 3.535 -9.872 1.00 97.00 417 THR A O 1
ATOM 3116 N N . ALA A 1 418 ? 20.929 5.557 -10.418 1.00 97.38 418 ALA A N 1
ATOM 3117 C CA . ALA A 1 418 ? 22.127 6.299 -10.042 1.00 97.38 418 ALA A CA 1
ATOM 3118 C C . ALA A 1 418 ? 21.770 7.724 -9.610 1.00 97.38 418 ALA A C 1
ATOM 3120 O O . ALA A 1 418 ? 20.776 8.303 -10.056 1.00 97.38 418 ALA A O 1
ATOM 3121 N N . MET A 1 419 ? 22.625 8.317 -8.782 1.00 96.81 419 MET A N 1
ATOM 3122 C CA . MET A 1 419 ? 22.640 9.756 -8.562 1.00 96.81 419 MET A CA 1
ATOM 3123 C C . MET A 1 419 ? 23.246 10.436 -9.792 1.00 96.81 419 MET A C 1
ATOM 3125 O O . MET A 1 419 ? 24.404 10.191 -10.138 1.00 96.81 419 MET A O 1
ATOM 3129 N N . LYS A 1 420 ? 22.466 11.297 -10.448 1.00 96.56 420 LYS A N 1
ATOM 3130 C CA . LYS A 1 420 ? 22.928 12.151 -11.541 1.00 96.56 420 LYS A CA 1
ATOM 3131 C C . LYS A 1 420 ? 23.586 13.403 -10.960 1.00 96.56 420 LYS A C 1
ATOM 3133 O O . LYS A 1 420 ? 22.937 14.169 -10.253 1.00 96.56 420 LYS A O 1
ATOM 3138 N N . GLY A 1 421 ? 24.853 13.629 -11.290 1.00 95.50 421 GLY A N 1
ATOM 3139 C CA . GLY A 1 421 ? 25.631 14.807 -10.907 1.00 95.50 421 GLY A CA 1
ATOM 3140 C C . GLY A 1 421 ? 25.294 16.057 -11.726 1.00 95.50 421 GLY A C 1
ATOM 3141 O O . GLY A 1 421 ? 24.304 16.095 -12.461 1.00 95.50 421 GLY A O 1
ATOM 3142 N N . THR A 1 422 ? 26.132 17.086 -11.594 1.00 94.31 422 THR A N 1
ATOM 3143 C CA . THR A 1 422 ? 25.946 18.411 -12.214 1.00 94.31 422 THR A CA 1
ATOM 3144 C C . THR A 1 422 ? 26.801 18.650 -13.461 1.00 94.31 422 THR A C 1
ATOM 3146 O O . THR A 1 422 ? 26.702 19.720 -14.058 1.00 94.31 422 THR A O 1
ATOM 3149 N N . ALA A 1 423 ? 27.635 17.688 -13.879 1.00 90.50 423 ALA A N 1
ATOM 3150 C CA . ALA A 1 423 ? 28.604 17.896 -14.960 1.00 90.50 423 ALA A CA 1
ATOM 3151 C C . ALA A 1 423 ? 27.946 18.014 -16.349 1.00 90.50 423 ALA A C 1
ATOM 3153 O O . ALA A 1 423 ? 28.499 18.632 -17.257 1.00 90.50 423 ALA A O 1
ATOM 3154 N N . ASN A 1 424 ? 26.760 17.434 -16.518 1.00 92.88 424 ASN A N 1
ATOM 3155 C CA . ASN A 1 424 ? 25.904 17.564 -17.697 1.00 92.88 424 ASN A CA 1
ATOM 3156 C C . ASN A 1 424 ? 24.435 17.534 -17.238 1.00 92.88 424 ASN A C 1
ATOM 3158 O O . ASN A 1 424 ? 24.156 17.024 -16.164 1.00 92.88 424 ASN A O 1
ATOM 3162 N N . THR A 1 425 ? 23.465 18.041 -17.993 1.00 94.00 425 THR A N 1
ATOM 3163 C CA . THR A 1 425 ? 22.038 17.821 -17.670 1.00 94.00 425 THR A CA 1
ATOM 3164 C C . THR A 1 425 ? 21.466 16.610 -18.398 1.00 94.00 425 THR A C 1
ATOM 3166 O O . THR A 1 425 ? 20.398 16.117 -18.064 1.00 94.00 425 THR A O 1
ATOM 3169 N N . VAL A 1 426 ? 22.148 16.123 -19.424 1.00 95.69 426 VAL A N 1
ATOM 3170 C CA . VAL A 1 426 ? 21.627 15.085 -20.297 1.00 95.69 426 VAL A CA 1
ATOM 3171 C C . VAL A 1 426 ? 21.752 13.715 -19.644 1.00 95.69 426 VAL A C 1
ATOM 3173 O O . VAL A 1 426 ? 22.817 13.323 -19.168 1.00 95.69 426 VAL A O 1
ATOM 3176 N N . VAL A 1 427 ? 20.666 12.953 -19.700 1.00 96.69 427 VAL A N 1
ATOM 3177 C CA . VAL A 1 427 ? 20.620 11.545 -19.313 1.00 96.69 427 VAL A CA 1
ATOM 3178 C C . VAL A 1 427 ? 19.870 10.739 -20.370 1.00 96.69 427 VAL A C 1
ATOM 3180 O O . VAL A 1 427 ? 18.872 11.189 -20.933 1.00 96.69 427 VAL A O 1
ATOM 3183 N N . ARG A 1 428 ? 20.364 9.540 -20.665 1.00 96.69 428 ARG A N 1
ATOM 3184 C CA . ARG A 1 428 ? 19.725 8.551 -21.537 1.00 96.69 428 ARG A CA 1
ATOM 3185 C C . ARG A 1 428 ? 19.791 7.192 -20.876 1.00 96.69 428 ARG A C 1
ATOM 3187 O O . ARG A 1 428 ? 20.800 6.882 -20.244 1.00 96.69 428 ARG A O 1
ATOM 3194 N N . LEU A 1 429 ? 18.764 6.384 -21.094 1.00 97.62 429 LEU A N 1
ATOM 3195 C CA . LEU A 1 429 ? 18.847 4.950 -20.864 1.00 97.62 429 LEU A CA 1
ATOM 3196 C C . LEU A 1 429 ? 19.526 4.315 -22.075 1.00 97.62 429 LEU A C 1
ATOM 3198 O O . LEU A 1 429 ? 19.083 4.530 -23.202 1.00 97.62 429 LEU A O 1
ATOM 3202 N N . ALA A 1 430 ? 20.584 3.550 -21.855 1.00 97.06 430 ALA A N 1
ATOM 3203 C CA . ALA A 1 430 ? 21.294 2.832 -22.898 1.00 97.06 430 ALA A CA 1
ATOM 3204 C C . ALA A 1 430 ? 21.417 1.343 -22.566 1.00 97.06 430 ALA A C 1
ATOM 3206 O O . ALA A 1 430 ? 21.436 0.939 -21.403 1.00 97.06 430 ALA A O 1
ATOM 3207 N N . LEU A 1 431 ? 21.435 0.535 -23.622 1.00 96.75 431 LEU A N 1
ATOM 3208 C CA . LEU A 1 431 ? 21.632 -0.901 -23.571 1.00 96.75 431 LEU A CA 1
ATOM 3209 C C . LEU A 1 431 ? 22.832 -1.237 -24.447 1.00 96.75 431 LEU A C 1
ATOM 3211 O O . LEU A 1 431 ? 22.781 -1.045 -25.666 1.00 96.75 431 LEU A O 1
ATOM 3215 N N . ASP A 1 432 ? 23.867 -1.801 -23.833 1.00 94.75 432 ASP A N 1
ATOM 3216 C CA . ASP A 1 432 ? 25.051 -2.281 -24.532 1.00 94.75 432 ASP A CA 1
ATOM 3217 C C . ASP A 1 432 ? 24.997 -3.821 -24.605 1.00 94.75 432 ASP A C 1
ATOM 3219 O O . ASP A 1 432 ? 25.200 -4.490 -23.581 1.00 94.75 432 ASP A O 1
ATOM 3223 N N . PRO A 1 433 ? 24.728 -4.429 -25.778 1.00 94.38 433 PRO A N 1
ATOM 3224 C CA . PRO A 1 433 ? 24.636 -5.879 -25.891 1.00 94.38 433 PRO A CA 1
ATOM 3225 C C . PRO A 1 433 ? 25.976 -6.573 -25.631 1.00 94.38 433 PRO A C 1
ATOM 3227 O O . PRO A 1 433 ? 27.035 -6.137 -26.110 1.00 94.38 433 PRO A O 1
ATOM 3230 N N . LYS A 1 434 ? 25.918 -7.688 -24.896 1.00 92.69 434 LYS A N 1
ATOM 3231 C CA . LYS A 1 434 ? 27.054 -8.564 -24.592 1.00 92.69 434 LYS A CA 1
ATOM 3232 C C . LYS A 1 434 ? 26.768 -9.967 -25.111 1.00 92.69 434 LYS A C 1
ATOM 3234 O O . LYS A 1 434 ? 25.619 -10.394 -25.149 1.00 92.69 434 LYS A O 1
ATOM 3239 N N . ASP A 1 435 ? 27.814 -10.675 -25.514 1.00 91.62 435 ASP A N 1
ATOM 3240 C CA . ASP A 1 435 ? 27.684 -12.113 -25.736 1.00 91.62 435 ASP A CA 1
ATOM 3241 C C . ASP A 1 435 ? 27.540 -12.857 -24.392 1.00 91.62 435 ASP A C 1
ATOM 3243 O O . ASP A 1 435 ? 27.683 -12.277 -23.311 1.00 91.62 435 ASP A O 1
ATOM 3247 N N . ASN A 1 436 ? 27.301 -14.169 -24.437 1.00 93.19 436 ASN A N 1
ATOM 3248 C CA . ASN A 1 436 ? 27.122 -14.975 -23.222 1.00 93.19 436 ASN A CA 1
ATOM 3249 C C . ASN A 1 436 ? 28.407 -15.124 -22.380 1.00 93.19 436 ASN A C 1
ATOM 3251 O O . ASN A 1 436 ? 28.332 -15.534 -21.220 1.00 93.19 436 ASN A O 1
ATOM 3255 N N . SER A 1 437 ? 29.578 -14.745 -22.905 1.00 91.50 437 SER A N 1
ATOM 3256 C CA . SER A 1 437 ? 30.817 -14.629 -22.121 1.00 91.50 437 SER A CA 1
ATOM 3257 C C . SER A 1 437 ? 30.921 -13.295 -21.369 1.00 91.50 437 SER A C 1
ATOM 3259 O O . SER A 1 437 ? 31.736 -13.162 -20.460 1.00 91.50 437 SER A O 1
ATOM 3261 N N . GLY A 1 438 ? 30.054 -12.326 -21.687 1.00 89.12 438 GLY A N 1
ATOM 3262 C CA . GLY A 1 438 ? 30.077 -10.965 -21.151 1.00 89.12 438 GLY A CA 1
ATOM 3263 C C . GLY A 1 438 ? 30.948 -10.004 -21.968 1.00 89.12 438 GLY A C 1
ATOM 3264 O O . GLY A 1 438 ? 31.119 -8.847 -21.574 1.00 89.12 438 GLY A O 1
ATOM 3265 N N . ALA A 1 439 ? 31.491 -10.447 -23.104 1.00 88.38 439 ALA A N 1
ATOM 3266 C CA . ALA A 1 439 ? 32.349 -9.640 -23.953 1.00 88.38 439 ALA A CA 1
ATOM 3267 C C . ALA A 1 439 ? 31.538 -8.738 -24.893 1.00 88.38 439 ALA A C 1
ATOM 3269 O O . ALA A 1 439 ? 30.386 -9.000 -25.250 1.00 88.38 439 ALA A O 1
ATOM 3270 N N . SER A 1 440 ? 32.178 -7.657 -25.344 1.00 85.44 440 SER A N 1
ATOM 3271 C CA . SER A 1 440 ? 31.651 -6.788 -26.400 1.00 85.44 440 SER A CA 1
ATOM 3272 C C . SER A 1 440 ? 31.871 -7.389 -27.804 1.00 85.44 440 SER A C 1
ATOM 3274 O O . SER A 1 440 ? 32.226 -6.658 -28.725 1.00 85.44 440 SER A O 1
ATOM 3276 N N . ALA A 1 441 ? 31.669 -8.700 -27.975 1.00 81.44 441 ALA A N 1
ATOM 3277 C CA . ALA A 1 441 ? 31.704 -9.375 -29.273 1.00 81.44 441 ALA A CA 1
ATOM 3278 C C . ALA A 1 441 ? 30.285 -9.65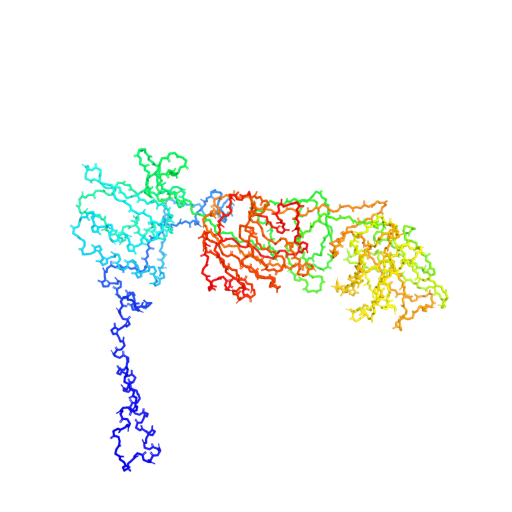2 -29.787 1.00 81.44 441 ALA A C 1
ATOM 3280 O O . ALA A 1 441 ? 29.316 -9.696 -29.022 1.00 81.44 441 ALA A O 1
ATOM 3281 N N . GLY A 1 442 ? 30.119 -9.683 -31.106 1.00 83.31 442 GLY A N 1
ATOM 3282 C CA . GLY A 1 442 ? 28.846 -9.958 -31.770 1.00 83.31 442 GLY A CA 1
ATOM 3283 C C . GLY A 1 442 ? 29.086 -10.682 -33.079 1.00 83.31 442 GLY A C 1
ATOM 3284 O O . GLY A 1 442 ? 30.156 -10.560 -33.678 1.00 83.31 442 GLY A O 1
ATOM 3285 N N . ASP A 1 443 ? 28.085 -11.438 -33.510 1.00 90.25 443 ASP A N 1
ATOM 3286 C CA . ASP A 1 443 ? 28.107 -12.214 -34.753 1.00 90.25 443 ASP A CA 1
ATOM 3287 C C . ASP A 1 443 ? 27.216 -11.599 -35.852 1.00 90.25 443 ASP A C 1
ATOM 3289 O O . ASP A 1 443 ? 27.184 -12.103 -36.970 1.00 90.25 443 ASP A O 1
ATOM 3293 N N . GLY A 1 444 ? 26.520 -10.491 -35.562 1.00 91.19 444 GLY A N 1
ATOM 3294 C CA . GLY A 1 444 ? 25.589 -9.844 -36.490 1.00 91.19 444 GLY A CA 1
ATOM 3295 C C . GLY A 1 444 ? 24.207 -10.502 -36.584 1.00 91.19 444 GLY A C 1
ATOM 3296 O O . GLY A 1 444 ? 23.401 -10.063 -37.401 1.00 91.19 444 GLY A O 1
ATOM 3297 N N . THR A 1 445 ? 23.911 -11.523 -35.773 1.00 93.50 445 THR A N 1
ATOM 3298 C CA . THR A 1 445 ? 22.673 -12.327 -35.849 1.00 93.50 445 THR A CA 1
ATOM 3299 C C . THR A 1 445 ? 22.024 -12.616 -34.489 1.00 93.50 445 THR A C 1
ATOM 3301 O O . THR A 1 445 ? 20.800 -12.528 -34.350 1.00 93.50 445 THR A O 1
ATOM 3304 N N . SER A 1 446 ? 22.833 -12.923 -33.479 1.00 94.69 446 SER A N 1
ATOM 3305 C CA . SER A 1 446 ? 22.434 -13.236 -32.113 1.00 94.69 446 SER A CA 1
ATOM 3306 C C . SER A 1 446 ? 22.120 -11.970 -31.325 1.00 94.69 446 SER A C 1
ATOM 3308 O O . SER A 1 446 ? 22.745 -10.917 -31.502 1.00 94.69 446 SER A O 1
ATOM 3310 N N . GLY A 1 447 ? 21.148 -12.070 -30.425 1.00 95.38 447 GLY A N 1
ATOM 3311 C CA . GLY A 1 447 ? 20.712 -10.925 -29.640 1.00 95.38 447 GLY A CA 1
ATOM 3312 C C . GLY A 1 447 ? 19.838 -11.297 -28.456 1.00 95.38 447 GLY A C 1
ATOM 3313 O O . GLY A 1 447 ? 19.796 -12.448 -28.032 1.00 95.38 447 GLY A O 1
ATOM 3314 N N . PHE A 1 448 ? 19.113 -10.309 -27.949 1.00 97.56 448 PHE A N 1
ATOM 3315 C CA . PHE A 1 448 ? 18.062 -10.481 -26.945 1.00 97.56 448 PHE A CA 1
ATOM 3316 C C . PHE A 1 448 ? 16.837 -9.653 -27.331 1.00 97.56 448 PHE A C 1
ATOM 3318 O O . PHE A 1 448 ? 16.929 -8.720 -28.134 1.00 97.56 448 PHE A O 1
ATOM 3325 N N . TYR A 1 449 ? 15.684 -9.982 -26.759 1.00 98.44 449 TYR A N 1
ATOM 3326 C CA . TYR A 1 449 ? 14.469 -9.196 -26.929 1.00 98.44 449 TYR A CA 1
ATOM 3327 C C . TYR A 1 449 ? 14.395 -8.094 -25.874 1.00 98.44 449 TYR A C 1
ATOM 3329 O O . TYR A 1 449 ? 14.723 -8.324 -24.710 1.00 98.44 449 TYR A O 1
ATOM 3337 N N . ALA A 1 450 ? 13.951 -6.907 -26.279 1.00 98.31 450 ALA A N 1
ATOM 3338 C CA . ALA A 1 450 ? 13.800 -5.746 -25.415 1.00 98.31 450 ALA A CA 1
ATOM 3339 C C . ALA A 1 450 ? 12.497 -4.991 -25.714 1.00 98.31 450 ALA A C 1
ATOM 3341 O O . ALA A 1 450 ? 12.075 -4.890 -26.871 1.00 98.31 450 ALA A O 1
ATOM 3342 N N . TRP A 1 451 ? 11.857 -4.468 -24.667 1.00 98.25 451 TRP A N 1
ATOM 3343 C CA . TRP A 1 451 ? 10.578 -3.761 -24.764 1.00 98.25 451 TRP A CA 1
ATOM 3344 C C . TRP A 1 451 ? 10.318 -2.859 -23.547 1.00 98.25 451 TRP A C 1
ATOM 3346 O O . TRP A 1 451 ? 10.816 -3.130 -22.459 1.00 98.25 451 TRP A O 1
ATOM 3356 N N . GLY A 1 452 ? 9.511 -1.806 -23.701 1.00 96.88 452 GLY A N 1
ATOM 3357 C CA . GLY A 1 452 ? 8.989 -1.013 -22.578 1.00 96.88 452 GLY A CA 1
ATOM 3358 C C . GLY A 1 452 ? 10.057 -0.212 -21.831 1.00 96.88 452 GLY A C 1
ATOM 3359 O O . GLY A 1 452 ? 10.166 -0.310 -20.611 1.00 96.88 452 GLY A O 1
ATOM 3360 N N . GLY A 1 453 ? 10.869 0.554 -22.562 1.00 96.75 453 GLY A N 1
ATOM 3361 C CA . GLY A 1 453 ? 11.874 1.436 -21.975 1.00 96.75 453 GLY A CA 1
ATOM 3362 C C . GLY A 1 453 ? 11.245 2.588 -21.186 1.00 96.75 453 GLY A C 1
ATOM 3363 O O . GLY A 1 453 ? 10.374 3.299 -21.695 1.00 96.75 453 GLY A O 1
ATOM 3364 N N . GLN A 1 454 ? 11.729 2.805 -19.964 1.00 97.25 454 GLN A N 1
ATOM 3365 C CA . GLN A 1 454 ? 11.290 3.886 -19.086 1.00 97.25 454 GLN A CA 1
ATOM 3366 C C . GLN A 1 454 ? 12.466 4.559 -18.380 1.00 97.25 454 GLN A C 1
ATOM 3368 O O . GLN A 1 454 ? 13.359 3.878 -17.887 1.00 97.25 454 GLN A O 1
ATOM 3373 N N . LEU A 1 455 ? 12.463 5.891 -18.325 1.00 96.88 455 LEU A N 1
ATOM 3374 C CA . LEU A 1 455 ? 13.423 6.684 -17.556 1.00 96.88 455 LEU A CA 1
ATOM 3375 C C . LEU A 1 455 ? 12.668 7.704 -16.713 1.00 96.88 455 LEU A C 1
ATOM 3377 O O . LEU A 1 455 ? 11.949 8.538 -17.260 1.00 96.88 455 LEU A O 1
ATOM 3381 N N . GLU A 1 456 ? 12.857 7.640 -15.401 1.00 95.81 456 GLU A N 1
ATOM 3382 C CA . GLU A 1 456 ? 12.126 8.434 -14.418 1.00 95.81 456 GLU A CA 1
ATOM 3383 C C . GLU A 1 456 ? 13.088 9.169 -13.482 1.00 95.81 456 GLU A C 1
ATOM 3385 O O . GLU A 1 456 ? 14.205 8.717 -13.212 1.00 95.81 456 GLU A O 1
ATOM 3390 N N . ILE A 1 457 ? 12.628 10.306 -12.962 1.00 94.44 457 ILE A N 1
ATOM 3391 C CA . ILE A 1 457 ? 13.263 10.986 -11.833 1.00 94.44 457 ILE A CA 1
ATOM 3392 C C . ILE A 1 457 ? 12.725 10.353 -10.555 1.00 94.44 457 ILE A C 1
ATOM 3394 O O . ILE A 1 457 ? 11.512 10.256 -10.386 1.00 94.44 457 ILE A O 1
ATOM 3398 N N . GLY A 1 458 ? 13.620 9.960 -9.655 1.00 90.44 458 GLY A N 1
ATOM 3399 C CA . GLY A 1 458 ? 13.279 9.342 -8.382 1.00 90.44 458 GLY A CA 1
ATOM 3400 C C . GLY A 1 458 ? 13.978 8.007 -8.158 1.00 90.44 458 GLY A C 1
ATOM 3401 O O . GLY A 1 458 ? 14.596 7.420 -9.053 1.00 90.44 458 GLY A O 1
ATOM 3402 N N . ASN A 1 459 ? 13.887 7.546 -6.916 1.00 86.06 459 ASN A N 1
ATOM 3403 C CA . ASN A 1 459 ? 14.377 6.238 -6.514 1.00 86.06 459 ASN A CA 1
ATOM 3404 C C . ASN A 1 459 ? 13.314 5.168 -6.797 1.00 86.06 459 ASN A C 1
ATOM 3406 O O . ASN A 1 459 ? 12.133 5.389 -6.534 1.00 86.06 459 ASN A O 1
ATOM 3410 N N . GLY A 1 460 ? 13.737 4.009 -7.297 1.00 84.38 460 GLY A N 1
ATOM 3411 C CA . GLY A 1 460 ? 12.822 2.956 -7.728 1.00 84.38 460 GLY A CA 1
ATOM 3412 C C . GLY A 1 460 ? 12.157 3.249 -9.077 1.00 84.38 460 GLY A C 1
ATOM 3413 O O . GLY A 1 460 ? 12.224 4.347 -9.623 1.00 84.38 460 GLY A O 1
ATOM 3414 N N . VAL A 1 461 ? 11.549 2.214 -9.642 1.00 89.19 461 VAL A N 1
ATOM 3415 C CA . VAL A 1 461 ? 10.831 2.261 -10.924 1.00 89.19 461 VAL A CA 1
ATOM 3416 C C . VAL A 1 461 ? 9.330 2.318 -10.642 1.00 89.19 461 VAL A C 1
ATOM 3418 O O . VAL A 1 461 ? 8.930 1.715 -9.671 1.00 89.19 461 VAL A O 1
ATOM 3421 N N . THR A 1 462 ? 8.470 2.958 -11.431 1.00 94.50 462 THR A N 1
ATOM 3422 C CA . THR A 1 462 ? 7.005 2.773 -11.256 1.00 94.50 462 THR A CA 1
ATOM 3423 C C . THR A 1 462 ? 6.423 1.833 -12.308 1.00 94.50 462 THR A C 1
ATOM 3425 O O . THR A 1 462 ? 7.147 1.285 -13.148 1.00 94.50 462 THR A O 1
ATOM 3428 N N . SER A 1 463 ? 5.124 1.558 -12.276 1.00 95.50 463 SER A N 1
ATOM 3429 C CA . SER A 1 463 ? 4.404 0.929 -13.387 1.00 95.50 463 SER A CA 1
ATOM 3430 C C . SER A 1 463 ? 4.794 1.562 -14.732 1.00 95.50 463 SER A C 1
ATOM 3432 O O . SER A 1 463 ? 5.208 2.722 -14.806 1.00 95.50 463 SER A O 1
ATOM 3434 N N . LEU A 1 464 ? 4.750 0.780 -15.814 1.00 96.50 464 LEU A N 1
ATOM 3435 C CA . LEU A 1 464 ? 5.134 1.303 -17.124 1.00 96.50 464 LEU A CA 1
ATOM 3436 C C . LEU A 1 464 ? 4.196 2.458 -17.507 1.00 96.50 464 LEU A C 1
ATOM 3438 O O . LEU A 1 464 ? 2.976 2.322 -17.445 1.00 96.50 464 LEU A O 1
ATOM 3442 N N . ILE A 1 465 ? 4.773 3.569 -17.939 1.00 96.81 465 ILE A N 1
ATOM 3443 C CA . ILE A 1 465 ? 4.101 4.735 -18.496 1.00 96.81 465 ILE A CA 1
ATOM 3444 C C . ILE A 1 465 ? 4.421 4.721 -19.995 1.00 96.81 465 ILE A C 1
ATOM 3446 O O . ILE A 1 465 ? 5.519 5.136 -20.396 1.00 96.81 465 ILE A O 1
ATOM 3450 N N . PRO A 1 466 ? 3.513 4.194 -20.837 1.00 95.25 466 PRO A N 1
ATOM 3451 C CA . PRO A 1 466 ? 3.759 4.096 -22.264 1.00 95.25 466 PRO A CA 1
ATOM 3452 C C . PRO A 1 466 ? 3.869 5.483 -22.893 1.00 95.25 466 PRO A C 1
ATOM 3454 O O . PRO A 1 466 ? 3.074 6.386 -22.630 1.00 95.25 466 PRO A O 1
ATOM 3457 N N . THR A 1 467 ? 4.854 5.629 -23.765 1.00 95.62 467 THR A N 1
ATOM 3458 C CA . THR A 1 467 ? 5.092 6.823 -24.575 1.00 95.62 467 THR A CA 1
ATOM 3459 C C . THR A 1 467 ? 5.189 6.461 -26.049 1.00 95.62 467 THR A C 1
ATOM 3461 O O . THR A 1 467 ? 5.727 5.410 -26.417 1.00 95.62 467 THR A O 1
ATOM 3464 N N . THR A 1 468 ? 4.692 7.365 -26.890 1.00 93.81 468 THR A N 1
ATOM 3465 C CA . THR A 1 468 ? 4.794 7.305 -28.351 1.00 93.81 468 THR A CA 1
ATOM 3466 C C . THR A 1 468 ? 5.670 8.465 -28.835 1.00 93.81 468 THR A C 1
ATOM 3468 O O . THR A 1 468 ? 6.878 8.442 -28.611 1.00 93.81 468 THR A O 1
ATOM 3471 N N . SER A 1 469 ? 5.093 9.501 -29.445 1.00 91.38 469 SER A N 1
ATOM 3472 C CA . SER A 1 469 ? 5.804 10.668 -29.986 1.00 91.38 469 SER A CA 1
ATOM 3473 C C . SER A 1 469 ? 6.014 11.805 -28.981 1.00 91.38 469 SER A C 1
ATOM 3475 O O . SER A 1 469 ? 6.668 12.792 -29.309 1.00 91.38 469 SER A O 1
ATOM 3477 N N . SER A 1 470 ? 5.464 11.695 -27.773 1.00 90.69 470 SER A N 1
ATOM 3478 C CA . SER A 1 470 ? 5.631 12.668 -26.691 1.00 90.69 470 SER A CA 1
ATOM 3479 C C . SER A 1 470 ? 5.833 11.966 -25.354 1.00 90.69 470 SER A C 1
ATOM 3481 O O . SER A 1 470 ? 5.428 10.813 -25.175 1.00 90.69 470 SER A O 1
ATOM 3483 N N . GLN A 1 471 ? 6.455 12.675 -24.413 1.00 89.12 471 GLN A N 1
ATOM 3484 C CA . GLN A 1 471 ? 6.514 12.230 -23.026 1.00 89.12 471 GLN A CA 1
ATOM 3485 C C . GLN A 1 471 ? 5.093 12.115 -22.468 1.00 89.12 471 GLN A C 1
ATOM 3487 O O . GLN A 1 471 ? 4.195 12.861 -22.867 1.00 89.12 471 GLN A O 1
ATOM 3492 N N . SER A 1 472 ? 4.908 11.164 -21.560 1.00 92.44 472 SER A N 1
ATOM 3493 C CA . SER A 1 472 ? 3.647 10.927 -20.867 1.00 92.44 472 SER A CA 1
ATOM 3494 C C . SER A 1 472 ? 3.884 10.998 -19.364 1.00 92.44 472 SER A C 1
ATOM 3496 O O . SER A 1 472 ? 4.968 10.660 -18.873 1.00 92.44 472 SER A O 1
ATOM 3498 N N . VAL A 1 473 ? 2.868 11.468 -18.650 1.00 94.00 473 VAL A N 1
ATOM 3499 C CA . VAL A 1 473 ? 2.856 11.633 -17.200 1.00 94.00 473 VAL A CA 1
ATOM 3500 C C . VAL A 1 473 ? 1.724 10.773 -16.662 1.00 94.00 473 VAL A C 1
ATOM 3502 O O . VAL A 1 473 ? 0.601 10.854 -17.150 1.00 94.00 473 VAL A O 1
ATOM 3505 N N . ARG A 1 474 ? 2.018 9.955 -15.655 1.00 95.56 474 ARG A N 1
ATOM 3506 C CA . ARG A 1 474 ? 1.005 9.261 -14.866 1.00 95.56 474 ARG A CA 1
ATOM 3507 C C . ARG A 1 474 ? 0.732 10.087 -13.615 1.00 95.56 474 ARG A C 1
ATOM 3509 O O . ARG A 1 474 ? 1.657 10.362 -12.851 1.00 95.56 474 ARG A O 1
ATOM 3516 N N . ALA A 1 475 ? -0.524 10.473 -13.420 1.00 96.50 475 ALA A N 1
ATOM 3517 C CA . ALA A 1 475 ? -1.004 11.114 -12.200 1.00 96.50 475 ALA A CA 1
ATOM 3518 C C . ALA A 1 475 ? -0.871 10.201 -10.962 1.00 96.50 475 ALA A C 1
ATOM 3520 O O . ALA A 1 475 ? -0.832 8.974 -11.117 1.00 96.50 475 ALA A O 1
ATOM 3521 N N . PRO A 1 476 ? -0.809 10.775 -9.745 1.00 96.62 476 PRO A N 1
ATOM 3522 C CA . PRO A 1 476 ? -0.749 9.981 -8.524 1.00 96.62 476 PRO A CA 1
ATOM 3523 C C . PRO A 1 476 ? -2.048 9.191 -8.315 1.00 96.62 476 PRO A C 1
ATOM 3525 O O . PRO A 1 476 ? -3.124 9.637 -8.720 1.00 96.62 476 PRO A O 1
ATOM 3528 N N . ASP A 1 477 ? -1.949 8.032 -7.668 1.00 97.44 477 ASP A N 1
ATOM 3529 C CA . ASP A 1 477 ? -3.121 7.322 -7.153 1.00 97.44 477 ASP A CA 1
ATOM 3530 C C . ASP A 1 477 ? -3.510 7.922 -5.792 1.00 97.44 477 ASP A C 1
ATOM 3532 O O . ASP A 1 477 ? -2.731 7.871 -4.839 1.00 97.44 477 ASP A O 1
ATOM 3536 N N . ILE A 1 478 ? -4.711 8.492 -5.696 1.00 97.06 478 ILE A N 1
ATOM 3537 C CA . ILE A 1 478 ? -5.227 9.089 -4.458 1.00 97.06 478 ILE A CA 1
ATOM 3538 C C . ILE A 1 478 ? -6.387 8.232 -3.963 1.00 97.06 478 ILE A C 1
ATOM 3540 O O . ILE A 1 478 ? -7.418 8.157 -4.631 1.00 97.06 478 ILE A O 1
ATOM 3544 N N . ALA A 1 479 ? -6.222 7.614 -2.793 1.00 97.19 479 ALA A N 1
ATOM 3545 C CA . ALA A 1 479 ? -7.229 6.789 -2.134 1.00 97.19 479 ALA A CA 1
ATOM 3546 C C . ALA A 1 479 ? -7.422 7.246 -0.681 1.00 97.19 479 ALA A C 1
ATOM 3548 O O . ALA A 1 479 ? -6.446 7.359 0.065 1.00 97.19 479 ALA A O 1
ATOM 3549 N N . PHE A 1 480 ? -8.661 7.514 -0.269 1.00 96.00 480 PHE A N 1
ATOM 3550 C CA . PHE A 1 480 ? -8.963 7.920 1.105 1.00 96.00 480 PHE A CA 1
ATOM 3551 C C . PHE A 1 480 ? -10.389 7.562 1.531 1.00 96.00 480 PHE A C 1
ATOM 3553 O O . PHE A 1 480 ? -11.281 7.416 0.697 1.00 96.00 480 PHE A O 1
ATOM 3560 N N . VAL A 1 481 ? -10.599 7.467 2.843 1.00 94.69 481 VAL A N 1
ATOM 3561 C CA . VAL A 1 481 ? -11.912 7.326 3.482 1.00 94.69 481 VAL A CA 1
ATOM 3562 C C . VAL A 1 481 ? -12.184 8.596 4.292 1.00 94.69 481 VAL A C 1
ATOM 3564 O O . VAL A 1 481 ? -11.407 8.905 5.202 1.00 94.69 481 VAL A O 1
ATOM 3567 N N . PRO A 1 482 ? -13.243 9.365 3.978 1.00 91.50 482 PRO A N 1
ATOM 3568 C CA . PRO A 1 482 ? -13.641 10.512 4.788 1.00 91.50 482 PRO A CA 1
ATOM 3569 C C . PRO A 1 482 ? -13.923 10.104 6.239 1.00 91.50 482 PRO A C 1
ATOM 3571 O O . PRO A 1 482 ? -14.483 9.032 6.489 1.00 91.50 482 PRO A O 1
ATOM 3574 N N . ILE A 1 483 ? -13.573 10.966 7.198 1.00 85.81 483 ILE A N 1
ATOM 3575 C CA . ILE A 1 483 ? -13.971 10.747 8.594 1.00 85.81 483 ILE A CA 1
ATOM 3576 C C . ILE A 1 483 ? -15.498 10.815 8.703 1.00 85.81 483 ILE A C 1
ATOM 3578 O O . ILE A 1 483 ? -16.127 11.752 8.208 1.00 85.81 483 ILE A O 1
ATOM 3582 N N . SER A 1 484 ? -16.089 9.814 9.353 1.00 80.12 484 SER A N 1
ATOM 3583 C CA . SER A 1 484 ? -17.513 9.774 9.692 1.00 80.12 484 SER A CA 1
ATOM 3584 C C . SER A 1 484 ? -17.715 9.052 11.031 1.00 80.12 484 SER A C 1
ATOM 3586 O O . SER A 1 484 ? -16.821 9.065 11.875 1.00 80.12 484 SER A O 1
ATOM 3588 N N . THR A 1 485 ? -18.874 8.427 11.244 1.00 72.69 485 THR A N 1
ATOM 3589 C CA . THR A 1 485 ? -19.237 7.757 12.499 1.00 72.69 485 THR A CA 1
ATOM 3590 C C . THR A 1 485 ? -18.296 6.623 12.885 1.00 72.69 485 THR A C 1
ATOM 3592 O O . THR A 1 485 ? -18.245 6.294 14.058 1.00 72.69 485 THR A O 1
ATOM 3595 N N . TRP A 1 486 ? -17.534 6.045 11.950 1.00 81.00 486 TRP A N 1
ATOM 3596 C CA . TRP A 1 486 ? -16.586 4.960 12.228 1.00 81.00 486 TRP A CA 1
ATOM 3597 C C . TRP A 1 486 ? -15.367 5.388 13.055 1.00 81.00 486 TRP A C 1
ATOM 3599 O O . TRP A 1 486 ? -14.720 4.525 13.639 1.00 81.00 486 TRP A O 1
ATOM 3609 N N . PHE A 1 487 ? -15.031 6.680 13.106 1.00 84.38 487 PHE A N 1
ATOM 3610 C CA . PHE A 1 487 ? -13.806 7.166 13.742 1.00 84.38 487 PHE A CA 1
ATOM 3611 C C . PHE A 1 487 ? -14.035 7.566 15.204 1.00 84.38 487 PHE A C 1
ATOM 3613 O O . PHE A 1 487 ? -14.917 8.366 15.506 1.00 84.38 487 PHE A O 1
ATOM 3620 N N . ASN A 1 488 ? -13.185 7.059 16.094 1.00 83.12 488 ASN A N 1
ATOM 3621 C CA . ASN A 1 488 ? -13.058 7.498 17.478 1.00 83.12 488 ASN A CA 1
ATOM 3622 C C . ASN A 1 488 ? -11.813 8.395 17.622 1.00 83.12 488 ASN A C 1
ATOM 3624 O O . ASN A 1 488 ? -10.712 8.027 17.207 1.00 83.12 488 ASN A O 1
ATOM 3628 N N . ASN A 1 489 ? -11.997 9.591 18.188 1.00 79.62 489 ASN A N 1
ATOM 3629 C CA . ASN A 1 489 ? -10.945 10.591 18.379 1.00 79.62 489 ASN A CA 1
ATOM 3630 C C . ASN A 1 489 ? -10.177 10.442 19.704 1.00 79.62 489 ASN A C 1
ATOM 3632 O O . ASN A 1 489 ? -9.168 11.122 19.876 1.00 79.62 489 ASN A O 1
ATOM 3636 N N . LEU A 1 490 ? -10.634 9.589 20.626 1.00 81.38 490 LEU A N 1
ATOM 3637 C CA . LEU A 1 490 ? -10.011 9.375 21.940 1.00 81.38 490 LEU A CA 1
ATOM 3638 C C . LEU A 1 490 ? -9.142 8.120 21.993 1.00 81.38 490 LEU A C 1
ATOM 3640 O O . LEU A 1 490 ? -8.220 8.024 22.803 1.00 81.38 490 LEU A O 1
ATOM 3644 N N . GLU A 1 491 ? -9.406 7.157 21.118 1.00 87.56 491 GLU A N 1
ATOM 3645 C CA . GLU A 1 491 ? -8.611 5.946 21.000 1.00 87.56 491 GLU A CA 1
ATOM 3646 C C . GLU A 1 491 ? -8.869 5.228 19.677 1.00 87.56 491 GLU A C 1
ATOM 3648 O O . GLU A 1 491 ? -9.839 5.493 18.968 1.00 87.56 491 GLU A O 1
ATOM 3653 N N . GLY A 1 492 ? -7.984 4.300 19.335 1.00 91.25 492 GLY A N 1
ATOM 3654 C CA . GLY A 1 492 ? -8.170 3.442 18.180 1.00 91.25 492 GLY A CA 1
ATOM 3655 C C . GLY A 1 492 ? -6.962 2.573 17.885 1.00 91.25 492 GLY A C 1
ATOM 3656 O O . GLY A 1 492 ? -5.915 2.664 18.526 1.00 91.25 492 GLY A O 1
ATOM 3657 N N . THR A 1 493 ? -7.111 1.722 16.878 1.00 94.81 493 THR A N 1
ATOM 3658 C CA . THR A 1 493 ? -6.032 0.889 16.352 1.00 94.81 493 THR A CA 1
ATOM 3659 C C . THR A 1 493 ? -6.069 0.902 14.833 1.00 94.81 493 THR A C 1
ATOM 3661 O O . THR A 1 493 ? -7.086 0.560 14.236 1.00 94.81 493 THR A O 1
ATOM 3664 N N . VAL A 1 494 ? -4.960 1.276 14.196 1.00 95.94 494 VAL A N 1
ATOM 3665 C CA . VAL A 1 494 ? -4.770 1.189 12.741 1.00 95.94 494 VAL A CA 1
ATOM 3666 C C . VAL A 1 494 ? -3.836 0.026 12.453 1.00 95.94 494 VAL A C 1
ATOM 3668 O O . VAL A 1 494 ? -2.784 -0.086 13.074 1.00 95.94 494 VAL A O 1
ATOM 3671 N N . GLN A 1 495 ? -4.180 -0.811 11.482 1.00 95.94 495 GLN A N 1
ATOM 3672 C CA . GLN A 1 495 ? -3.308 -1.869 10.982 1.00 95.94 495 GLN A CA 1
ATOM 3673 C C . GLN A 1 495 ? -3.296 -1.857 9.459 1.00 95.94 495 GLN A C 1
ATOM 3675 O O . GLN A 1 495 ? -4.307 -1.565 8.821 1.00 95.94 495 GLN A O 1
ATOM 3680 N N . ALA A 1 496 ? -2.142 -2.171 8.876 1.00 95.88 496 ALA A N 1
ATOM 3681 C CA . ALA A 1 496 ? -2.000 -2.293 7.438 1.00 95.88 496 ALA A CA 1
ATOM 3682 C C . ALA A 1 496 ? -1.071 -3.448 7.055 1.00 95.88 496 ALA A C 1
ATOM 3684 O O . ALA A 1 496 ? 0.047 -3.562 7.564 1.00 95.88 496 ALA A O 1
ATOM 3685 N N . LYS A 1 497 ? -1.512 -4.252 6.078 1.00 95.00 497 LYS A N 1
ATOM 3686 C CA . LYS A 1 497 ? -0.660 -5.177 5.321 1.00 95.00 497 LYS A CA 1
ATOM 3687 C C . LYS A 1 497 ? -0.322 -4.562 3.981 1.00 95.00 497 LYS A C 1
ATOM 3689 O O . LYS A 1 497 ? -1.211 -4.144 3.240 1.00 95.00 497 LYS A O 1
ATOM 3694 N N . TYR A 1 498 ? 0.952 -4.547 3.637 1.00 94.31 498 TYR A N 1
ATOM 3695 C CA . TYR A 1 498 ? 1.445 -3.868 2.452 1.00 94.31 498 TYR A CA 1
ATOM 3696 C C . TYR A 1 498 ? 2.741 -4.493 1.940 1.00 94.31 498 TYR A C 1
ATOM 3698 O O . TYR A 1 498 ? 3.374 -5.338 2.571 1.00 94.31 498 TYR A O 1
ATOM 3706 N N . GLN A 1 499 ? 3.138 -4.065 0.752 1.00 92.38 499 GLN A N 1
ATOM 3707 C CA . GLN A 1 499 ? 4.410 -4.391 0.144 1.00 92.38 499 GLN A CA 1
ATOM 3708 C C . GLN A 1 499 ? 4.944 -3.133 -0.535 1.00 92.38 499 GLN A C 1
ATOM 3710 O O . GLN A 1 499 ? 4.434 -2.716 -1.571 1.00 92.38 499 GLN A O 1
ATOM 3715 N N . ALA A 1 500 ? 5.967 -2.519 0.052 1.00 89.00 500 ALA A N 1
ATOM 3716 C CA . ALA A 1 500 ? 6.646 -1.383 -0.557 1.00 89.00 500 ALA A CA 1
ATOM 3717 C C . ALA A 1 500 ? 7.536 -1.852 -1.712 1.00 89.00 500 ALA A C 1
ATOM 3719 O O . ALA A 1 500 ? 8.146 -2.923 -1.644 1.00 89.00 500 ALA A O 1
ATOM 3720 N N . GLN A 1 501 ? 7.636 -1.051 -2.770 1.00 83.88 501 GLN A N 1
ATOM 3721 C CA . GLN A 1 501 ? 8.501 -1.392 -3.891 1.00 83.88 501 GLN A CA 1
ATOM 3722 C C . GLN A 1 501 ? 9.987 -1.218 -3.568 1.00 83.88 501 GLN A C 1
ATOM 3724 O O . GLN A 1 501 ? 10.816 -2.018 -4.004 1.00 83.88 501 GLN A O 1
ATOM 3729 N N . VAL A 1 502 ? 10.320 -0.177 -2.806 1.00 78.31 502 VAL A N 1
ATOM 3730 C CA . VAL A 1 502 ? 11.651 0.031 -2.239 1.00 78.31 502 VAL A CA 1
ATOM 3731 C C . VAL A 1 502 ? 11.518 -0.107 -0.722 1.00 78.31 502 VAL A C 1
ATOM 3733 O O . VAL A 1 502 ? 10.886 0.748 -0.101 1.00 78.31 502 VAL A O 1
ATOM 3736 N N . PRO A 1 503 ? 12.065 -1.175 -0.116 1.00 69.06 503 PRO A N 1
ATOM 3737 C CA . PRO A 1 503 ? 12.054 -1.338 1.334 1.00 69.06 503 PRO A CA 1
ATOM 3738 C C . PRO A 1 503 ? 12.771 -0.184 2.051 1.00 69.06 503 PRO A C 1
ATOM 3740 O O . PRO A 1 503 ? 13.680 0.430 1.489 1.00 69.06 503 PRO A O 1
ATOM 3743 N N . ALA A 1 504 ? 12.396 0.062 3.309 1.00 67.12 504 ALA A N 1
ATOM 3744 C CA . ALA A 1 504 ? 13.039 1.032 4.203 1.00 67.12 504 ALA A CA 1
ATOM 3745 C C . ALA A 1 504 ? 12.984 2.507 3.743 1.00 67.12 504 ALA A C 1
ATOM 3747 O O . ALA A 1 504 ? 13.949 3.257 3.889 1.00 67.12 504 ALA A O 1
ATOM 3748 N N . GLN A 1 505 ? 11.842 2.932 3.194 1.00 74.94 505 GLN A N 1
ATOM 3749 C CA . GLN A 1 505 ? 11.506 4.343 2.959 1.00 74.94 505 GLN A CA 1
ATOM 3750 C C . GLN A 1 505 ? 10.524 4.849 4.028 1.00 74.94 505 GLN A C 1
ATOM 3752 O O . GLN A 1 505 ? 9.829 4.056 4.661 1.00 74.94 505 GLN A O 1
ATOM 3757 N N . THR A 1 506 ? 10.403 6.167 4.179 1.00 84.00 506 THR A N 1
ATOM 3758 C CA . THR A 1 506 ? 9.415 6.820 5.064 1.00 84.00 506 THR A CA 1
ATOM 3759 C C . THR A 1 506 ? 8.102 7.157 4.342 1.00 84.00 506 THR A C 1
ATOM 3761 O O . THR A 1 506 ? 7.355 8.046 4.752 1.00 84.00 506 THR A O 1
ATOM 3764 N N . ASN A 1 507 ? 7.812 6.459 3.239 1.00 90.56 507 ASN A N 1
ATOM 3765 C CA . ASN A 1 507 ? 6.554 6.600 2.507 1.00 90.56 507 ASN A CA 1
ATOM 3766 C C . ASN A 1 507 ? 5.386 6.122 3.373 1.00 90.56 507 ASN A C 1
ATOM 3768 O O . ASN A 1 507 ? 5.532 5.168 4.131 1.00 90.56 507 ASN A O 1
ATOM 3772 N N . ARG A 1 508 ? 4.213 6.740 3.255 1.00 92.31 508 ARG A N 1
ATOM 3773 C CA . ARG A 1 508 ? 3.064 6.426 4.108 1.00 92.31 508 ARG A CA 1
ATOM 3774 C C . ARG A 1 508 ? 2.244 5.276 3.535 1.00 92.31 508 ARG A C 1
ATOM 3776 O O . ARG A 1 508 ? 1.888 5.268 2.359 1.00 92.31 508 ARG A O 1
ATOM 3783 N N . VAL A 1 509 ? 1.936 4.310 4.394 1.00 94.69 509 VAL A N 1
ATOM 3784 C CA . VAL A 1 509 ? 1.061 3.166 4.109 1.00 94.69 509 VAL A CA 1
ATOM 3785 C C . VAL A 1 509 ? -0.376 3.503 4.494 1.00 94.69 509 VAL A C 1
ATOM 3787 O O . VAL A 1 509 ? -1.297 3.266 3.719 1.00 94.69 509 VAL A O 1
ATOM 3790 N N . ALA A 1 510 ? -0.558 4.068 5.683 1.00 95.31 510 ALA A N 1
ATOM 3791 C CA . ALA A 1 510 ? -1.835 4.525 6.207 1.00 95.31 510 ALA A CA 1
ATOM 3792 C C . ALA A 1 510 ? -1.594 5.804 7.006 1.00 95.31 510 ALA A C 1
ATOM 3794 O O . ALA A 1 510 ? -0.614 5.875 7.752 1.00 95.31 510 ALA A O 1
ATOM 3795 N N . SER A 1 511 ? -2.460 6.804 6.853 1.00 94.25 511 SER A N 1
ATOM 3796 C CA . SER A 1 511 ? -2.347 8.047 7.616 1.00 94.25 511 SER A CA 1
ATOM 3797 C C . SER A 1 511 ? -3.712 8.632 7.959 1.00 94.25 511 SER A C 1
ATOM 3799 O O . SER A 1 511 ? -4.523 8.903 7.078 1.00 94.25 511 SER A O 1
ATOM 3801 N N . LEU A 1 512 ? -3.952 8.852 9.247 1.00 92.62 512 LEU A N 1
ATOM 3802 C CA . LEU A 1 512 ? -4.964 9.774 9.750 1.00 92.62 512 LEU A CA 1
ATOM 3803 C C . LEU A 1 512 ? -4.276 11.122 9.935 1.00 92.62 512 LEU A C 1
ATOM 3805 O O . LEU A 1 512 ? -3.547 11.325 10.907 1.00 92.62 512 LEU A O 1
ATOM 3809 N N . PHE A 1 513 ? -4.471 12.013 8.970 1.00 84.88 513 PHE A N 1
ATOM 3810 C CA . PHE A 1 513 ? -3.733 13.268 8.872 1.00 84.88 513 PHE A CA 1
ATOM 3811 C C . PHE A 1 513 ? -4.647 14.468 9.142 1.00 84.88 513 PHE A C 1
ATOM 3813 O O . PHE A 1 513 ? -5.673 14.640 8.468 1.00 84.88 513 PHE A O 1
ATOM 3820 N N . SER A 1 514 ? -4.269 15.315 10.105 1.00 81.81 514 SER A N 1
ATOM 3821 C CA . SER A 1 514 ? -4.909 16.619 10.333 1.00 81.81 514 SER A CA 1
ATOM 3822 C C . SER A 1 514 ? -4.072 17.753 9.729 1.00 81.81 514 SER A C 1
ATOM 3824 O O . SER A 1 514 ? -4.570 18.537 8.913 1.00 81.81 514 SER A O 1
ATOM 3826 N N . SER A 1 515 ? -2.784 17.799 10.077 1.00 74.94 515 SER A N 1
ATOM 3827 C CA . SER A 1 515 ? -1.788 18.756 9.600 1.00 74.94 515 SER A CA 1
ATOM 3828 C C . SER A 1 515 ? -0.367 18.180 9.705 1.00 74.94 515 SER A C 1
ATOM 3830 O O . SER A 1 515 ? -0.143 17.120 10.293 1.00 74.94 515 SER A O 1
ATOM 3832 N N . VAL A 1 516 ? 0.620 18.857 9.104 1.00 69.31 516 VAL A N 1
ATOM 3833 C CA . VAL A 1 516 ? 2.025 18.416 9.145 1.00 69.31 516 VAL A CA 1
ATOM 3834 C C . VAL A 1 516 ? 2.503 18.362 10.598 1.00 69.31 516 VAL A C 1
ATOM 3836 O O . VAL A 1 516 ? 2.644 19.400 11.237 1.00 69.31 516 VAL A O 1
ATOM 3839 N N . GLY A 1 517 ? 2.776 17.152 11.092 1.00 70.50 517 GLY A N 1
ATOM 3840 C CA . GLY A 1 517 ? 3.239 16.903 12.461 1.00 70.50 517 GLY A CA 1
ATOM 3841 C C . GLY A 1 517 ? 2.152 16.469 13.449 1.00 70.50 517 GLY A C 1
ATOM 3842 O O . GLY A 1 517 ? 2.498 16.101 14.557 1.00 70.50 517 GLY A O 1
ATOM 3843 N N . GLN A 1 518 ? 0.874 16.441 13.058 1.00 77.88 518 GLN A N 1
ATOM 3844 C CA . GLN A 1 518 ? -0.218 15.879 13.861 1.00 77.88 518 GLN A CA 1
ATOM 3845 C C . GLN A 1 518 ? -0.892 14.758 13.067 1.00 77.88 518 GLN A C 1
ATOM 3847 O O . GLN A 1 518 ? -1.726 14.994 12.187 1.00 77.88 518 GLN A O 1
ATOM 3852 N N . MET A 1 519 ? -0.479 13.518 13.326 1.00 85.00 519 MET A N 1
ATOM 3853 C CA . MET A 1 519 ? -0.989 12.363 12.590 1.00 85.00 519 MET A CA 1
ATOM 3854 C C . MET A 1 519 ? -0.891 11.069 13.382 1.00 85.00 519 MET A C 1
ATOM 3856 O O . MET A 1 519 ? -0.039 10.931 14.256 1.00 85.00 519 MET A O 1
ATOM 3860 N N . ILE A 1 520 ? -1.717 10.098 13.005 1.00 91.81 520 ILE A N 1
ATOM 3861 C CA . ILE A 1 520 ? -1.473 8.683 13.293 1.00 91.81 520 ILE A CA 1
ATOM 3862 C C . ILE A 1 520 ? -1.102 8.028 11.971 1.00 91.81 520 ILE A C 1
ATOM 3864 O O . ILE A 1 520 ? -1.865 8.118 11.006 1.00 91.81 520 ILE A O 1
ATOM 3868 N N . ALA A 1 521 ? 0.072 7.410 11.888 1.00 93.25 521 ALA A N 1
ATOM 3869 C CA . ALA A 1 521 ? 0.567 6.889 10.623 1.00 93.25 521 ALA A CA 1
ATOM 3870 C C . ALA A 1 521 ? 1.370 5.599 10.768 1.00 93.25 521 ALA A C 1
ATOM 3872 O O . ALA A 1 521 ? 2.027 5.356 11.778 1.00 93.25 521 ALA A O 1
ATOM 3873 N N . ILE A 1 522 ? 1.345 4.813 9.696 1.00 94.06 522 ILE A N 1
ATOM 3874 C CA . ILE A 1 522 ? 2.233 3.676 9.460 1.00 94.06 522 ILE A CA 1
ATOM 3875 C C . ILE A 1 522 ? 3.033 3.995 8.201 1.00 94.06 522 ILE A C 1
ATOM 3877 O O . ILE A 1 522 ? 2.450 4.351 7.170 1.00 94.06 522 ILE A O 1
ATOM 3881 N N . ASP A 1 523 ? 4.356 3.883 8.269 1.00 91.94 523 ASP A N 1
ATOM 3882 C CA . ASP A 1 523 ? 5.231 4.058 7.112 1.00 91.94 523 ASP A CA 1
ATOM 3883 C C . ASP A 1 523 ? 5.678 2.726 6.488 1.00 91.94 523 ASP A C 1
ATOM 3885 O O . ASP A 1 523 ? 5.495 1.640 7.038 1.00 91.94 523 ASP A O 1
ATOM 3889 N N . SER A 1 524 ? 6.283 2.798 5.303 1.00 90.06 524 SER A N 1
ATOM 3890 C CA . SER A 1 524 ? 6.736 1.629 4.552 1.00 90.06 524 SER A CA 1
ATOM 3891 C C . SER A 1 524 ? 7.916 0.888 5.193 1.00 90.06 524 SER A C 1
ATOM 3893 O O . SER A 1 524 ? 8.259 -0.212 4.755 1.00 90.06 524 SER A O 1
ATOM 3895 N N . ASN A 1 525 ? 8.522 1.460 6.231 1.00 88.31 525 ASN A N 1
ATOM 3896 C CA . ASN A 1 525 ? 9.573 0.872 7.050 1.00 88.31 525 ASN A CA 1
ATOM 3897 C C . ASN A 1 525 ? 9.015 0.209 8.327 1.00 88.31 525 ASN A C 1
ATOM 3899 O O . ASN A 1 525 ? 9.790 -0.195 9.195 1.00 88.31 525 ASN A O 1
ATOM 3903 N N . GLY A 1 526 ? 7.684 0.113 8.445 1.00 88.12 526 GLY A N 1
ATOM 3904 C CA . GLY A 1 526 ? 6.973 -0.456 9.590 1.00 88.12 526 GLY A CA 1
ATOM 3905 C C . GLY A 1 526 ? 6.995 0.444 10.825 1.00 88.12 526 GLY A C 1
ATOM 3906 O O . GLY A 1 526 ? 6.589 0.018 11.906 1.00 88.12 526 GLY A O 1
ATOM 3907 N N . GLN A 1 527 ? 7.472 1.685 10.696 1.00 90.44 527 GLN A N 1
ATOM 3908 C CA . GLN A 1 527 ? 7.444 2.632 11.797 1.00 90.44 527 GLN A CA 1
ATOM 3909 C C . GLN A 1 527 ? 6.036 3.168 11.971 1.00 90.44 527 GLN A C 1
ATOM 3911 O O . GLN A 1 527 ? 5.334 3.493 11.011 1.00 90.44 527 GLN A O 1
ATOM 3916 N N . CYS A 1 528 ? 5.651 3.270 13.231 1.00 92.00 528 CYS A N 1
ATOM 3917 C CA . CYS A 1 528 ? 4.375 3.800 13.647 1.00 92.00 528 CYS A CA 1
ATOM 3918 C C . CYS A 1 528 ? 4.599 5.157 14.309 1.00 92.00 528 CYS A C 1
ATOM 3920 O O . CYS A 1 528 ? 5.561 5.350 15.057 1.00 92.00 528 CYS A O 1
ATOM 3922 N N . GLU A 1 529 ? 3.705 6.092 14.035 1.00 90.94 529 GLU A N 1
ATOM 3923 C CA . GLU A 1 529 ? 3.773 7.470 14.503 1.00 90.94 529 GLU A CA 1
ATOM 3924 C C . GLU A 1 529 ? 2.420 7.866 15.085 1.00 90.94 529 GLU A C 1
ATOM 3926 O O . GLU A 1 529 ? 1.382 7.531 14.512 1.00 90.94 529 GLU A O 1
ATOM 3931 N N . VAL A 1 530 ? 2.441 8.561 16.221 1.00 90.81 530 VAL A N 1
ATOM 3932 C CA . VAL A 1 530 ? 1.261 9.145 16.864 1.00 90.81 530 VAL A CA 1
ATOM 3933 C C . VAL A 1 530 ? 1.619 10.566 17.283 1.00 90.81 530 VAL A C 1
ATOM 3935 O O . VAL A 1 530 ? 2.635 10.777 17.944 1.00 90.81 530 VAL A O 1
ATOM 3938 N N . ASP A 1 531 ? 0.808 11.529 16.851 1.00 86.25 531 ASP A N 1
ATOM 3939 C CA . ASP A 1 531 ? 0.995 12.965 17.087 1.00 86.25 531 ASP A CA 1
ATOM 3940 C C . ASP A 1 531 ? 2.401 13.464 16.708 1.00 86.25 531 ASP A C 1
ATOM 3942 O O . ASP A 1 531 ? 3.135 14.057 17.498 1.00 86.25 531 ASP A O 1
ATOM 3946 N N . GLY A 1 532 ? 2.848 13.108 15.499 1.00 78.25 532 GLY A N 1
ATOM 3947 C CA . GLY A 1 532 ? 4.150 13.555 14.990 1.00 78.25 532 GLY A CA 1
ATOM 3948 C C . GLY A 1 532 ? 5.358 12.835 15.592 1.00 78.25 532 GLY A C 1
ATOM 3949 O O . GLY A 1 532 ? 6.501 13.117 15.224 1.00 78.25 532 GLY A O 1
ATOM 3950 N N . THR A 1 533 ? 5.128 11.930 16.548 1.00 85.19 533 THR A N 1
ATOM 3951 C CA . THR A 1 533 ? 6.176 11.251 17.309 1.00 85.19 533 THR A CA 1
ATOM 3952 C C . THR A 1 533 ? 6.199 9.766 16.973 1.00 85.19 533 THR A C 1
ATOM 3954 O O . THR A 1 533 ? 5.192 9.067 17.084 1.00 85.19 533 THR A O 1
ATOM 3957 N N . PHE A 1 534 ? 7.368 9.255 16.580 1.00 88.75 534 PHE A N 1
ATOM 3958 C CA . PHE A 1 534 ? 7.545 7.826 16.337 1.00 88.75 534 PHE A CA 1
ATOM 3959 C C . PHE A 1 534 ? 7.409 7.033 17.639 1.00 88.75 534 PHE A C 1
ATOM 3961 O O . PHE A 1 534 ? 8.169 7.241 18.585 1.00 88.75 534 PHE A O 1
ATOM 3968 N N . VAL A 1 535 ? 6.466 6.092 17.660 1.00 89.38 535 VAL A N 1
ATOM 3969 C CA . VAL A 1 535 ? 6.236 5.164 18.777 1.00 89.38 535 VAL A CA 1
ATOM 3970 C C . VAL A 1 535 ? 6.983 3.841 18.595 1.00 89.38 535 VAL A C 1
ATOM 3972 O O . VAL A 1 535 ? 7.071 3.062 19.539 1.00 89.38 535 VAL A O 1
ATOM 3975 N N . SER A 1 536 ? 7.555 3.586 17.411 1.00 87.00 536 SER A N 1
ATOM 3976 C CA . SER A 1 536 ? 8.414 2.429 17.131 1.00 87.00 536 SER A CA 1
ATOM 3977 C C . SER A 1 536 ? 9.651 2.780 16.289 1.00 87.00 536 SER A C 1
ATOM 3979 O O . SER A 1 536 ? 9.625 3.716 15.480 1.00 87.00 536 SER A O 1
ATOM 3981 N N . PRO A 1 537 ? 10.756 2.024 16.447 1.00 86.25 537 PRO A N 1
ATOM 3982 C CA . PRO A 1 537 ? 11.894 2.100 15.543 1.00 86.25 537 PRO A CA 1
ATOM 3983 C C . PRO A 1 537 ? 11.572 1.449 14.184 1.00 86.25 537 PRO A C 1
ATOM 3985 O O . PRO A 1 537 ? 10.607 0.688 14.077 1.00 86.25 537 PRO A O 1
ATOM 3988 N N . PRO A 1 538 ? 12.410 1.688 13.154 1.00 83.75 538 PRO A N 1
ATOM 3989 C CA . PRO A 1 538 ? 12.410 0.924 11.908 1.00 83.75 538 PRO A CA 1
ATOM 3990 C C . PRO A 1 538 ? 12.288 -0.582 12.139 1.00 83.75 538 PRO A C 1
ATOM 3992 O O . PRO A 1 538 ? 13.149 -1.180 12.784 1.00 83.75 538 PRO A O 1
ATOM 3995 N N . SER A 1 539 ? 11.258 -1.202 11.575 1.00 75.81 539 SER A N 1
ATOM 3996 C CA . SER A 1 539 ? 11.079 -2.650 11.604 1.00 75.81 539 SER A CA 1
ATOM 3997 C C . SER A 1 539 ? 10.487 -3.068 10.270 1.00 75.81 539 SER A C 1
ATOM 3999 O O . SER A 1 539 ? 9.286 -2.963 10.045 1.00 75.81 539 SER A O 1
ATOM 4001 N N . VAL A 1 540 ? 11.347 -3.477 9.335 1.00 70.88 540 VAL A N 1
ATOM 4002 C CA . VAL A 1 540 ? 10.908 -3.846 7.986 1.00 70.88 540 VAL A CA 1
ATOM 4003 C C . VAL A 1 540 ? 9.988 -5.065 8.082 1.00 70.88 540 VAL A C 1
ATOM 4005 O O . VAL A 1 540 ? 10.446 -6.189 8.266 1.00 70.88 540 VAL A O 1
ATOM 4008 N N . GLY A 1 541 ? 8.688 -4.841 7.926 1.00 69.12 541 GLY A N 1
ATOM 4009 C CA . GLY A 1 541 ? 7.671 -5.883 7.919 1.00 69.12 541 GLY A CA 1
ATOM 4010 C C . GLY A 1 541 ? 6.458 -5.404 7.137 1.00 69.12 541 GLY A C 1
ATOM 4011 O O . GLY A 1 541 ? 5.959 -4.313 7.372 1.00 69.12 541 GLY A O 1
ATOM 4012 N N . GLY A 1 542 ? 5.971 -6.208 6.190 1.00 86.56 542 GLY A N 1
ATOM 4013 C CA . GLY A 1 542 ? 4.796 -5.874 5.372 1.00 86.56 542 GLY A CA 1
ATOM 4014 C C . GLY A 1 542 ? 3.460 -5.950 6.123 1.00 86.56 542 GLY A C 1
ATOM 4015 O O . GLY A 1 542 ? 2.423 -6.087 5.481 1.00 86.56 542 GLY A O 1
ATOM 4016 N N . ASN A 1 543 ? 3.482 -5.949 7.457 1.00 92.88 543 ASN A N 1
ATOM 4017 C CA . ASN A 1 543 ? 2.318 -5.984 8.335 1.00 92.88 543 ASN A CA 1
ATOM 4018 C C . ASN A 1 543 ? 2.660 -5.247 9.637 1.00 92.88 543 ASN A C 1
ATOM 4020 O O . ASN A 1 543 ? 3.490 -5.727 10.415 1.00 92.88 543 ASN A O 1
ATOM 4024 N N . ALA A 1 544 ? 2.042 -4.089 9.848 1.00 93.94 544 ALA A N 1
ATOM 4025 C CA . ALA A 1 544 ? 2.281 -3.227 10.998 1.00 93.94 544 ALA A CA 1
ATOM 4026 C C . ALA A 1 544 ? 0.955 -2.721 11.569 1.00 93.94 544 ALA A C 1
ATOM 4028 O O . ALA A 1 544 ? -0.019 -2.548 10.831 1.00 93.94 544 ALA A O 1
ATOM 4029 N N . ALA A 1 545 ? 0.928 -2.480 12.877 1.00 95.62 545 ALA A N 1
ATOM 4030 C CA . ALA A 1 545 ? -0.225 -1.950 13.583 1.00 95.62 545 ALA A CA 1
ATOM 4031 C C . ALA A 1 545 ? 0.196 -0.957 14.667 1.00 95.62 545 ALA A C 1
ATOM 4033 O O . ALA A 1 545 ? 1.217 -1.144 15.328 1.00 95.62 545 ALA A O 1
ATOM 4034 N N . VAL A 1 546 ? -0.625 0.068 14.875 1.00 95.44 546 VAL A N 1
ATOM 4035 C CA . VAL A 1 546 ? -0.476 1.063 15.934 1.00 95.44 546 VAL A CA 1
ATOM 4036 C C . VAL A 1 546 ? -1.792 1.209 16.680 1.00 95.44 546 VAL A C 1
ATOM 4038 O O . VAL A 1 546 ? -2.817 1.527 16.082 1.00 95.44 546 VAL A O 1
ATOM 4041 N N . ALA A 1 547 ? -1.756 0.961 17.984 1.00 95.06 547 ALA A N 1
ATOM 4042 C CA . ALA A 1 547 ? -2.838 1.256 18.911 1.00 95.06 547 ALA A CA 1
ATOM 4043 C C . ALA A 1 547 ? -2.516 2.562 19.640 1.00 95.06 547 ALA A C 1
ATOM 4045 O O . ALA A 1 547 ? -1.372 2.776 20.049 1.00 95.06 547 ALA A O 1
ATOM 4046 N N . PHE A 1 548 ? -3.505 3.435 19.797 1.00 92.44 548 PHE A N 1
ATOM 4047 C CA . PHE A 1 548 ? -3.341 4.751 20.401 1.00 92.44 548 PHE A CA 1
ATOM 4048 C C . PHE A 1 548 ? -4.499 5.075 21.346 1.00 92.44 548 PHE A C 1
ATOM 4050 O O . PHE A 1 548 ? -5.655 4.766 21.071 1.00 92.44 548 PHE A O 1
ATOM 4057 N N . LYS A 1 549 ? -4.156 5.726 22.452 1.00 88.88 549 LYS A N 1
ATOM 4058 C CA . LYS A 1 549 ? -5.006 6.442 23.403 1.00 88.88 549 LYS A CA 1
ATOM 4059 C C . LYS A 1 549 ? -4.153 7.567 23.991 1.00 88.88 549 LYS A C 1
ATOM 4061 O O . LYS A 1 549 ? -2.922 7.479 23.985 1.00 88.88 549 LYS A O 1
ATOM 4066 N N . ALA A 1 550 ? -4.771 8.636 24.483 1.00 85.31 550 ALA A N 1
ATOM 4067 C CA . ALA A 1 550 ? -4.029 9.703 25.149 1.00 85.31 550 ALA A CA 1
ATOM 4068 C C . ALA A 1 550 ? -3.171 9.126 26.292 1.00 85.31 550 ALA A C 1
ATOM 4070 O O . ALA A 1 550 ? -3.676 8.432 27.171 1.00 85.31 550 ALA A O 1
ATOM 4071 N N . GLY A 1 551 ? -1.864 9.389 26.254 1.00 86.31 551 GLY A N 1
ATOM 4072 C CA . GLY A 1 551 ? -0.908 8.878 27.236 1.00 86.31 551 GLY A CA 1
ATOM 4073 C C . GLY A 1 551 ? -0.520 7.403 27.078 1.00 86.31 551 GLY A C 1
ATOM 4074 O O . GLY A 1 551 ? 0.320 6.945 27.848 1.00 86.31 551 GLY A O 1
ATOM 4075 N N . ASP A 1 552 ? -1.049 6.676 26.090 1.00 90.31 552 ASP A N 1
ATOM 4076 C CA . ASP A 1 552 ? -0.742 5.257 25.884 1.00 90.31 552 ASP A CA 1
ATOM 4077 C C . ASP A 1 552 ? -0.861 4.834 24.410 1.00 90.31 552 ASP A C 1
ATOM 4079 O O . ASP A 1 552 ? -1.953 4.684 23.859 1.00 90.31 552 ASP A O 1
ATOM 4083 N N . ALA A 1 553 ? 0.276 4.564 23.777 1.00 93.69 553 ALA A N 1
ATOM 4084 C CA . ALA A 1 553 ? 0.347 3.979 22.448 1.00 93.69 553 ALA A CA 1
ATOM 4085 C C . ALA A 1 553 ? 1.287 2.776 22.414 1.00 93.69 553 ALA A C 1
ATOM 4087 O O . ALA A 1 553 ? 2.312 2.742 23.094 1.00 93.69 553 ALA A O 1
ATOM 4088 N N . ALA A 1 554 ? 0.964 1.815 21.558 1.00 94.69 554 ALA A N 1
ATOM 4089 C CA . ALA A 1 554 ? 1.782 0.643 21.294 1.00 94.69 554 ALA A CA 1
ATOM 4090 C C . ALA A 1 554 ? 1.821 0.367 19.793 1.00 94.69 554 ALA A C 1
ATOM 4092 O O . ALA A 1 554 ? 0.835 0.558 19.082 1.00 94.69 554 ALA A O 1
ATOM 4093 N N . ALA A 1 555 ? 2.963 -0.103 19.313 1.00 94.81 555 ALA A N 1
ATOM 4094 C CA . ALA A 1 555 ? 3.163 -0.476 17.926 1.00 94.81 555 ALA A CA 1
ATOM 4095 C C . ALA A 1 555 ? 3.629 -1.925 17.837 1.00 94.81 555 ALA A C 1
ATOM 4097 O O . ALA A 1 555 ? 4.498 -2.355 18.599 1.00 94.81 555 ALA A O 1
ATOM 4098 N N . ALA A 1 556 ? 3.064 -2.665 16.888 1.00 93.44 556 ALA A N 1
ATOM 4099 C CA . ALA A 1 556 ? 3.467 -4.022 16.570 1.00 93.44 556 ALA A CA 1
ATOM 4100 C C . ALA A 1 556 ? 3.836 -4.142 15.095 1.00 93.44 556 ALA A C 1
ATOM 4102 O O . ALA A 1 556 ? 3.224 -3.517 14.230 1.00 93.44 556 ALA A O 1
ATOM 4103 N N . VAL A 1 557 ? 4.831 -4.971 14.806 1.00 90.88 557 VAL A N 1
ATOM 4104 C CA . VAL A 1 557 ? 5.229 -5.328 13.444 1.00 90.88 557 VAL A CA 1
ATOM 4105 C C . VAL A 1 557 ? 5.671 -6.782 13.450 1.00 90.88 557 VAL A C 1
ATOM 4107 O O . VAL A 1 557 ? 6.409 -7.190 14.345 1.00 90.88 557 VAL A O 1
ATOM 4110 N N . ALA A 1 558 ? 5.249 -7.550 12.444 1.00 84.94 558 ALA A N 1
ATOM 4111 C CA . ALA A 1 558 ? 5.661 -8.944 12.255 1.00 84.94 558 ALA A CA 1
ATOM 4112 C C . ALA A 1 558 ? 5.485 -9.833 13.511 1.00 84.94 558 ALA A C 1
ATOM 4114 O O . ALA A 1 558 ? 6.362 -10.632 13.844 1.00 84.94 558 ALA A O 1
ATOM 4115 N N . GLY A 1 559 ? 4.364 -9.677 14.224 1.00 87.31 559 GLY A N 1
ATOM 4116 C CA . GLY A 1 559 ? 4.005 -10.508 15.375 1.00 87.31 559 GLY A CA 1
ATOM 4117 C C . GLY A 1 559 ? 4.752 -10.163 16.668 1.00 87.31 559 GLY A C 1
ATOM 4118 O O . GLY A 1 559 ? 4.821 -10.989 17.576 1.00 87.31 559 GLY A O 1
ATOM 4119 N N . ALA A 1 560 ? 5.328 -8.965 16.775 1.00 89.25 560 ALA A N 1
ATOM 4120 C CA . ALA A 1 560 ? 5.992 -8.500 17.988 1.00 89.25 560 ALA A CA 1
ATOM 4121 C C . ALA A 1 560 ? 5.689 -7.026 18.265 1.00 89.25 560 ALA A C 1
ATOM 4123 O O . ALA A 1 560 ? 5.598 -6.222 17.338 1.00 89.25 560 ALA A O 1
ATOM 4124 N N . ILE A 1 561 ? 5.596 -6.659 19.546 1.00 92.69 561 ILE A N 1
ATOM 4125 C CA . ILE A 1 561 ? 5.587 -5.251 19.960 1.00 92.69 561 ILE A CA 1
ATOM 4126 C C . ILE A 1 561 ? 6.970 -4.665 19.676 1.00 92.69 561 ILE A C 1
ATOM 4128 O O . ILE A 1 561 ? 7.977 -5.142 20.199 1.00 92.69 561 ILE A O 1
ATOM 4132 N N . THR A 1 562 ? 7.016 -3.634 18.839 1.00 90.81 562 THR A N 1
ATOM 4133 C CA . THR A 1 562 ? 8.253 -2.961 18.427 1.00 90.81 562 THR A CA 1
ATOM 4134 C C . THR A 1 562 ? 8.483 -1.654 19.168 1.00 90.81 562 THR A C 1
ATOM 4136 O O . THR A 1 562 ? 9.619 -1.188 19.230 1.00 90.81 562 THR A O 1
ATOM 4139 N N . GLY A 1 563 ? 7.447 -1.079 19.777 1.00 89.31 563 GLY A N 1
ATOM 4140 C CA . GLY A 1 563 ? 7.591 0.100 20.617 1.00 89.31 563 GLY A CA 1
ATOM 4141 C C . GLY A 1 563 ? 6.313 0.487 21.349 1.00 89.31 563 GLY A C 1
ATOM 4142 O O . GLY A 1 563 ? 5.235 -0.053 21.094 1.00 89.31 563 GLY A O 1
ATOM 4143 N N . ALA A 1 564 ? 6.470 1.402 22.299 1.00 91.38 564 ALA A N 1
ATOM 4144 C CA . ALA A 1 564 ? 5.397 1.985 23.087 1.00 91.38 564 ALA A CA 1
ATOM 4145 C C . ALA A 1 564 ? 5.708 3.461 23.353 1.00 91.38 564 ALA A C 1
ATOM 4147 O O . ALA A 1 564 ? 6.873 3.867 23.354 1.00 91.38 564 ALA A O 1
ATOM 4148 N N . GLY A 1 565 ? 4.676 4.258 23.595 1.00 87.19 565 GLY A N 1
ATOM 4149 C CA . GLY A 1 565 ? 4.809 5.683 23.860 1.00 87.19 565 GLY A CA 1
ATOM 4150 C C . GLY A 1 565 ? 3.655 6.228 24.684 1.00 87.19 565 GLY A C 1
ATOM 4151 O O . GLY A 1 565 ? 2.665 5.546 24.923 1.00 87.19 565 GLY A O 1
ATOM 4152 N N . THR A 1 566 ? 3.784 7.485 25.092 1.00 89.81 566 THR A N 1
ATOM 4153 C CA . THR A 1 566 ? 2.756 8.214 25.845 1.00 89.81 566 THR A CA 1
ATOM 4154 C C . THR A 1 566 ? 2.356 9.486 25.088 1.00 89.81 566 THR A C 1
ATOM 4156 O O . THR A 1 566 ? 2.643 10.591 25.559 1.00 89.81 566 THR A O 1
ATOM 4159 N N . PRO A 1 567 ? 1.815 9.366 23.863 1.00 82.50 567 PRO A N 1
ATOM 4160 C CA . PRO A 1 567 ? 1.585 10.517 23.000 1.00 82.50 567 PRO A CA 1
ATOM 4161 C C . PRO A 1 567 ? 0.360 11.318 23.457 1.00 82.50 567 PRO A C 1
ATOM 4163 O O . PRO A 1 567 ? -0.527 10.798 24.141 1.00 82.50 567 PRO A O 1
ATOM 4166 N N . ALA A 1 568 ? 0.292 12.583 23.046 1.00 83.69 568 ALA A N 1
ATOM 4167 C CA . ALA A 1 568 ? -0.993 13.262 22.950 1.00 83.69 568 ALA A CA 1
ATOM 4168 C C . ALA A 1 568 ? -1.748 12.733 21.718 1.00 83.69 568 ALA A C 1
ATOM 4170 O O . ALA A 1 568 ? -1.169 12.058 20.867 1.00 83.69 568 ALA A O 1
ATOM 4171 N N . LEU A 1 569 ? -3.051 12.990 21.637 1.00 81.06 569 LEU A N 1
ATOM 4172 C CA . LEU A 1 569 ? -3.815 12.652 20.438 1.00 81.06 569 LEU A CA 1
ATOM 4173 C C . LEU A 1 569 ? -3.857 13.856 19.499 1.00 81.06 569 LEU A C 1
ATOM 4175 O O . LEU A 1 569 ? -4.030 14.978 19.981 1.00 81.06 569 LEU A O 1
ATOM 4179 N N . PRO A 1 570 ? -3.699 13.637 18.182 1.00 72.06 570 PRO A N 1
ATOM 4180 C CA . PRO A 1 570 ? -3.748 14.721 17.215 1.00 72.06 570 PRO A CA 1
ATOM 4181 C C . PRO A 1 570 ? -5.156 15.325 17.134 1.00 72.06 570 PRO A C 1
ATOM 4183 O O . PRO A 1 570 ? -6.156 14.647 17.382 1.00 72.06 570 PRO A O 1
ATOM 4186 N N . ASP A 1 571 ? -5.235 16.587 16.704 1.00 73.19 571 ASP A N 1
ATOM 4187 C CA . ASP A 1 571 ? -6.503 17.230 16.348 1.00 73.19 571 ASP A CA 1
ATOM 4188 C C . ASP A 1 571 ? -7.233 16.458 15.232 1.00 73.19 571 ASP A C 1
ATOM 4190 O O . ASP A 1 571 ? -6.620 15.708 14.469 1.00 73.19 571 ASP A O 1
ATOM 4194 N N . PHE A 1 572 ? -8.548 16.672 15.112 1.00 71.62 572 PHE A N 1
ATOM 4195 C CA . PHE A 1 572 ? -9.437 15.912 14.225 1.00 71.62 572 PHE A CA 1
ATOM 4196 C C . PHE A 1 572 ? -8.869 15.733 12.796 1.00 71.62 572 PHE A C 1
ATOM 4198 O O . PHE A 1 572 ? -8.754 16.716 12.050 1.00 71.62 572 PHE A O 1
ATOM 4205 N N . PRO A 1 573 ? -8.530 14.495 12.374 1.00 81.56 573 PRO A N 1
ATOM 4206 C CA . PRO A 1 573 ? -8.055 14.233 11.021 1.00 81.56 573 PRO A CA 1
ATOM 4207 C C . PRO A 1 573 ? -9.168 14.482 9.998 1.00 81.56 573 PRO A C 1
ATOM 4209 O O . PRO A 1 573 ? -10.356 14.417 10.308 1.00 81.56 573 PRO A O 1
ATOM 4212 N N . LYS A 1 574 ? -8.794 14.765 8.746 1.00 82.19 574 LYS A N 1
ATOM 4213 C CA . LYS A 1 574 ? -9.778 15.012 7.669 1.00 82.19 574 LYS A CA 1
ATOM 4214 C C . LYS A 1 574 ? -10.256 13.732 6.993 1.00 82.19 574 LYS A C 1
ATOM 4216 O O . LYS A 1 574 ? -11.397 13.645 6.544 1.00 82.19 574 LYS A O 1
ATOM 4221 N N . ALA A 1 575 ? -9.360 12.760 6.889 1.00 91.06 575 ALA A N 1
ATOM 4222 C CA . ALA A 1 575 ? -9.597 11.475 6.262 1.00 91.06 575 ALA A CA 1
ATOM 4223 C C . ALA A 1 575 ? -8.548 10.470 6.741 1.00 91.06 575 ALA A C 1
ATOM 4225 O O . ALA A 1 575 ? -7.477 10.848 7.225 1.00 91.06 575 ALA A O 1
ATOM 4226 N N . LEU A 1 576 ? -8.851 9.194 6.537 1.00 94.19 576 LEU A N 1
ATOM 4227 C CA . LEU A 1 576 ? -7.861 8.131 6.502 1.00 94.19 576 LEU A CA 1
ATOM 4228 C C . LEU A 1 576 ? -7.346 8.006 5.069 1.00 94.19 576 LEU A C 1
ATOM 4230 O O . LEU A 1 576 ? -8.092 7.601 4.181 1.00 94.19 576 LEU A O 1
ATOM 4234 N N . TYR A 1 577 ? -6.088 8.365 4.836 1.00 95.81 577 TYR A N 1
ATOM 4235 C CA . TYR A 1 577 ? -5.414 8.214 3.550 1.00 95.81 577 TYR A CA 1
ATOM 4236 C C . TYR A 1 577 ? -4.794 6.823 3.424 1.00 95.81 577 TYR A C 1
ATOM 4238 O O . TYR A 1 577 ? -4.133 6.326 4.340 1.00 95.81 577 TYR A O 1
ATOM 4246 N N . LEU A 1 578 ? -5.003 6.204 2.263 1.00 96.75 578 LEU A N 1
ATOM 4247 C CA . LEU A 1 578 ? -4.531 4.869 1.928 1.00 96.75 578 LEU A CA 1
ATOM 4248 C C . LEU A 1 578 ? -3.336 5.004 0.981 1.00 96.75 578 LEU A C 1
ATOM 4250 O O . LEU A 1 578 ? -3.483 5.377 -0.181 1.00 96.75 578 LEU A O 1
ATOM 4254 N N . GLY A 1 579 ? -2.140 4.713 1.485 1.00 95.19 579 GLY A N 1
ATOM 4255 C CA . GLY A 1 579 ? -0.901 4.734 0.709 1.00 95.19 579 GLY A CA 1
ATOM 4256 C C . GLY A 1 579 ? -0.351 6.129 0.388 1.00 95.19 579 GLY A C 1
ATOM 4257 O O . GLY A 1 579 ? 0.394 6.272 -0.578 1.00 95.19 579 GLY A O 1
ATOM 4258 N N . SER A 1 580 ? -0.714 7.163 1.151 1.00 94.31 580 SER A N 1
ATOM 4259 C CA . SER A 1 580 ? -0.124 8.509 1.068 1.00 94.31 580 SER A CA 1
ATOM 4260 C C . SER A 1 580 ? -0.273 9.242 2.403 1.00 94.31 580 SER A C 1
ATOM 4262 O O . SER A 1 580 ? -1.011 8.782 3.275 1.00 94.31 580 SER A O 1
ATOM 4264 N N . LEU A 1 581 ? 0.440 10.358 2.578 1.00 92.50 581 LEU A N 1
ATOM 4265 C CA . LEU A 1 581 ? 0.280 11.202 3.766 1.00 92.50 581 LEU A CA 1
ATOM 4266 C C . LEU A 1 581 ? -1.073 11.926 3.750 1.00 92.50 581 LEU A C 1
ATOM 4268 O O . LEU A 1 581 ? -1.816 11.910 4.723 1.00 92.50 581 LEU A O 1
ATOM 4272 N N . ASP A 1 582 ? -1.363 12.572 2.627 1.00 90.75 582 ASP A N 1
ATOM 4273 C CA . ASP A 1 582 ? -2.437 13.553 2.467 1.00 90.75 582 ASP A CA 1
ATOM 4274 C C . ASP A 1 582 ? -3.025 13.551 1.043 1.00 90.75 582 ASP A C 1
ATOM 4276 O O . ASP A 1 582 ? -3.681 14.502 0.614 1.00 90.75 582 ASP A O 1
ATOM 4280 N N . GLY A 1 583 ? -2.736 12.507 0.261 1.00 91.75 583 GLY A N 1
ATOM 4281 C CA . GLY A 1 583 ? -3.051 12.446 -1.165 1.00 91.75 583 GLY A CA 1
ATOM 4282 C C . GLY A 1 583 ? -2.168 13.328 -2.055 1.00 91.75 583 GLY A C 1
ATOM 4283 O O . GLY A 1 583 ? -2.415 13.381 -3.257 1.00 91.75 583 GLY A O 1
ATOM 4284 N N . GLN A 1 584 ? -1.156 14.017 -1.513 1.00 91.00 584 GLN A N 1
ATOM 4285 C CA . GLN A 1 584 ? -0.257 14.902 -2.271 1.00 91.00 584 GLN A CA 1
ATOM 4286 C C . GLN A 1 584 ? 1.215 14.494 -2.173 1.00 91.00 584 GLN A C 1
ATOM 4288 O O . GLN A 1 584 ? 1.991 14.772 -3.088 1.00 91.00 584 GLN A O 1
ATOM 4293 N N . SER A 1 585 ? 1.622 13.850 -1.078 1.00 91.25 585 SER A N 1
ATOM 4294 C CA . SER A 1 585 ? 3.025 13.526 -0.818 1.00 91.25 585 SER A CA 1
ATOM 4295 C C . SER A 1 585 ? 3.228 12.172 -0.126 1.00 91.25 585 SER A C 1
ATOM 4297 O O . SER A 1 585 ? 2.290 11.551 0.377 1.00 91.25 585 SER A O 1
ATOM 4299 N N . GLN A 1 586 ? 4.489 11.712 -0.121 1.00 91.31 586 GLN A N 1
ATOM 4300 C CA . GLN A 1 586 ? 4.944 10.486 0.552 1.00 91.31 586 GLN A CA 1
ATOM 4301 C C . GLN A 1 586 ? 4.128 9.236 0.184 1.00 91.31 586 GLN A C 1
ATOM 4303 O O . GLN A 1 586 ? 3.757 8.447 1.052 1.00 91.31 586 GLN A O 1
ATOM 4308 N N . PHE A 1 587 ? 3.831 9.056 -1.101 1.00 93.56 587 PHE A N 1
ATOM 4309 C CA . PHE A 1 587 ? 3.077 7.898 -1.576 1.00 93.56 587 PHE A CA 1
ATOM 4310 C C . PHE A 1 587 ? 3.827 6.594 -1.315 1.00 93.56 587 PHE A C 1
ATOM 4312 O O . PHE A 1 587 ? 5.042 6.533 -1.496 1.00 93.56 587 PHE A O 1
ATOM 4319 N N . LEU A 1 588 ? 3.088 5.541 -0.961 1.00 93.75 588 LEU A N 1
ATOM 4320 C CA . LEU A 1 588 ? 3.599 4.199 -0.679 1.00 93.75 588 LEU A CA 1
ATOM 4321 C C . LEU A 1 588 ? 4.574 3.709 -1.756 1.00 93.75 588 LEU A C 1
ATOM 4323 O O . LEU A 1 588 ? 5.619 3.151 -1.417 1.00 93.75 588 LEU A O 1
ATOM 4327 N N . ASN A 1 589 ? 4.243 3.947 -3.032 1.00 93.31 589 ASN A N 1
ATOM 4328 C CA . ASN A 1 589 ? 4.932 3.378 -4.191 1.00 93.31 589 ASN A CA 1
ATOM 4329 C C . ASN A 1 589 ? 5.050 1.861 -4.028 1.00 93.31 589 ASN A C 1
ATOM 4331 O O . ASN A 1 589 ? 6.130 1.304 -3.826 1.00 93.31 589 ASN A O 1
ATOM 4335 N N . GLY A 1 590 ? 3.899 1.199 -4.003 1.00 94.25 590 GLY A N 1
ATOM 4336 C CA . GLY A 1 590 ? 3.793 -0.216 -3.685 1.00 94.25 590 GLY A CA 1
ATOM 4337 C C . GLY A 1 590 ? 2.345 -0.670 -3.600 1.00 94.25 590 GLY A C 1
ATOM 4338 O O . GLY A 1 590 ? 1.436 0.002 -4.085 1.00 94.25 590 GLY A O 1
ATOM 4339 N N . TRP A 1 591 ? 2.133 -1.823 -2.976 1.00 95.50 591 TRP A N 1
ATOM 4340 C CA . TRP A 1 591 ? 0.837 -2.486 -2.919 1.00 95.50 591 TRP A CA 1
ATOM 4341 C C . TRP A 1 591 ? 0.286 -2.492 -1.500 1.00 95.50 591 TRP A C 1
ATOM 4343 O O . TRP A 1 591 ? 0.939 -2.989 -0.583 1.00 95.50 591 TRP A O 1
ATOM 4353 N N . LEU A 1 592 ? -0.930 -1.985 -1.325 1.00 96.31 592 LEU A N 1
ATOM 4354 C CA . LEU A 1 592 ? -1.704 -2.138 -0.098 1.00 96.31 592 LEU A CA 1
ATOM 4355 C C . LEU A 1 592 ? -2.546 -3.415 -0.214 1.00 96.31 592 LEU A C 1
ATOM 4357 O O . LEU A 1 592 ? -3.302 -3.560 -1.171 1.00 96.31 592 LEU A O 1
ATOM 4361 N N . LYS A 1 593 ? -2.389 -4.354 0.723 1.00 96.06 593 LYS A N 1
ATOM 4362 C CA . LYS A 1 593 ? -3.083 -5.657 0.733 1.00 96.06 593 LYS A CA 1
ATOM 4363 C C . LYS A 1 593 ? -4.315 -5.628 1.619 1.00 96.06 593 LYS A C 1
ATOM 4365 O O . LYS A 1 593 ? -5.379 -6.042 1.188 1.00 96.06 593 LYS A O 1
ATOM 4370 N N . GLN A 1 594 ? -4.163 -5.099 2.826 1.00 95.38 594 GLN A N 1
ATOM 4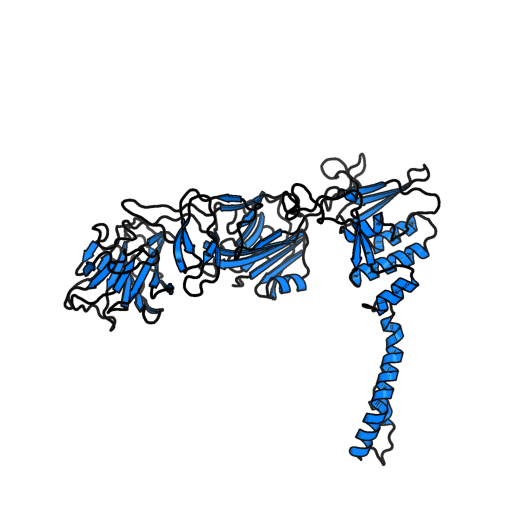371 C CA . GLN A 1 594 ? -5.227 -5.017 3.816 1.00 95.38 594 GLN A CA 1
ATOM 4372 C C . GLN A 1 594 ? -5.049 -3.739 4.629 1.00 95.38 594 GLN A C 1
ATOM 4374 O O . GLN A 1 594 ? -3.914 -3.333 4.885 1.00 95.38 594 GLN A O 1
ATOM 4379 N N . LEU A 1 595 ? -6.149 -3.130 5.055 1.00 96.38 595 LEU A N 1
ATOM 4380 C CA . LEU A 1 595 ? -6.129 -2.052 6.035 1.00 96.38 595 LEU A CA 1
ATOM 4381 C C . LEU A 1 595 ? -7.317 -2.203 6.976 1.00 96.38 595 LEU A C 1
ATOM 4383 O O . LEU A 1 595 ? -8.448 -2.336 6.515 1.00 96.38 595 LEU A O 1
ATOM 4387 N N . THR A 1 596 ? -7.074 -2.151 8.282 1.00 94.62 596 THR A N 1
ATOM 4388 C CA . THR A 1 596 ? -8.144 -2.180 9.284 1.00 94.62 596 THR A CA 1
ATOM 4389 C C . THR A 1 596 ? -8.040 -1.008 10.245 1.00 94.62 596 THR A C 1
ATOM 4391 O O . THR A 1 596 ? -6.936 -0.590 10.602 1.00 94.62 596 THR A O 1
ATOM 4394 N N . TYR A 1 597 ? -9.192 -0.511 10.680 1.00 94.81 597 TYR A N 1
ATOM 4395 C CA . TYR A 1 597 ? -9.313 0.442 11.773 1.00 94.81 597 TYR A CA 1
ATOM 4396 C C . TYR A 1 597 ? -10.271 -0.116 12.822 1.00 94.81 597 TYR A C 1
ATOM 4398 O O . TYR A 1 597 ? -11.383 -0.526 12.494 1.00 94.81 597 TYR A O 1
ATOM 4406 N N . GLN A 1 598 ? -9.844 -0.114 14.078 1.00 91.75 598 GLN A N 1
ATOM 4407 C CA . GLN A 1 598 ? -10.687 -0.405 15.231 1.00 91.75 598 GLN A CA 1
ATOM 4408 C C . GLN A 1 598 ? -10.864 0.886 16.033 1.00 91.75 598 GLN A C 1
ATOM 4410 O O . GLN A 1 598 ? -9.864 1.549 16.313 1.00 91.75 598 GLN A O 1
ATOM 4415 N N . PRO A 1 599 ? -12.089 1.242 16.441 1.00 87.12 599 PRO A N 1
ATOM 4416 C CA . PRO A 1 599 ? -12.357 2.451 17.221 1.00 87.12 599 PRO A CA 1
ATOM 4417 C C . PRO A 1 599 ? -12.038 2.303 18.714 1.00 87.12 599 PRO A C 1
ATOM 4419 O O . PRO A 1 599 ? -12.532 3.073 19.532 1.00 87.12 599 PRO A O 1
ATOM 4422 N N . SER A 1 600 ? -11.243 1.298 19.071 1.00 85.06 600 SER A N 1
ATOM 4423 C CA . SER A 1 600 ? -10.739 1.064 20.417 1.00 85.06 600 SER A CA 1
ATOM 4424 C C . SER A 1 600 ? -9.239 0.785 20.378 1.00 85.06 600 SER A C 1
ATOM 4426 O O . SER A 1 600 ? -8.686 0.298 19.378 1.00 85.06 600 SER A O 1
ATOM 4428 N N . ARG A 1 601 ? -8.557 1.099 21.480 1.00 88.38 601 ARG A N 1
ATOM 4429 C CA . ARG A 1 601 ? -7.150 0.737 21.665 1.00 88.38 601 ARG A CA 1
ATOM 4430 C C . ARG A 1 601 ? -7.063 -0.747 22.023 1.00 88.38 601 ARG A C 1
ATOM 4432 O O . ARG A 1 601 ? -7.336 -1.131 23.158 1.00 88.38 601 ARG A O 1
ATOM 4439 N N . LEU A 1 602 ? -6.644 -1.581 21.076 1.00 87.44 602 LEU A N 1
ATOM 4440 C CA . LEU A 1 602 ? -6.492 -3.014 21.318 1.00 87.44 602 LEU A CA 1
ATOM 4441 C C . LEU A 1 602 ? -5.364 -3.315 22.315 1.00 87.44 602 LEU A C 1
ATOM 4443 O O . LEU A 1 602 ? -4.372 -2.586 22.413 1.00 87.44 602 LEU A O 1
ATOM 4447 N N . GLY A 1 603 ? -5.513 -4.421 23.048 1.00 86.12 603 GLY A N 1
ATOM 4448 C CA . GLY A 1 603 ? -4.476 -4.929 23.941 1.00 86.12 603 GLY A CA 1
ATOM 4449 C C . GLY A 1 603 ? -3.236 -5.394 23.172 1.00 86.12 603 GLY A C 1
ATOM 4450 O O . GLY A 1 603 ? -3.306 -5.763 22.000 1.00 86.12 603 GLY A O 1
ATOM 4451 N N . ASN A 1 604 ? -2.078 -5.425 23.840 1.00 88.50 604 ASN A N 1
ATOM 4452 C CA . ASN A 1 604 ? -0.811 -5.792 23.192 1.00 88.50 604 ASN A CA 1
ATOM 4453 C C . ASN A 1 604 ? -0.833 -7.214 22.596 1.00 88.50 604 ASN A C 1
ATOM 4455 O O . ASN A 1 604 ? -0.199 -7.450 21.571 1.00 88.50 604 ASN A O 1
ATOM 4459 N N . SER A 1 605 ? -1.560 -8.154 23.211 1.00 85.25 605 SER A N 1
ATOM 4460 C CA . SER A 1 605 ? -1.750 -9.515 22.686 1.00 85.25 605 SER A CA 1
ATOM 4461 C C . SER A 1 605 ? -2.494 -9.523 21.353 1.00 85.25 605 SER A C 1
ATOM 4463 O O . SER A 1 605 ? -2.080 -10.210 20.420 1.00 85.25 605 SER A O 1
ATOM 4465 N N . ASP A 1 606 ? -3.548 -8.719 21.241 1.00 87.88 606 ASP A N 1
ATOM 4466 C CA . ASP A 1 606 ? -4.367 -8.630 20.032 1.00 87.88 606 ASP A CA 1
ATOM 4467 C C . ASP A 1 606 ? -3.613 -7.882 18.930 1.00 87.88 606 ASP A C 1
ATOM 4469 O O . ASP A 1 606 ? -3.649 -8.270 17.763 1.00 87.88 606 ASP A O 1
ATOM 4473 N N . LEU A 1 607 ? -2.839 -6.859 19.306 1.00 88.69 607 LEU A N 1
ATOM 4474 C CA . LEU A 1 607 ? -1.971 -6.125 18.389 1.00 88.69 607 LEU A CA 1
ATOM 4475 C C . LEU A 1 607 ? -0.878 -7.027 17.783 1.00 88.69 607 LEU A C 1
ATOM 4477 O O . LEU A 1 607 ? -0.576 -6.941 16.589 1.00 88.69 607 LEU A O 1
ATOM 4481 N N . ILE A 1 608 ? -0.316 -7.938 18.585 1.00 88.19 608 ILE A N 1
ATOM 4482 C CA . ILE A 1 608 ? 0.587 -8.992 18.104 1.00 88.19 608 ILE A CA 1
ATOM 4483 C C . ILE A 1 608 ? -0.150 -9.922 17.132 1.00 88.19 608 ILE A C 1
ATOM 4485 O O . ILE A 1 608 ? 0.342 -1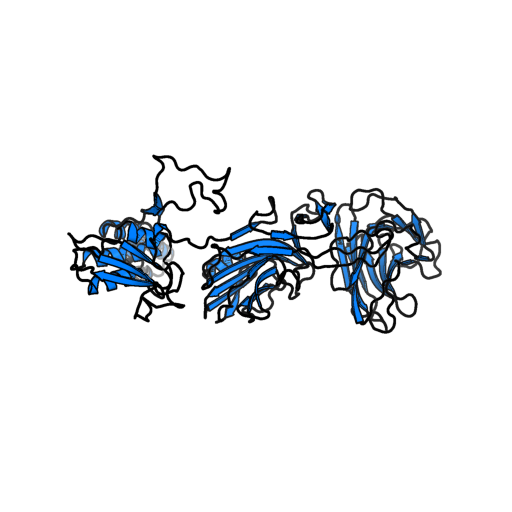0.159 16.027 1.00 88.19 608 ILE A O 1
ATOM 4489 N N . ALA A 1 609 ? -1.340 -10.407 17.498 1.00 88.31 609 ALA A N 1
ATOM 4490 C CA . ALA A 1 609 ? -2.115 -11.324 16.662 1.00 88.31 609 ALA A CA 1
ATOM 4491 C C . ALA A 1 609 ? -2.469 -10.719 15.289 1.00 88.31 609 ALA A C 1
ATOM 4493 O O . ALA A 1 609 ? -2.399 -11.408 14.275 1.00 88.31 609 ALA A O 1
ATOM 4494 N N . LEU A 1 610 ? -2.769 -9.417 15.230 1.00 88.44 610 LEU A N 1
ATOM 4495 C CA . LEU A 1 610 ? -3.034 -8.693 13.979 1.00 88.44 610 LEU A CA 1
ATOM 4496 C C . LEU A 1 610 ? -1.814 -8.590 13.051 1.00 88.44 610 LEU A C 1
ATOM 4498 O O . LEU A 1 610 ? -1.960 -8.455 11.830 1.00 88.44 610 LEU A O 1
ATOM 4502 N N . THR A 1 611 ? -0.610 -8.620 13.625 1.00 88.38 611 THR A N 1
ATOM 4503 C CA . THR A 1 611 ? 0.648 -8.420 12.892 1.00 88.38 611 THR A CA 1
ATOM 4504 C C . THR A 1 611 ? 1.414 -9.706 12.604 1.00 88.38 611 THR A C 1
ATOM 4506 O O . THR A 1 611 ? 2.466 -9.642 11.964 1.00 88.38 611 THR A O 1
ATOM 4509 N N . THR A 1 612 ? 0.880 -10.850 13.038 1.00 84.69 612 THR A N 1
ATOM 4510 C CA . THR A 1 612 ? 1.378 -12.190 12.692 1.00 84.69 612 THR A CA 1
ATOM 4511 C C . THR A 1 612 ? 0.978 -12.541 11.259 1.00 84.69 612 THR A C 1
ATOM 4513 O O . THR A 1 612 ? 1.790 -13.197 10.570 1.00 84.69 612 THR A O 1
#

Radius of gyration: 34.57 Å; chains: 1; bounding box: 79×78×93 Å

Sequence (612 aa):
MADISNYIGLITTEHSDKPKFMAMVEAVVQPMVDALNASQGLPADFDLDLAIGAQLDVVGLWVGISRNVNAPLSGVYFSLDVVGLGFDQGAWKGPFDPDTGIISLDDETYRILIRAKIGANRWDGTLGQSKQILDLIFSGDTHVFIEDRQDMSILLGISGEIPSAVFLALLTGGYIPIKPEGVRMSVYVVTSVSGAPIFGFDMNNEYVAGFDVGAWGGNPDNVVYPQPLAFEFTSGPLDSLITFSRTDVGTRFNASGVLETVAANLPRFDYDPVSLQPRGMLIEEQRANLILQSANLADAAWTKSNVTVTAGAALAPDGTMTAGKVIGASGSSGSRFIASTAGNVSNVVVTGSIFIKAAEYSKLRLNLSNFATDSRGVYIDVATASIYQTDTNGPDFSNISGSVVNCGNGWYRCTVTAMKGTANTVVRLALDPKDNSGASAGDGTSGFYAWGGQLEIGNGVTSLIPTTSSQSVRAPDIAFVPISTWFNNLEGTVQAKYQAQVPAQTNRVASLFSSVGQMIAIDSNGQCEVDGTFVSPPSVGGNAAVAFKAGDAAAAVAGAITGAGTPALPDFPKALYLGSLDGQSQFLNGWLKQLTYQPSRLGNSDLIALTT

Secondary structure (DSSP, 8-state):
---THHHHTTS-TTTTT-HHHHHHHHHHHHHHHHHHHHHHHHHHHT-TTT--HHHHHHHHHHHT--SEEEEE--SSB--TT-TTSSTTTSBP--TTS-SEEEEEPPHHHHHHHHHHHHHHHT--S-HHHHHHHHHHHS-TTEEEEEEE-SSSEEEEEEEESPPPHHHHHHHHTTSS--S-TT-EEEEEEEESSTTBPEE-SS-BSSSEE-TTT-B-EE-GGG--PPPPEEEESSSSSPPTT-EEE-SS-EEEE-TTS-EEEEPTT--EEEE-TTT--EEEEEE---EEE--SSTT-TTSTTSEEESEEEEEEEE--TTSSTTEEEEEEPSBS-S--EEEPPPEE--SEEEEEEEEEEESS--EEEEEEE-SSS-EEEEEEETTTTEEEEEPPP-SSEEEEEEEEEE-STTEEEEEEEEEE-SS-SEEEEEEEE--TTSSS-B-SS-EEEEEEEEEEESSS--S----SSS-EEEPPPEEEEE--TT--SSEEEEEEEEEESSSS---EEEEEEEETTEEEEEETTS-EEETTEESS-----SEEEEEEETTEEEEEETTEEEEEE-PPPPS--SEEEESSSSSSS-B--EEEEEEEEESS---HHHHHHHH-

InterPro domains:
  IPR021283 Bacteriophage baseplate wedge 1 protein [PF11041] (7-186)

Foldseek 3Di:
DDDVCVVLVPDDPVCNPPPVVSVVVCVVCVVVSVVVVVVVCVVVCLPLVRHADPSVQVLCVVLPAHQKAWFFDDPAAADPPDPQRHPPRGHHDDPPRDRTDIDGDHSVLSSLLSQLSNLLVPDPLDQVSLLVSVCSNADDQWDWHWDDPVPLEIEIEIFAADDDSVSLRCVVVCSRVSHDPSRHHDAYWYFQAHGAAADDPPDDDSNYDHPPGHGHTDGSVPRQAQDKDKDFFQDDAGDPLKQKFWQAWFWAQALCLAIDIDGTRGWDQHAQSAVSGTQGTFFDAKWWFPFAPQFALQDPQKDWDQKHWAALPDQDSNRGSGWIWIAGHADADDFGKIKGHKDFAAQFKKKKKWKWAADQAQWKWKWKDQVPFDIWTFIDGLVVQDTPDGDDDDPFWHPWDWGWDDSPPRITIIMIMTGGHHPGRIIITMIGWAHNVRGSHGRRPGGIIIGQIGMITDDDDAGGDDHHRDMDMTHTIWMWRFDDSNAAQAWKKKKFQWDFRDADDQFWQKWQDDDVQAIFTAGQQQWTDHSNHTFFDRDRARIKMWIDGAQWIWIDAQLATRGIGRDHHGPHGGIIIGQHHHRNDRGRSTHTRMMMMGNHRDDRNVNSVRRD

pLDDT: mean 88.44, std 9.42, range [45.28, 98.5]